Protein 5XSJ (pdb70)

Radius of gyration: 25.09 Å; Cα contacts (8 Å, |Δi|>4): 786; chains: 2; bounding box: 47×67×70 Å

Secondary structure (DSSP, 8-state):
-HHHHHHHHHHHHHHHHHHHHHHHHHHHH--HHHHHHHHHHHHHHHHHHHHHHHT--TTHHHHHHHHHHHHHHHHHHHHHHHHHHHTT--HHHHHHHHHHHHHHHHHHHHHHHHHHHHHHT-/-PPPEEEEE-SSSS-HHHHHHHHHHHHHHHHHT-EEEEE--SS--HHHHHHHHHHHHHTT-SEEEEE--STTSSHHHHHHHHHTT--EEEESS--SSS--SEEES--HHHHHHHHHHHHHHHH-SSSEEEEEES-TT-HHHHHHHHHHHHHHHHH---EEEEEEE-TT-HHHHHHHHHHHHTT-S---EEEE-STTHHHHHHHHHHHS--TTTSEEEEE---HHHHHHHHTTS--EEEE--HHHHHHHHHHHHHHHHTT------EEE-TTT-

Foldseek 3Di:
DDAAEEEEEDQAQVDVLVVLLVLLQCVLCVVLVHHYDYYYHHFGDQVVQVVVLVVCLVVLGLEYEYEHFAEPSCQVSQQVSVVVPHAYEYEQADHVNHVHPYYFWAPLLVLLLVLLVVVCVVPHQEFEEEEEFQDPRTGSRVSSPNSNVVNSVVPHPYHHDYYDYQVPDQQSLLVVLLVVPPVDDQHQEYEEEDDNNQVSNLVNCVVVPCVDSYEYEYEADDPSNLVCQLVSSHFKYKHIPSSVSSNVRNVVSSCVSVVHDHGDIDIDHNVRD/DLVVQLVLLVLLLVLLVLLLVLLVVCLVPNDVVSNVSNVVSLVSSLVSLVVQCVVDDDPLVVLSVVLNVLSVLLVVLSVLLVVCSVVVHDCVRNVVSNVVNVVSSVVNNVSSVVSSVVSVPD

Structure (mmCIF, N/CA/C/O backbone):
data_5XSJ
#
_entry.id   5XSJ
#
_cell.length_a   105.681
_cell.length_b   143.688
_cell.length_c   87.133
_cell.angle_alpha   90.00
_cell.angle_beta   90.00
_cell.angle_gamma   90.00
#
_symmetry.space_group_name_H-M   'C 2 2 21'
#
loop_
_entity.id
_entity.type
_entity.pdbx_description
1 polymer 'Periplasmic binding protein/LacI transcriptional regulator'
2 polymer 'Signal transduction histidine kinase, LytS'
3 non-polymer beta-D-xylopyranose
4 water water
#
loop_
_atom_site.group_PDB
_atom_site.id
_atom_site.type_symbol
_atom_site.label_atom_id
_atom_site.label_alt_id
_atom_site.label_comp_id
_atom_site.label_asym_id
_atom_site.label_entity_id
_atom_site.label_seq_id
_atom_site.pdbx_PDB_ins_code
_atom_site.Cartn_x
_atom_site.Cartn_y
_atom_site.Cartn_z
_atom_site.occupancy
_atom_site.B_iso_or_equiv
_atom_site.auth_seq_id
_atom_site.auth_comp_id
_atom_site.auth_asym_id
_atom_site.auth_atom_id
_atom_site.pdbx_PDB_model_num
ATOM 1 N N . PRO A 1 16 ? -26.428 2.556 -23.720 1.00 54.19 12 PRO X N 1
ATOM 2 C CA . PRO A 1 16 ? -26.229 1.513 -24.737 1.00 56.37 12 PRO X CA 1
ATOM 3 C C . PRO A 1 16 ? -26.943 0.225 -24.326 1.00 56.13 12 PRO X C 1
ATOM 4 O O . PRO A 1 16 ? -27.251 0.068 -23.138 1.00 57.35 12 PRO X O 1
ATOM 8 N N . ILE A 1 17 ? -27.216 -0.674 -25.271 1.00 52.82 13 ILE X N 1
ATOM 9 C CA . ILE A 1 17 ? -28.026 -1.847 -24.945 1.00 48.11 13 ILE X CA 1
ATOM 10 C C . ILE A 1 17 ? -27.177 -3.102 -24.742 1.00 45.97 13 ILE X C 1
ATOM 11 O O . ILE A 1 17 ? -26.213 -3.353 -25.468 1.00 48.51 13 ILE X O 1
ATOM 16 N N . LYS A 1 18 ? -27.539 -3.869 -23.720 1.00 42.14 14 LYS X N 1
ATOM 17 C CA . LYS A 1 18 ? -26.796 -5.058 -23.325 1.00 41.19 14 LYS X CA 1
ATOM 18 C C . LYS A 1 18 ? -27.489 -6.338 -23.800 1.00 38.09 14 LYS X C 1
ATOM 19 O O . LYS A 1 18 ? -28.702 -6.347 -24.004 1.00 36.99 14 LYS X O 1
ATOM 25 N N . PRO A 1 19 ? -26.722 -7.429 -23.963 1.00 36.42 15 PRO X N 1
ATOM 26 C CA . PRO A 1 19 ? -27.348 -8.722 -24.241 1.00 37.09 15 PRO X CA 1
ATOM 27 C C . PRO A 1 19 ? -28.273 -9.118 -23.100 1.00 36.77 15 PRO X C 1
ATOM 28 O O . PRO A 1 19 ? -27.959 -8.854 -21.943 1.00 36.35 15 PRO X O 1
ATOM 32 N N . LYS A 1 20 ? -29.398 -9.742 -23.413 1.00 37.01 16 LYS X N 1
ATOM 33 C CA . LYS A 1 20 ? -30.304 -10.178 -22.365 1.00 33.55 16 LYS X CA 1
ATOM 34 C C . LYS A 1 20 ? -30.337 -11.690 -22.282 1.00 33.85 16 LYS X C 1
ATOM 35 O O . LYS A 1 20 ? -30.600 -12.382 -23.264 1.00 31.06 16 LYS X O 1
ATOM 41 N N . ILE A 1 21 ? -30.067 -12.199 -21.091 1.00 33.66 17 ILE X N 1
ATOM 42 C CA . ILE A 1 21 ? -30.069 -13.632 -20.862 1.00 31.16 17 ILE X CA 1
ATOM 43 C C . ILE A 1 21 ? -31.298 -13.978 -20.035 1.00 29.56 17 ILE X C 1
ATOM 44 O O . ILE A 1 21 ? -31.567 -13.347 -19.015 1.00 29.97 17 ILE X O 1
ATOM 49 N N . VAL A 1 22 ? -32.056 -14.964 -20.497 1.00 28.21 18 VAL X N 1
ATOM 50 C CA . VAL A 1 22 ? -33.246 -15.403 -19.783 1.00 27.83 18 VAL X CA 1
A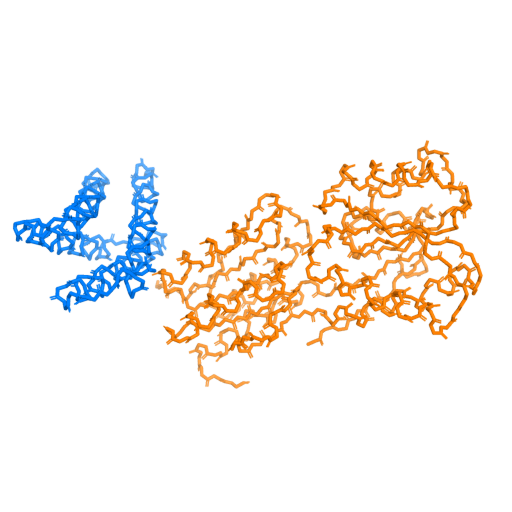TOM 51 C C . VAL A 1 22 ? -32.916 -16.607 -18.905 1.00 28.72 18 VAL X C 1
ATOM 52 O O . VAL A 1 22 ? -32.291 -17.566 -19.362 1.00 28.57 18 VAL X O 1
ATOM 56 N N . LEU A 1 23 ? -33.322 -16.539 -17.642 1.00 25.58 19 LEU X N 1
ATOM 57 C CA . LEU A 1 23 ? -33.113 -17.629 -16.695 1.00 26.35 19 LEU X CA 1
ATOM 58 C C . LEU A 1 23 ? -34.465 -18.173 -16.248 1.00 25.36 19 LEU X C 1
ATOM 59 O O . LEU A 1 23 ? -35.251 -17.453 -15.635 1.00 28.18 19 LEU X O 1
ATOM 64 N N . ILE A 1 24 ? -34.761 -19.435 -16.551 1.00 24.39 20 ILE X N 1
ATOM 65 C CA . ILE A 1 24 ? -36.066 -19.982 -16.186 1.00 24.69 20 ILE X CA 1
ATOM 66 C C . ILE A 1 24 ? -35.936 -21.001 -15.065 1.00 26.11 20 ILE X C 1
ATOM 67 O O . ILE A 1 24 ? -35.284 -22.031 -15.219 1.00 24.42 20 ILE X O 1
ATOM 72 N N . SER A 1 25 ? -36.588 -20.695 -13.946 1.00 27.43 21 SER X N 1
ATOM 73 C CA . SER A 1 25 ? -36.499 -21.475 -12.723 1.00 26.71 21 SER X CA 1
ATOM 74 C C . SER A 1 25 ? -37.619 -22.495 -12.569 1.00 27.67 21 SER X C 1
ATOM 75 O O . SER A 1 25 ? -38.660 -22.416 -13.214 1.00 27.56 21 SER X O 1
ATOM 78 N N . HIS A 1 26 ? -37.381 -23.457 -11.690 1.00 27.92 22 HIS X N 1
ATOM 79 C CA . HIS A 1 26 ? -38.372 -24.453 -11.310 1.00 28.69 22 HIS X CA 1
ATOM 80 C C . HIS A 1 26 ? -39.576 -23.787 -10.643 1.00 29.03 22 HIS X C 1
ATOM 81 O O . HIS A 1 26 ? -40.729 -24.077 -10.952 1.00 29.64 22 HIS X O 1
ATOM 88 N N . ILE A 1 27 ? -39.257 -22.896 -9.717 1.00 28.58 23 ILE X N 1
ATOM 89 C CA . ILE A 1 27 ? -40.201 -22.188 -8.868 1.00 32.89 23 ILE X CA 1
ATOM 90 C C . ILE A 1 27 ? -39.542 -20.860 -8.532 1.00 31.65 23 ILE X C 1
ATOM 91 O O . ILE A 1 27 ? -38.491 -20.831 -7.903 1.00 34.04 23 ILE X O 1
ATOM 96 N N . LYS A 1 28 ? -40.152 -19.763 -8.959 1.00 34.63 24 LYS X N 1
ATOM 97 C CA . LYS A 1 28 ? -39.518 -18.444 -8.893 1.00 36.09 24 LYS X CA 1
ATOM 98 C C . LYS A 1 28 ? -39.245 -17.894 -7.475 1.00 34.69 24 LYS X C 1
ATOM 99 O O . LYS A 1 28 ? -38.242 -17.220 -7.243 1.00 37.45 24 LYS X O 1
ATOM 105 N N . THR A 1 29 ? -40.137 -18.166 -6.533 1.00 36.98 25 THR X N 1
ATOM 106 C CA . THR A 1 29 ? -40.065 -17.543 -5.200 1.00 39.77 25 THR X CA 1
ATOM 107 C C . THR A 1 29 ? -39.105 -18.262 -4.245 1.00 42.01 25 THR X C 1
ATOM 108 O O . THR A 1 29 ? -38.645 -17.708 -3.236 1.00 46.90 25 THR X O 1
ATOM 112 N N . ASN A 1 30 ? -38.858 -19.520 -4.561 1.00 40.05 26 ASN X N 1
ATOM 113 C CA . ASN A 1 30 ? -38.018 -20.414 -3.784 1.00 37.38 26 ASN X CA 1
ATOM 114 C C . ASN A 1 30 ? -36.620 -19.858 -3.478 1.00 36.67 26 ASN X C 1
ATOM 115 O O . ASN A 1 30 ? -35.953 -19.313 -4.353 1.00 37.34 26 ASN X O 1
ATOM 120 N N . PRO A 1 31 ? -36.163 -20.002 -2.224 1.00 37.64 27 PRO X N 1
ATOM 121 C CA . PRO A 1 31 ? -34.870 -19.399 -1.871 1.00 34.16 27 PRO X CA 1
ATOM 122 C C . PRO A 1 31 ? -33.667 -20.093 -2.525 1.00 33.78 27 PRO X C 1
ATOM 123 O O . PRO A 1 31 ? -32.593 -19.495 -2.619 1.00 34.27 27 PRO X O 1
ATOM 127 N N . TYR A 1 32 ? -33.838 -21.325 -2.985 1.00 32.08 28 TYR X N 1
ATOM 128 C CA . TYR A 1 32 ? -32.777 -21.987 -3.736 1.00 31.51 28 TYR X CA 1
ATOM 129 C C . TYR A 1 32 ? -32.591 -21.272 -5.087 1.00 30.20 28 TYR X C 1
ATOM 130 O O . TYR A 1 32 ? -31.475 -20.894 -5.465 1.00 30.11 28 TYR X O 1
ATOM 139 N N . TRP A 1 33 ? -33.687 -21.035 -5.792 1.00 29.80 29 TRP X N 1
ATOM 140 C CA . TRP A 1 33 ? -33.587 -20.341 -7.074 1.00 30.56 29 TRP X CA 1
ATOM 141 C C . TRP A 1 33 ? -33.172 -18.882 -6.919 1.00 33.76 29 TRP X C 1
ATOM 142 O O . TRP A 1 33 ? -32.491 -18.353 -7.800 1.00 31.94 29 TRP X O 1
ATOM 153 N N . LEU A 1 34 ? -33.515 -18.251 -5.788 1.00 30.85 30 LEU X N 1
ATOM 154 C CA . LEU A 1 34 ? -33.044 -16.890 -5.536 1.00 31.76 30 LEU X CA 1
ATOM 155 C C . LEU A 1 34 ? -31.527 -16.873 -5.412 1.00 32.18 30 LEU X C 1
ATOM 156 O O . LEU A 1 34 ? -30.870 -15.913 -5.815 1.00 35.63 30 LEU X O 1
ATOM 161 N N . ASP A 1 35 ? -30.952 -17.947 -4.883 1.00 33.61 31 ASP X N 1
ATOM 162 C CA . ASP A 1 35 ? -29.495 -18.024 -4.789 1.00 31.75 31 ASP X CA 1
ATOM 163 C C . ASP A 1 35 ? -28.860 -18.245 -6.161 1.00 32.29 31 ASP X C 1
ATOM 164 O O . ASP A 1 35 ? -27.772 -17.722 -6.457 1.00 31.07 31 ASP X O 1
ATOM 169 N N . ILE A 1 36 ? -29.539 -19.017 -7.002 1.00 31.14 32 ILE X N 1
ATOM 170 C CA . ILE A 1 36 ? -29.084 -19.194 -8.376 1.00 31.87 32 ILE X CA 1
ATOM 171 C C . ILE A 1 36 ? -29.144 -17.841 -9.105 1.00 32.28 32 ILE X C 1
ATOM 172 O O . ILE A 1 36 ? -28.188 -17.448 -9.779 1.00 32.41 32 ILE X O 1
ATOM 177 N N . LYS A 1 37 ? -30.250 -17.121 -8.923 1.00 33.22 33 LYS X N 1
ATOM 178 C CA . LYS A 1 37 ? -30.428 -15.778 -9.485 1.00 34.76 33 LYS X CA 1
ATOM 179 C C . LYS A 1 37 ? -29.292 -14.842 -9.072 1.00 35.94 33 LYS X C 1
ATOM 180 O O . LYS A 1 37 ? -28.733 -14.130 -9.908 1.00 36.66 33 LYS X O 1
ATOM 186 N N . ALA A 1 38 ? -28.936 -14.859 -7.790 1.00 34.10 34 ALA X N 1
ATOM 187 C CA . ALA A 1 38 ? -27.867 -13.986 -7.289 1.00 34.64 34 ALA X CA 1
ATOM 188 C C . ALA A 1 38 ? -26.557 -14.277 -8.009 1.00 36.88 34 ALA X C 1
ATOM 189 O O . ALA A 1 38 ? -25.848 -13.356 -8.429 1.00 39.76 34 ALA X O 1
ATOM 191 N N . GLY A 1 39 ? -26.248 -15.561 -8.171 1.00 35.82 35 GLY X N 1
ATOM 192 C CA . GLY A 1 39 ? -25.052 -15.962 -8.889 1.00 34.71 35 GLY X CA 1
ATOM 193 C C . GLY A 1 39 ? -25.087 -15.505 -10.340 1.00 36.47 35 GLY X C 1
ATOM 194 O O . GLY A 1 39 ? -24.069 -15.103 -10.903 1.00 36.22 35 GLY X O 1
ATOM 195 N N . ALA A 1 40 ? -26.264 -15.564 -10.951 1.00 34.97 36 ALA X N 1
ATOM 196 C CA . ALA A 1 40 ? -26.402 -15.126 -12.334 1.00 36.66 36 ALA X CA 1
ATOM 197 C C . ALA A 1 40 ? -26.210 -13.606 -12.450 1.00 36.39 36 ALA X C 1
ATOM 198 O O . ALA A 1 40 ? -25.514 -13.126 -13.347 1.00 38.99 36 ALA X O 1
ATOM 200 N N . GLU A 1 41 ? -26.809 -12.849 -11.536 1.00 37.52 37 GLU X N 1
ATOM 201 C CA . GLU A 1 41 ? -26.656 -11.394 -11.542 1.00 40.02 37 GLU X CA 1
ATOM 202 C C . GLU A 1 41 ? -25.203 -10.979 -11.361 1.00 41.57 37 GLU X C 1
ATOM 203 O O . GLU A 1 41 ? -24.763 -9.995 -11.955 1.00 42.81 37 GLU X O 1
ATOM 209 N N . ARG A 1 42 ? -24.458 -11.718 -10.539 1.00 40.52 38 ARG X N 1
ATOM 210 C CA . ARG A 1 42 ? -23.048 -11.389 -10.314 1.00 41.89 38 ARG X CA 1
ATOM 211 C C . ARG A 1 42 ? -22.263 -11.543 -11.613 1.00 38.69 38 ARG X C 1
ATOM 212 O O . ARG A 1 42 ? -21.539 -10.634 -12.022 1.00 42.09 38 ARG X O 1
ATOM 220 N N . ALA A 1 43 ? -22.424 -12.689 -12.268 1.00 38.31 39 ALA X N 1
ATOM 221 C CA . ALA A 1 43 ? -21.738 -12.946 -13.530 1.00 40.51 39 ALA X CA 1
ATOM 222 C C . ALA A 1 43 ? -22.164 -11.945 -14.600 1.00 40.75 39 ALA X C 1
ATOM 223 O O . ALA A 1 43 ? -21.341 -11.486 -15.397 1.00 40.58 39 ALA X O 1
ATOM 225 N N . ALA A 1 44 ? -23.449 -11.607 -14.614 1.00 39.10 40 ALA X N 1
ATOM 226 C CA . ALA A 1 44 ? -23.980 -10.727 -15.653 1.00 38.09 40 ALA X CA 1
ATOM 227 C C . ALA A 1 44 ? -23.417 -9.318 -15.527 1.00 41.28 40 ALA X C 1
ATOM 228 O O . ALA A 1 44 ? -23.100 -8.680 -16.530 1.00 44.64 40 ALA X O 1
ATOM 230 N N . LYS A 1 45 ? -23.292 -8.829 -14.299 1.00 42.25 41 LYS X N 1
ATOM 231 C CA . LYS A 1 45 ? -22.711 -7.505 -14.088 1.00 43.61 41 LYS X CA 1
ATOM 232 C C . LYS A 1 45 ? -21.238 -7.490 -14.497 1.00 43.05 41 LYS X C 1
ATOM 233 O O . LYS A 1 45 ? -20.775 -6.532 -15.105 1.00 46.58 41 LYS X O 1
ATOM 239 N N . GLU A 1 46 ? -20.514 -8.565 -14.195 1.00 43.29 42 GLU X N 1
ATOM 240 C CA . GLU A 1 46 ? -19.115 -8.696 -14.607 1.00 41.84 42 GLU X CA 1
ATOM 241 C C . GLU A 1 46 ? -18.939 -8.754 -16.117 1.00 45.73 42 GLU X C 1
ATOM 242 O O . GLU A 1 46 ? -17.966 -8.227 -16.654 1.00 44.27 42 GLU X O 1
ATOM 248 N N . ARG A 1 47 ? -19.870 -9.407 -16.802 1.00 43.81 43 ARG X N 1
ATOM 249 C CA . ARG A 1 47 ? -19.724 -9.632 -18.233 1.00 44.78 43 ARG X CA 1
ATOM 250 C C . ARG A 1 47 ? -20.451 -8.584 -19.074 1.00 43.36 43 ARG X C 1
ATOM 251 O O . ARG A 1 47 ? -20.272 -8.521 -20.289 1.00 43.99 43 ARG X O 1
ATOM 259 N N . GLY A 1 48 ? -21.273 -7.764 -18.432 1.00 41.33 44 GLY X N 1
ATOM 260 C CA . GLY A 1 48 ? -21.973 -6.714 -19.153 1.00 43.74 44 GLY X CA 1
ATOM 261 C C . GLY A 1 48 ? -23.256 -7.189 -19.813 1.00 42.67 44 GLY X C 1
ATOM 262 O O . GLY A 1 48 ? -23.606 -6.752 -20.905 1.00 41.22 44 GLY X O 1
ATOM 263 N N . ALA A 1 49 ? -23.959 -8.095 -19.140 1.0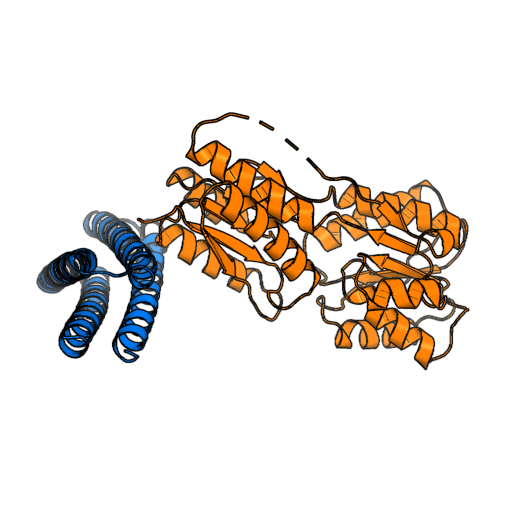0 42.85 45 ALA X N 1
ATOM 264 C CA . ALA A 1 49 ? -25.247 -8.572 -19.610 1.00 39.14 45 ALA X CA 1
ATOM 265 C C . ALA A 1 49 ? -26.335 -8.237 -18.603 1.00 38.51 45 ALA X C 1
ATOM 266 O O . ALA A 1 49 ? -26.065 -7.816 -17.483 1.00 41.78 45 ALA X O 1
ATOM 268 N N . VAL A 1 50 ? -27.571 -8.442 -19.015 1.00 40.26 46 VAL X N 1
ATOM 269 C CA . VAL A 1 50 ? -28.710 -8.298 -18.129 1.00 38.20 46 VAL X CA 1
ATOM 270 C C . VAL A 1 50 ? -29.379 -9.672 -18.035 1.00 37.14 46 VAL X C 1
ATOM 271 O O . VAL A 1 50 ? -29.462 -10.392 -19.034 1.00 36.47 46 VAL X O 1
ATOM 275 N N . VAL A 1 51 ? -29.801 -10.052 -16.834 1.00 36.77 47 VAL X N 1
ATOM 276 C CA . VAL A 1 51 ? -30.514 -11.305 -16.614 1.00 36.90 47 VAL X CA 1
ATOM 277 C C . VAL A 1 51 ? -31.989 -11.044 -16.397 1.00 35.68 47 VAL X C 1
ATOM 278 O O . VAL A 1 51 ? -32.349 -10.216 -15.563 1.00 35.82 47 VAL X O 1
ATOM 282 N N . GLU A 1 52 ? -32.840 -11.738 -17.147 1.00 32.14 48 GLU X N 1
ATOM 283 C CA . GLU A 1 52 ? -34.275 -11.718 -16.877 1.00 32.50 48 GLU X CA 1
ATOM 284 C C . GLU A 1 52 ? -34.653 -13.043 -16.231 1.00 33.12 48 GLU X C 1
ATOM 285 O O . GLU A 1 52 ? -34.487 -14.111 -16.828 1.00 29.38 48 GLU X O 1
ATOM 291 N N . PHE A 1 53 ? -35.156 -12.962 -15.004 1.00 32.04 49 PHE X N 1
ATOM 292 C CA . PHE A 1 53 ? -35.375 -14.139 -14.162 1.00 30.61 49 PHE X CA 1
ATOM 293 C C . PHE A 1 53 ? -36.851 -14.494 -14.135 1.00 31.54 49 PHE X C 1
ATOM 294 O O . PHE A 1 53 ? -37.667 -13.690 -13.716 1.00 33.69 49 PHE X O 1
ATOM 302 N N . LEU A 1 54 ? -37.189 -15.697 -14.588 1.00 29.65 50 LEU X N 1
ATOM 303 C CA . LEU A 1 54 ? -38.572 -16.096 -14.779 1.00 29.64 50 LEU X CA 1
ATOM 304 C C . LEU A 1 54 ? -38.847 -17.423 -14.109 1.00 30.80 50 LEU X C 1
ATOM 305 O O . LEU A 1 54 ? -37.921 -18.153 -13.779 1.00 31.17 50 LEU X O 1
ATOM 310 N N . GLY A 1 55 ? -40.125 -17.744 -13.939 1.00 31.13 51 GLY X N 1
ATOM 311 C CA . GLY A 1 55 ? -40.526 -19.036 -13.418 1.00 29.61 51 GLY X CA 1
ATOM 312 C C . GLY A 1 55 ? -41.961 -18.998 -12.942 1.00 29.76 51 GLY X C 1
ATOM 313 O O . GLY A 1 55 ? -42.483 -17.930 -12.651 1.00 31.46 51 GLY X O 1
ATOM 314 N N . PRO A 1 56 ? -42.615 -20.164 -12.886 1.00 33.84 52 PRO X N 1
ATOM 315 C CA . PRO A 1 56 ? -43.983 -20.238 -12.355 1.00 34.51 52 PRO X CA 1
ATOM 316 C C . PRO A 1 56 ? -43.983 -20.183 -10.827 1.00 39.32 52 PRO X C 1
ATOM 317 O O . PRO A 1 56 ? -42.910 -20.198 -10.201 1.00 36.44 52 PRO X O 1
ATOM 321 N N . THR A 1 57 ? -45.175 -20.098 -10.239 1.00 41.13 53 THR X N 1
ATOM 322 C CA . THR A 1 57 ? -45.329 -20.138 -8.781 1.00 42.37 53 THR X CA 1
ATOM 323 C C . THR A 1 57 ? -45.363 -21.583 -8.298 1.00 40.83 53 THR X C 1
ATOM 324 O O . THR A 1 57 ? -44.658 -21.963 -7.370 1.00 38.76 53 THR X O 1
ATOM 328 N N . THR A 1 58 ? -46.213 -22.380 -8.934 1.00 41.25 54 THR X N 1
ATOM 329 C CA . THR A 1 58 ? -46.259 -23.807 -8.673 1.00 42.34 54 THR X CA 1
ATOM 330 C C . THR A 1 58 ? -45.615 -24.530 -9.854 1.00 40.80 54 THR X C 1
ATOM 331 O O . THR A 1 58 ? -45.787 -24.133 -11.007 1.00 40.64 54 THR X O 1
ATOM 335 N N . ALA A 1 59 ? -44.857 -25.573 -9.555 1.00 36.83 55 ALA X N 1
ATOM 336 C CA . ALA A 1 59 ? -44.107 -26.290 -10.570 1.00 36.80 55 ALA X CA 1
ATOM 337 C C . ALA A 1 59 ? -45.005 -26.721 -11.723 1.00 37.65 55 ALA X C 1
ATOM 338 O O . ALA A 1 59 ? -46.042 -27.353 -11.511 1.00 37.34 55 ALA X O 1
ATOM 340 N N . SER A 1 60 ? -44.605 -26.366 -12.940 1.00 34.89 56 SER X N 1
ATOM 341 C CA . SER A 1 60 ? -45.332 -26.771 -14.132 1.00 34.09 56 SER X CA 1
ATOM 342 C C . SER A 1 60 ? -44.416 -26.804 -15.355 1.00 31.48 56 SER X C 1
ATOM 343 O O . SER A 1 60 ? -43.858 -25.784 -15.754 1.00 32.53 56 SER X O 1
ATOM 346 N N . THR A 1 61 ? -44.255 -27.987 -15.925 1.00 32.00 57 THR X N 1
ATOM 347 C CA . THR A 1 61 ? -43.498 -28.167 -17.154 1.00 32.49 57 THR X CA 1
ATOM 348 C C . THR A 1 61 ? -44.075 -27.301 -18.277 1.00 33.49 57 THR X C 1
ATOM 349 O O . THR A 1 61 ? -43.348 -26.593 -18.987 1.00 31.84 57 THR X O 1
ATOM 353 N N . GLU A 1 62 ? -45.397 -27.358 -18.400 1.00 32.85 58 GLU X N 1
ATOM 354 C CA . GLU A 1 62 ? -46.149 -26.564 -19.362 1.00 34.21 58 GLU X CA 1
ATOM 355 C C . GLU A 1 62 ? -45.843 -25.068 -19.263 1.00 33.52 58 GLU X C 1
ATOM 356 O O . GLU A 1 62 ? -45.614 -24.409 -20.275 1.00 31.08 58 GLU X O 1
ATOM 362 N N . ASP A 1 63 ? -45.854 -24.539 -18.046 1.00 31.48 59 ASP X N 1
ATOM 363 C CA . ASP A 1 63 ? -45.575 -23.121 -17.827 1.00 31.25 59 ASP X CA 1
ATOM 364 C C . ASP A 1 63 ? -44.122 -22.779 -18.105 1.00 30.59 59 ASP X C 1
ATOM 365 O O . ASP A 1 63 ? -43.829 -21.708 -18.626 1.00 29.80 59 ASP X O 1
ATOM 370 N N . GLY A 1 64 ? -43.208 -23.670 -17.729 1.00 28.14 60 GLY X N 1
ATOM 371 C CA . GLY A 1 64 ? -41.810 -23.460 -18.055 1.00 29.24 60 GLY X CA 1
ATOM 372 C C . GLY A 1 64 ? -41.563 -23.446 -19.558 1.00 27.24 60 GLY X C 1
ATOM 373 O O . GLY A 1 64 ? -40.727 -22.700 -20.038 1.00 28.49 60 GLY X O 1
ATOM 374 N N . LEU A 1 65 ? -42.283 -24.275 -20.305 1.00 26.45 61 LEU X N 1
ATOM 375 C CA . LEU A 1 65 ? -42.091 -24.336 -21.749 1.00 28.50 61 LEU X CA 1
ATOM 376 C C . LEU A 1 65 ? -42.659 -23.099 -22.445 1.00 27.27 61 LEU X C 1
ATOM 377 O O . LEU A 1 65 ? -42.099 -22.634 -23.433 1.00 26.77 61 LEU X O 1
ATOM 382 N N . LYS A 1 66 ? -43.761 -22.562 -21.926 1.00 26.90 62 LYS X N 1
ATOM 383 C CA . LYS A 1 66 ? -44.304 -21.337 -22.481 1.00 28.62 62 LYS X CA 1
ATOM 384 C C . LYS A 1 66 ? -43.321 -20.191 -22.306 1.00 27.37 62 LYS X C 1
ATOM 385 O O . LYS A 1 66 ? -43.091 -19.437 -23.240 1.00 26.67 62 LYS X O 1
ATOM 391 N N . LEU A 1 67 ? -42.729 -20.068 -21.120 1.00 25.68 63 LEU X N 1
ATOM 392 C CA . LEU A 1 67 ? -41.685 -19.068 -20.893 1.00 24.37 63 LEU X CA 1
ATOM 393 C C . LEU A 1 67 ? -40.487 -19.270 -21.845 1.00 25.09 63 LEU X C 1
ATOM 394 O O . LEU A 1 67 ? -39.895 -18.310 -22.338 1.00 24.94 63 LEU X O 1
ATOM 399 N N . PHE A 1 68 ? -40.132 -20.526 -22.092 1.00 24.21 64 PHE X N 1
ATOM 400 C CA . PHE A 1 68 ? -39.015 -20.837 -22.970 1.00 24.63 64 PHE X CA 1
ATOM 401 C C . PHE A 1 68 ? -39.388 -20.451 -24.402 1.00 24.94 64 PHE X C 1
ATOM 402 O O . PHE A 1 68 ? -38.570 -19.921 -25.157 1.00 22.20 64 PHE X O 1
ATOM 410 N N . ASP A 1 69 ? -40.635 -20.717 -24.762 1.00 23.34 65 ASP X N 1
ATOM 411 C CA . ASP A 1 69 ? -41.146 -20.325 -26.068 1.00 26.09 65 ASP X CA 1
ATOM 412 C C . ASP A 1 69 ? -41.145 -18.796 -26.266 1.00 27.44 65 ASP X C 1
ATOM 413 O O . ASP A 1 69 ? -40.803 -18.316 -27.349 1.00 25.64 65 ASP X O 1
ATOM 418 N N . MET A 1 70 ? -41.523 -18.042 -25.227 1.00 26.01 66 MET X N 1
ATOM 419 C CA . MET A 1 70 ? -41.511 -16.575 -25.286 1.00 26.95 66 MET X CA 1
ATOM 420 C C . MET A 1 70 ? -40.096 -16.044 -25.524 1.00 27.08 66 MET X C 1
ATOM 421 O O . MET A 1 70 ? -39.887 -15.159 -26.359 1.00 28.57 66 MET X O 1
ATOM 426 N N . ALA A 1 71 ? -39.126 -16.573 -24.789 1.00 23.29 67 ALA X N 1
ATOM 427 C CA . ALA A 1 71 ? -37.729 -16.169 -24.967 1.00 25.35 67 ALA X CA 1
ATOM 428 C C . ALA A 1 71 ? -37.216 -16.536 -26.364 1.00 25.18 67 ALA X C 1
ATOM 429 O O . ALA A 1 71 ? -36.473 -15.782 -26.994 1.00 25.28 67 ALA X O 1
ATOM 431 N N . THR A 1 72 ? -37.601 -17.701 -26.856 1.00 24.38 68 THR X N 1
ATOM 432 C CA . THR A 1 72 ? -37.196 -18.087 -28.199 1.00 24.89 68 THR X CA 1
ATOM 433 C C . THR A 1 72 ? -37.743 -17.082 -29.212 1.00 25.26 68 THR X C 1
ATOM 434 O O . THR A 1 72 ? -36.994 -16.555 -30.011 1.00 25.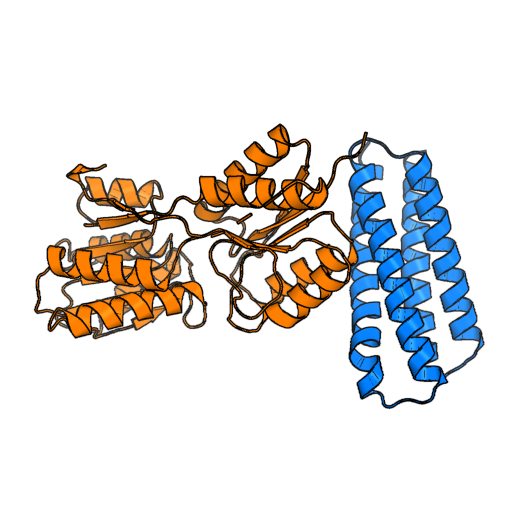65 68 THR X O 1
ATOM 438 N N . SER A 1 73 ? -39.032 -16.769 -29.116 1.00 24.53 69 SER X N 1
ATOM 439 C CA . SER A 1 73 ? -39.675 -15.832 -30.026 1.00 26.55 69 SER X CA 1
ATOM 440 C C . SER A 1 73 ? -39.043 -14.446 -29.987 1.00 28.08 69 SER X C 1
ATOM 441 O O . SER A 1 73 ? -38.922 -13.766 -31.017 1.00 26.77 69 SER X O 1
ATOM 444 N N . ALA A 1 74 ? -38.618 -14.046 -28.797 1.00 24.29 70 ALA X N 1
ATOM 445 C CA . ALA A 1 74 ? -38.020 -12.740 -28.580 1.00 24.61 70 ALA X CA 1
ATOM 446 C C . ALA A 1 74 ? -36.543 -12.727 -29.010 1.00 25.70 70 ALA X C 1
ATOM 447 O O . ALA A 1 74 ? -35.871 -11.687 -28.966 1.00 27.13 70 ALA X O 1
ATOM 449 N N . LYS A 1 75 ? -36.051 -13.891 -29.420 1.00 25.10 71 LYS X N 1
ATOM 450 C CA . LYS A 1 75 ? -34.673 -14.038 -29.881 1.00 26.33 71 LYS X CA 1
ATOM 451 C C . LYS A 1 75 ? -33.706 -13.387 -28.910 1.00 27.16 71 LYS X C 1
ATOM 452 O O . LYS A 1 75 ? -32.900 -12.547 -29.301 1.00 27.88 71 LYS X O 1
ATOM 458 N N . VAL A 1 76 ? -33.817 -13.741 -27.632 1.00 26.30 72 VAL X N 1
ATOM 459 C CA . VAL A 1 76 ? -32.895 -13.229 -26.622 1.00 26.16 72 VAL X CA 1
ATOM 460 C C . VAL A 1 76 ? -31.486 -13.755 -26.903 1.00 27.72 72 VAL X C 1
ATOM 461 O O . VAL A 1 76 ? -31.306 -14.687 -27.690 1.00 26.06 72 VAL X O 1
ATOM 465 N N . SER A 1 77 ? -30.489 -13.170 -26.254 1.00 27.47 73 SER X N 1
ATOM 466 C CA . SER A 1 77 ? -29.103 -13.548 -26.501 1.00 29.87 73 SER X CA 1
ATOM 467 C C . SER A 1 77 ? -28.724 -14.906 -25.918 1.00 28.58 73 SER X C 1
ATOM 468 O O . SER A 1 77 ? -27.742 -15.510 -26.340 1.00 29.64 73 SER X O 1
ATOM 471 N N . GLY A 1 78 ? -29.490 -15.383 -24.938 1.00 30.11 74 GLY X N 1
ATOM 472 C CA . GLY A 1 78 ? -29.229 -16.691 -24.361 1.00 27.89 74 GLY X CA 1
ATOM 473 C C . GLY A 1 78 ? -30.343 -17.132 -23.445 1.00 26.64 74 GLY X C 1
ATOM 474 O O . GLY A 1 78 ? -31.006 -16.306 -22.841 1.00 27.50 74 GLY X O 1
ATOM 475 N N . ILE A 1 79 ? -30.553 -18.438 -23.351 1.00 26.43 75 ILE X N 1
ATOM 476 C CA . ILE A 1 79 ? -31.527 -18.994 -22.424 1.00 26.52 75 ILE X CA 1
ATOM 477 C C . ILE A 1 79 ? -30.860 -20.001 -21.492 1.00 28.66 75 ILE X C 1
ATOM 478 O O . ILE A 1 79 ? -30.153 -20.907 -21.945 1.00 25.78 75 ILE X O 1
ATOM 483 N N . ILE A 1 80 ? -31.082 -19.821 -20.191 1.00 25.53 76 ILE X N 1
ATOM 484 C CA . ILE A 1 80 ? -30.663 -20.770 -19.166 1.00 25.02 76 ILE X CA 1
ATOM 485 C C . ILE A 1 80 ? -31.915 -21.364 -18.548 1.00 23.97 76 ILE X C 1
ATOM 486 O O . ILE A 1 80 ? -32.694 -20.645 -17.925 1.00 25.30 76 ILE X O 1
ATOM 491 N N . THR A 1 81 ? -32.142 -22.659 -18.717 1.00 23.62 77 THR X N 1
ATOM 492 C CA . THR A 1 81 ? -33.421 -23.204 -18.297 1.00 23.66 77 THR X CA 1
ATOM 493 C C . THR A 1 81 ? -33.331 -24.436 -17.391 1.00 25.30 77 THR X C 1
ATOM 494 O O . THR A 1 81 ? -32.493 -25.323 -17.564 1.00 24.12 77 THR X O 1
ATOM 498 N N . TYR A 1 82 ? -34.201 -24.447 -16.388 1.00 26.59 78 TYR X N 1
ATOM 499 C CA . TYR A 1 82 ? -34.466 -25.639 -15.610 1.00 25.50 78 TYR X CA 1
ATOM 500 C C . TYR A 1 82 ? -35.232 -26.651 -16.468 1.00 26.00 78 TYR X C 1
ATOM 501 O O . TYR A 1 82 ? -36.032 -26.263 -17.330 1.00 27.99 78 TYR X O 1
ATOM 510 N N . VAL A 1 83 ? -34.981 -27.939 -16.254 1.00 26.53 79 VAL X N 1
ATOM 511 C CA . VAL A 1 83 ? -35.667 -28.999 -16.992 1.00 26.57 79 VAL X CA 1
ATOM 512 C C . VAL A 1 83 ? -36.482 -29.886 -16.049 1.00 28.72 79 VAL X C 1
ATOM 513 O O . VAL A 1 83 ? -35.927 -30.698 -15.305 1.00 28.30 79 VAL X O 1
ATOM 517 N N . GLN A 1 84 ? -37.801 -29.747 -16.074 1.00 28.55 80 GLN X N 1
ATOM 518 C CA . GLN A 1 84 ? -38.613 -30.429 -15.074 1.00 29.30 80 GLN X CA 1
ATOM 519 C C . GLN A 1 84 ? -38.881 -31.898 -15.393 1.00 30.28 80 GLN X C 1
ATOM 520 O O . GLN A 1 84 ? -38.984 -32.732 -14.490 1.00 31.85 80 GLN X O 1
ATOM 526 N N . GLU A 1 85 ? -39.016 -32.209 -16.675 1.00 29.58 81 GLU X N 1
ATOM 527 C CA . GLU A 1 85 ? -39.419 -33.542 -17.108 1.00 32.35 81 GLU X CA 1
ATOM 528 C C . GLU A 1 85 ? -38.616 -34.005 -18.322 1.00 33.94 81 GLU X C 1
ATOM 529 O O . GLU A 1 85 ? -38.537 -33.297 -19.334 1.00 31.71 81 GLU X O 1
ATOM 535 N N . GLU A 1 86 ? -38.044 -35.201 -18.214 1.00 31.49 82 GLU X N 1
ATOM 536 C CA . GLU A 1 86 ? -37.221 -35.782 -19.265 1.00 32.37 82 GLU X CA 1
ATOM 537 C C . GLU A 1 86 ? -37.938 -35.828 -20.620 1.00 32.53 82 GLU X C 1
ATOM 538 O O . GLU A 1 86 ? -39.104 -36.211 -20.694 1.00 32.56 82 GLU X O 1
ATOM 544 N N . GLY A 1 87 ? -37.244 -35.414 -21.680 1.00 32.01 83 GLY X N 1
ATOM 545 C CA . GLY A 1 87 ? -37.770 -35.534 -23.029 1.00 32.76 83 GLY X CA 1
ATOM 546 C C . GLY A 1 87 ? -38.722 -34.427 -23.443 1.00 33.26 83 GLY X C 1
ATOM 547 O O . GLY A 1 87 ? -39.002 -34.248 -24.629 1.00 32.28 83 GLY X O 1
ATOM 548 N N . GLN A 1 88 ? -39.209 -33.668 -22.467 1.00 32.85 84 GLN X N 1
ATOM 549 C CA . GLN A 1 88 ? -40.223 -32.651 -22.720 1.00 32.27 84 GLN X CA 1
ATOM 550 C C . GLN A 1 88 ? -39.665 -31.309 -23.218 1.00 29.21 84 GLN X C 1
ATOM 551 O O . GLN A 1 88 ? -40.419 -30.465 -23.681 1.00 30.81 84 GLN X O 1
ATOM 557 N N . TYR A 1 89 ? -38.359 -31.109 -23.110 1.00 27.67 85 TYR X N 1
ATOM 558 C CA . TYR A 1 89 ? -37.740 -29.829 -23.458 1.00 29.98 85 TYR X CA 1
ATOM 559 C C . TYR A 1 89 ? -36.928 -29.914 -24.746 1.00 30.04 85 TYR X C 1
ATOM 560 O O . TYR A 1 89 ? -36.587 -28.892 -25.354 1.00 31.58 85 TYR X O 1
ATOM 569 N N . LYS A 1 90 ? -36.601 -31.142 -25.130 1.00 30.81 86 LYS X N 1
ATOM 570 C CA . LYS A 1 90 ? -35.811 -31.416 -26.321 1.00 32.68 86 LYS X CA 1
ATOM 571 C C . LYS A 1 90 ? -36.264 -30.572 -27.512 1.00 31.32 86 LYS X C 1
ATOM 572 O O . LYS A 1 90 ? -35.474 -29.826 -28.085 1.00 30.69 86 LYS X O 1
ATOM 578 N N . LYS A 1 91 ? -37.543 -30.673 -27.859 1.00 32.27 87 LYS X N 1
ATOM 579 C CA . LYS A 1 91 ? -38.053 -29.981 -29.039 1.00 33.74 87 LYS X CA 1
ATOM 580 C C . LYS A 1 91 ? -37.796 -28.468 -28.975 1.00 32.91 87 LYS X C 1
ATOM 581 O O . LYS A 1 91 ? -37.235 -27.890 -29.904 1.00 32.37 87 LYS X O 1
ATOM 587 N N . LYS A 1 92 ? -38.166 -27.825 -27.873 1.00 29.04 88 LYS X N 1
ATOM 588 C CA . LYS A 1 92 ? -37.975 -26.378 -27.792 1.00 30.76 88 LYS X CA 1
ATOM 589 C C . LYS A 1 92 ? -36.505 -25.974 -27.653 1.00 27.98 88 LYS X C 1
ATOM 590 O O . LYS A 1 92 ? -36.077 -24.960 -28.206 1.00 26.71 88 LYS X O 1
ATOM 596 N N . ILE A 1 93 ? -35.720 -26.769 -26.938 1.00 28.55 89 ILE X N 1
ATOM 597 C CA . ILE A 1 93 ? -34.295 -26.465 -26.820 1.00 28.27 89 ILE X CA 1
ATOM 598 C C . ILE A 1 93 ? -33.602 -26.491 -28.184 1.00 27.54 89 ILE X C 1
ATOM 599 O O . ILE A 1 93 ? -32.826 -25.586 -28.525 1.00 27.39 89 ILE X O 1
ATOM 604 N N . ASN A 1 94 ? -33.867 -27.539 -28.959 1.00 29.81 90 ASN X N 1
ATOM 605 C CA . ASN A 1 94 ? -33.213 -27.709 -30.260 1.00 30.23 90 ASN X CA 1
ATOM 606 C C . ASN A 1 94 ? -33.664 -26.656 -31.237 1.00 29.51 90 ASN X C 1
ATOM 607 O O . ASN A 1 94 ? -32.880 -26.139 -32.020 1.00 30.02 90 ASN X O 1
ATOM 612 N N . SER A 1 95 ? -34.943 -26.332 -31.181 1.00 29.94 91 SER X N 1
ATOM 613 C CA . SER A 1 95 ? -35.472 -25.258 -32.002 1.00 29.63 91 SER X CA 1
ATOM 614 C C . SER A 1 95 ? -34.754 -23.928 -31.713 1.00 29.60 91 SER X C 1
ATOM 615 O O . SER A 1 95 ? -34.369 -23.209 -32.643 1.00 30.71 91 SER X O 1
ATOM 618 N N . ALA A 1 96 ? -34.534 -23.612 -30.434 1.00 29.81 92 ALA X N 1
ATOM 619 C CA . ALA A 1 96 ? -33.803 -22.396 -30.072 1.00 27.77 92 ALA X CA 1
ATOM 620 C C . ALA A 1 96 ? -32.348 -22.432 -30.546 1.00 29.91 92 ALA X C 1
ATOM 621 O O . ALA A 1 96 ? -31.814 -21.427 -31.043 1.00 27.74 92 ALA X O 1
ATOM 623 N N . MET A 1 97 ? -31.697 -23.577 -30.360 1.00 26.40 93 MET X N 1
ATOM 624 C CA . MET A 1 97 ? -30.303 -23.731 -30.784 1.00 29.30 93 MET X CA 1
ATOM 625 C C . MET A 1 97 ? -30.202 -23.505 -32.292 1.00 29.88 93 MET X C 1
ATOM 626 O O . MET A 1 97 ? -29.351 -22.752 -32.761 1.00 29.77 93 MET X O 1
ATOM 631 N N . GLU A 1 98 ? -31.115 -24.127 -33.032 1.00 29.23 94 GLU X N 1
ATOM 632 C CA . GLU A 1 98 ? -31.184 -23.990 -34.485 1.00 33.78 94 GLU X CA 1
ATOM 633 C C . GLU A 1 98 ? -31.381 -22.532 -34.919 1.00 34.53 94 GLU X C 1
ATOM 634 O O . GLU A 1 98 ? -30.868 -22.109 -35.957 1.00 35.50 94 GLU X O 1
ATOM 640 N N . LYS A 1 99 ? -32.103 -21.754 -34.112 1.00 33.16 95 LYS X N 1
ATOM 641 C CA . LYS A 1 99 ? -32.340 -20.344 -34.429 1.00 31.51 95 LYS X CA 1
ATOM 642 C C . LYS A 1 99 ? -31.231 -19.435 -33.925 1.00 31.56 95 LYS X C 1
ATOM 643 O O . LYS A 1 99 ? -31.377 -18.218 -33.909 1.00 32.16 95 LYS X O 1
ATOM 649 N N . GLY A 1 100 ? -30.118 -20.014 -33.498 1.00 30.96 96 GLY X N 1
ATOM 650 C CA . GLY A 1 100 ? -28.993 -19.202 -33.074 1.00 32.15 96 GLY X CA 1
ATOM 651 C C . GLY A 1 100 ? -28.980 -18.749 -31.619 1.00 30.67 96 GLY X C 1
ATOM 652 O O . GLY A 1 100 ? -28.151 -17.925 -31.231 1.00 33.19 96 GLY X O 1
ATOM 653 N N . ILE A 1 101 ? -29.885 -19.270 -30.804 1.00 28.19 97 ILE X N 1
ATOM 654 C CA . ILE A 1 101 ? -29.897 -18.886 -29.392 1.00 28.33 97 ILE X CA 1
ATOM 655 C C . ILE A 1 101 ? -29.137 -19.919 -28.565 1.00 28.03 97 ILE X C 1
ATOM 656 O O . ILE A 1 101 ? -29.534 -21.072 -28.506 1.00 27.60 97 ILE X O 1
ATOM 661 N N . PRO A 1 102 ? -28.020 -19.511 -27.951 1.00 28.57 98 PRO X N 1
ATOM 662 C CA . PRO A 1 102 ? -27.315 -20.457 -27.087 1.00 29.24 98 PRO X CA 1
ATOM 663 C C . PRO A 1 102 ? -28.174 -20.816 -25.868 1.00 29.29 98 PRO X C 1
ATOM 664 O O . PRO A 1 102 ? -28.751 -19.940 -25.219 1.00 26.95 98 PRO X O 1
ATOM 668 N N . VAL A 1 103 ? -28.284 -22.112 -25.608 1.00 27.88 99 VAL X N 1
ATOM 669 C CA . VAL A 1 103 ? -29.105 -22.636 -24.523 1.00 28.22 99 VAL X CA 1
ATOM 670 C C . VAL A 1 103 ? -28.258 -23.432 -23.520 1.00 28.86 99 VAL X C 1
ATOM 671 O O . VAL A 1 103 ? -27.491 -24.327 -23.906 1.00 29.49 99 VAL X O 1
ATOM 675 N N . VAL A 1 104 ? -28.385 -23.093 -22.243 1.00 27.67 100 VAL X N 1
ATOM 676 C CA . VAL A 1 104 ? -27.723 -23.844 -21.173 1.00 26.80 100 VAL X CA 1
ATOM 677 C C . VAL A 1 104 ? -28.786 -24.433 -20.261 1.00 25.70 100 VAL X C 1
ATOM 678 O O . VAL A 1 104 ? -29.776 -23.762 -19.954 1.00 26.51 100 VAL X O 1
ATOM 682 N N . THR A 1 105 ? -28.635 -25.689 -19.851 1.00 25.83 101 THR X N 1
ATOM 683 C CA . THR A 1 105 ? -29.572 -26.232 -18.874 1.00 24.76 101 THR X CA 1
ATOM 684 C C . THR A 1 105 ? -28.970 -26.083 -17.482 1.00 26.55 101 THR X C 1
ATOM 685 O O . THR A 1 105 ? -27.749 -26.059 -17.338 1.00 26.75 101 THR X O 1
ATOM 689 N N . ILE A 1 106 ? -29.818 -25.945 -16.463 1.00 27.29 102 ILE X N 1
ATOM 690 C CA . ILE A 1 106 ? -29.344 -25.663 -15.102 1.00 24.64 102 ILE X CA 1
ATOM 691 C C . ILE A 1 106 ? -30.126 -26.474 -14.082 1.00 24.84 102 ILE X C 1
ATOM 692 O O . ILE A 1 106 ? -31.343 -26.654 -14.230 1.00 23.69 102 ILE X O 1
ATOM 697 N N . ASP A 1 107 ? -29.405 -27.026 -13.098 1.00 26.78 103 ASP X N 1
ATOM 698 C CA . ASP A 1 107 ? -30.111 -27.866 -11.933 1.00 24.23 103 ASP X CA 1
ATOM 699 C C . ASP A 1 107 ? -31.062 -28.765 -12.253 1.00 26.45 103 ASP X C 1
ATOM 700 O O . ASP A 1 107 ? -31.879 -29.120 -11.395 1.00 26.45 103 ASP X O 1
ATOM 705 N N . SER A 1 108 ? -31.237 -29.335 -13.529 1.00 29.57 104 SER X N 1
ATOM 706 C CA . SER A 1 108 ? -31.726 -30.600 -14.059 1.00 27.44 104 SER X CA 1
ATOM 707 C C . SER A 1 108 ? -31.402 -30.426 -15.554 1.00 30.06 104 SER X C 1
ATOM 708 O O . SER A 1 108 ? -31.650 -29.402 -16.188 1.00 27.55 104 SER X O 1
ATOM 711 N N . ASP A 1 109 ? -30.957 -31.538 -16.130 1.00 30.17 105 ASP X N 1
ATOM 712 C CA . ASP A 1 109 ? -30.526 -31.547 -17.526 1.00 29.13 105 ASP X CA 1
ATOM 713 C C . ASP A 1 109 ? -31.577 -32.112 -18.488 1.00 30.37 105 ASP X C 1
ATOM 714 O O . ASP A 1 109 ? -32.489 -32.835 -18.079 1.00 28.96 105 ASP X O 1
ATOM 719 N N . GLU A 1 110 ? -31.450 -31.750 -19.767 1.00 30.58 106 GLU X N 1
ATOM 720 C CA . GLU A 1 110 ? -32.082 -32.496 -20.852 1.00 31.98 106 GLU X CA 1
ATOM 721 C C . GLU A 1 110 ? -30.947 -33.068 -21.703 1.00 33.59 106 GLU X C 1
ATOM 722 O O . GLU A 1 110 ? -30.468 -32.411 -22.630 1.00 33.40 106 GLU X O 1
ATOM 728 N N . GLU A 1 111 ? -30.512 -34.282 -21.367 1.00 32.72 107 GLU X N 1
ATOM 729 C CA . GLU A 1 111 ? -29.353 -34.905 -22.015 1.00 35.74 107 GLU X CA 1
ATOM 730 C C . GLU A 1 111 ? -29.550 -35.083 -23.511 1.00 35.48 107 GLU X C 1
ATOM 731 O O . GLU A 1 111 ? -28.623 -34.862 -24.279 1.00 34.64 107 GLU X O 1
ATOM 737 N N . ASP A 1 112 ? -30.750 -35.494 -23.916 1.00 35.53 108 ASP X N 1
ATOM 738 C CA . ASP A 1 112 ? -31.038 -35.690 -25.335 1.00 35.99 108 ASP X CA 1
ATOM 739 C C . ASP A 1 112 ? -31.468 -34.370 -25.954 1.00 37.23 108 ASP X C 1
ATOM 740 O O . ASP A 1 112 ? -32.610 -34.217 -26.368 1.00 41.33 108 ASP X O 1
ATOM 745 N N . SER A 1 113 ? -30.576 -33.391 -25.978 1.00 32.32 109 SER X N 1
ATOM 746 C CA . SER A 1 113 ? -30.892 -32.136 -26.642 1.00 33.22 109 SER X CA 1
ATOM 747 C C . SER A 1 113 ? -29.571 -31.513 -26.985 1.00 31.25 109 SER X C 1
ATOM 748 O O . SER A 1 113 ? -28.538 -31.972 -26.518 1.00 31.74 109 SER X O 1
ATOM 751 N N . ASN A 1 114 ? -29.603 -30.464 -27.791 1.00 30.42 110 ASN X N 1
ATOM 752 C CA . ASN A 1 114 ? -28.374 -29.881 -28.300 1.00 31.72 110 ASN X CA 1
ATOM 753 C C . ASN A 1 114 ? -27.897 -28.668 -27.516 1.00 32.79 110 ASN X C 1
ATOM 754 O O . ASN A 1 114 ? -27.053 -27.924 -28.008 1.00 33.85 110 ASN X O 1
ATOM 759 N N . ARG A 1 115 ? -28.422 -28.489 -26.299 1.00 30.18 111 ARG X N 1
ATOM 760 C CA . ARG A 1 115 ? -27.932 -27.461 -25.380 1.00 28.71 111 ARG X CA 1
ATOM 761 C C . ARG A 1 115 ? -26.418 -27.501 -25.320 1.00 30.87 111 ARG X C 1
ATOM 762 O O . ARG A 1 115 ? -25.844 -28.578 -25.274 1.00 31.87 111 ARG X O 1
ATOM 770 N N . ILE A 1 116 ? -25.778 -26.334 -25.314 1.00 29.49 112 ILE X N 1
ATOM 771 C CA . ILE A 1 116 ? -24.320 -26.260 -25.290 1.00 30.31 112 ILE X CA 1
ATOM 772 C C . ILE A 1 116 ? -23.715 -26.818 -23.997 1.00 32.51 112 ILE X C 1
ATOM 773 O O . ILE A 1 116 ? -22.585 -27.291 -24.007 1.00 33.10 112 ILE X O 1
ATOM 778 N N . ALA A 1 117 ? -24.435 -26.756 -22.878 1.00 33.30 113 ALA X N 1
ATOM 779 C CA . ALA A 1 117 ? -23.874 -27.255 -21.615 1.00 31.45 113 ALA X CA 1
ATOM 780 C C . ALA A 1 117 ? -24.930 -27.428 -20.540 1.00 31.96 113 ALA X C 1
ATOM 781 O O . ALA A 1 117 ? -25.941 -26.724 -20.538 1.00 28.85 113 ALA X O 1
ATOM 783 N N . TYR A 1 118 ? -24.672 -28.360 -19.622 1.00 33.71 114 TYR X N 1
ATOM 784 C CA . TYR A 1 118 ? -25.449 -28.516 -18.398 1.00 30.44 114 TYR X CA 1
ATOM 785 C C . TYR A 1 118 ? -24.657 -28.021 -17.194 1.00 32.46 114 TYR X C 1
ATOM 786 O O . TYR A 1 118 ? -23.553 -28.492 -16.946 1.00 32.59 114 TYR X O 1
ATOM 795 N N . VAL A 1 119 ? -25.215 -27.069 -16.449 1.00 31.58 115 VAL X N 1
ATOM 796 C CA . VAL A 1 119 ? -24.600 -26.585 -15.211 1.00 29.01 115 VAL X CA 1
ATOM 797 C C . VAL A 1 119 ? -25.448 -26.987 -14.014 1.00 31.07 115 VAL X C 1
ATOM 798 O O . VAL A 1 119 ? -26.544 -26.457 -13.812 1.00 29.37 115 VAL X O 1
ATOM 802 N N . GLY A 1 120 ? -24.950 -27.923 -13.218 1.00 30.36 116 GLY X N 1
ATOM 803 C CA . GLY A 1 120 ? -25.694 -28.376 -12.058 1.00 30.31 116 GLY X CA 1
ATOM 804 C C . GLY A 1 120 ? -25.156 -29.659 -11.455 1.00 32.60 116 GLY X C 1
ATOM 805 O O . GLY A 1 120 ? -24.090 -30.140 -11.836 1.00 34.48 116 GLY X O 1
ATOM 806 N N . THR A 1 121 ? -25.904 -30.216 -10.509 1.00 30.85 117 THR X N 1
ATOM 807 C CA . THR A 1 121 ? -25.495 -31.421 -9.813 1.00 29.69 117 THR X CA 1
ATOM 808 C C . THR A 1 121 ? -25.663 -32.655 -10.704 1.00 31.66 117 THR X C 1
ATOM 809 O O . THR A 1 121 ? -26.575 -32.709 -11.535 1.00 29.47 117 THR X O 1
ATOM 813 N N . ASP A 1 122 ? -24.758 -33.621 -10.562 1.00 32.40 118 ASP X N 1
ATOM 814 C CA . ASP A 1 122 ? -24.996 -34.986 -11.040 1.00 31.01 118 ASP X CA 1
ATOM 815 C C . ASP A 1 122 ? -26.000 -35.628 -10.090 1.00 32.43 118 ASP X C 1
ATOM 816 O O . ASP A 1 122 ? -25.622 -36.152 -9.039 1.00 30.66 118 ASP X O 1
ATOM 821 N N . ASN A 1 123 ? -27.278 -35.598 -10.457 1.00 29.95 119 ASN X N 1
ATOM 822 C CA . ASN A 1 123 ? -28.323 -35.902 -9.489 1.00 30.85 119 ASN X CA 1
ATOM 823 C C . ASN A 1 123 ? -28.426 -37.370 -9.053 1.00 30.73 119 ASN X C 1
ATOM 824 O O . ASN A 1 123 ? -28.778 -37.635 -7.902 1.00 30.87 119 ASN X O 1
ATOM 829 N N . VAL A 1 124 ? -28.135 -38.312 -9.947 1.00 29.05 120 VAL X N 1
ATOM 830 C CA . VAL A 1 124 ? -28.090 -39.730 -9.561 1.00 30.06 120 VAL X CA 1
ATOM 831 C C . VAL A 1 124 ? -26.973 -39.965 -8.535 1.00 31.15 120 VAL X C 1
ATOM 832 O O . VAL A 1 124 ? -27.179 -40.641 -7.520 1.00 29.70 120 VAL X O 1
ATOM 836 N N . LEU A 1 125 ? -25.801 -39.388 -8.808 1.00 29.56 121 LEU X N 1
ATOM 837 C CA . LEU A 1 125 ? -24.674 -39.405 -7.879 1.00 31.29 121 LEU X CA 1
ATOM 838 C C . LEU A 1 125 ? -25.043 -38.785 -6.522 1.00 33.59 121 LEU X C 1
ATOM 839 O O . LEU A 1 125 ? -24.744 -39.362 -5.466 1.00 30.57 121 LEU X O 1
ATOM 844 N N . ALA A 1 126 ? -25.706 -37.626 -6.542 1.00 31.08 122 ALA X N 1
ATOM 845 C CA . ALA A 1 126 ? -26.115 -36.969 -5.294 1.00 29.06 122 ALA X CA 1
ATOM 846 C C . ALA A 1 126 ? -27.015 -37.877 -4.482 1.00 28.86 122 ALA X C 1
ATOM 847 O O . ALA A 1 126 ? -26.960 -37.882 -3.255 1.00 29.14 122 ALA X O 1
ATOM 849 N N . GLY A 1 127 ? -27.856 -38.640 -5.174 1.00 29.73 123 GLY X N 1
ATOM 850 C CA . GLY A 1 127 ? -28.668 -39.649 -4.521 1.00 30.20 123 GLY X CA 1
ATOM 851 C C . GLY A 1 127 ? -27.817 -40.729 -3.856 1.00 31.93 123 GLY X C 1
ATOM 852 O O . GLY A 1 127 ? -28.083 -41.108 -2.723 1.00 32.22 123 GLY X O 1
ATOM 853 N N . GLN A 1 128 ? -26.795 -41.221 -4.562 1.00 32.49 124 GLN X N 1
ATOM 854 C CA . GLN A 1 128 ? -25.871 -42.223 -4.012 1.00 34.41 124 GLN X CA 1
ATOM 855 C C . GLN A 1 128 ? -25.141 -41.670 -2.797 1.00 32.45 124 GLN X C 1
ATOM 856 O O . GLN A 1 128 ? -24.943 -42.371 -1.800 1.00 34.10 124 GLN X O 1
ATOM 862 N N . VAL A 1 129 ? -24.748 -40.406 -2.880 1.00 30.25 125 VAL X N 1
ATOM 863 C CA . VAL A 1 129 ? -24.111 -39.739 -1.753 1.00 32.11 125 VAL X CA 1
ATOM 864 C C . VAL A 1 129 ? -25.041 -39.727 -0.528 1.00 32.52 125 VAL X C 1
ATOM 865 O O . VAL A 1 129 ? -24.619 -40.043 0.587 1.00 33.93 125 VAL X O 1
ATOM 869 N N . ALA A 1 130 ? -26.315 -39.405 -0.741 1.00 31.27 126 ALA X N 1
ATOM 870 C CA . ALA A 1 130 ? -27.286 -39.455 0.344 1.00 31.10 126 ALA X CA 1
ATOM 871 C C . ALA A 1 130 ? -27.393 -40.863 0.883 1.00 33.23 126 ALA X C 1
ATOM 872 O O . ALA A 1 130 ? -27.504 -41.051 2.083 1.00 33.96 126 ALA X O 1
ATOM 874 N N . GLY A 1 131 ? -27.372 -41.849 -0.011 1.00 32.27 127 GLY X N 1
ATOM 875 C CA . GLY A 1 131 ? -27.457 -43.240 0.398 1.00 33.16 127 GLY X CA 1
ATOM 876 C C . GLY A 1 131 ? -26.313 -43.669 1.310 1.00 34.33 127 GLY X C 1
ATOM 877 O O . GLY A 1 131 ? -26.517 -44.444 2.236 1.00 35.01 127 GLY X O 1
ATOM 878 N N . LYS A 1 132 ? -25.110 -43.172 1.039 1.00 34.42 128 LYS X N 1
ATOM 879 C CA . LYS A 1 132 ? -23.936 -43.505 1.839 1.00 36.25 128 LYS X CA 1
ATOM 880 C C . LYS A 1 132 ? -24.062 -42.868 3.207 1.00 36.81 128 LYS X C 1
ATOM 881 O O . LYS A 1 132 ? -23.755 -43.474 4.229 1.00 36.27 128 LYS X O 1
ATOM 887 N N . GLU A 1 133 ? -24.545 -41.634 3.219 1.00 36.82 129 GLU X N 1
ATOM 888 C CA . GLU A 1 133 ? -24.736 -40.939 4.466 1.00 33.82 129 GLU X CA 1
ATOM 889 C C . GLU A 1 133 ? -25.876 -41.569 5.263 1.00 36.63 129 GLU X C 1
ATOM 890 O O . GLU A 1 133 ? -25.813 -41.607 6.495 1.00 38.05 129 GLU X O 1
ATOM 896 N N . MET A 1 134 ? -26.894 -42.099 4.583 1.00 33.50 130 MET X N 1
ATOM 897 C CA . MET A 1 134 ? -27.998 -42.737 5.305 1.00 33.96 130 MET X CA 1
ATOM 898 C C . MET A 1 134 ? -27.509 -43.976 6.043 1.00 36.14 130 MET X C 1
ATOM 899 O O . MET A 1 134 ? -27.926 -44.233 7.177 1.00 35.85 130 MET X O 1
ATOM 904 N N . VAL A 1 135 ? -26.625 -44.739 5.404 1.00 33.12 131 VAL X N 1
ATOM 905 C CA . VAL A 1 135 ? -26.074 -45.922 6.035 1.00 35.64 131 VAL X CA 1
ATOM 906 C C . VAL A 1 135 ? -25.234 -45.530 7.260 1.00 35.58 131 VAL X C 1
ATOM 907 O O . VAL A 1 135 ? -25.343 -46.165 8.306 1.00 37.82 131 VAL X O 1
ATOM 911 N N . LYS A 1 136 ? -24.429 -44.477 7.150 1.00 35.01 132 LYS X N 1
ATOM 912 C CA . LYS A 1 136 ? -23.680 -43.973 8.308 1.00 35.92 132 LYS X CA 1
ATOM 913 C C . LYS A 1 136 ? -24.598 -43.547 9.455 1.00 35.62 132 LYS X C 1
ATOM 914 O O . LYS A 1 136 ? -24.246 -43.690 10.628 1.00 36.92 132 LYS X O 1
ATOM 920 N N . GLN A 1 137 ? -25.776 -43.039 9.117 1.00 35.65 133 GLN X N 1
ATOM 921 C CA . GLN A 1 137 ? -26.677 -42.459 10.116 1.00 35.37 133 GLN X CA 1
ATOM 922 C C . GLN A 1 137 ? -27.490 -43.487 10.901 1.00 36.39 133 GLN X C 1
ATOM 923 O O . GLN A 1 137 ? -27.752 -43.307 12.095 1.00 38.58 133 GLN X O 1
ATOM 929 N N . ILE A 1 138 ? -27.904 -44.566 10.250 1.00 35.61 134 ILE X N 1
ATOM 930 C CA . ILE A 1 138 ? -28.768 -45.522 10.924 1.00 35.42 134 ILE X CA 1
ATOM 931 C C . ILE A 1 138 ? -28.298 -46.958 10.749 1.00 35.86 134 ILE X C 1
ATOM 932 O O . ILE A 1 138 ? -28.874 -47.872 11.328 1.00 39.87 134 ILE X O 1
ATOM 937 N N . GLY A 1 139 ? -27.254 -47.161 9.956 1.00 36.20 135 GLY X N 1
ATOM 938 C CA . GLY A 1 139 ? -26.713 -48.498 9.782 1.00 37.01 135 GLY X CA 1
ATOM 939 C C . GLY A 1 139 ? -27.244 -49.226 8.561 1.00 39.86 135 GLY X C 1
ATOM 940 O O . GLY A 1 139 ? -27.782 -48.611 7.628 1.00 41.17 135 GLY X O 1
ATOM 941 N N . THR A 1 140 ? -27.099 -50.545 8.562 1.00 39.44 136 THR X N 1
ATOM 942 C CA . THR A 1 140 ? -27.394 -51.337 7.377 1.00 43.42 136 THR X CA 1
ATOM 943 C C . THR A 1 140 ? -28.749 -52.031 7.451 1.00 42.95 136 THR X C 1
ATOM 944 O O . THR A 1 140 ? -29.167 -52.685 6.493 1.00 44.02 136 THR X O 1
ATOM 948 N N . SER A 1 141 ? -29.437 -51.873 8.574 1.00 41.99 137 SER X N 1
ATOM 949 C CA . SER A 1 141 ? -30.769 -52.440 8.724 1.00 44.83 137 SER X CA 1
ATOM 950 C C . SER A 1 141 ? -31.738 -51.404 9.267 1.00 43.78 137 SER X C 1
ATOM 951 O O . SER A 1 141 ? -31.386 -50.597 10.129 1.00 47.46 137 SER X O 1
ATOM 954 N N . GLY A 1 142 ? -32.961 -51.425 8.748 1.00 46.01 138 GLY X N 1
ATOM 955 C CA . GLY A 1 142 ? -33.980 -50.480 9.162 1.00 45.22 138 GLY X CA 1
ATOM 956 C C . GLY A 1 142 ? -34.887 -50.034 8.026 1.00 46.94 138 GLY X C 1
ATOM 957 O O . GLY A 1 142 ? -34.723 -50.442 6.867 1.00 41.66 138 GLY X O 1
ATOM 958 N N . ASN A 1 143 ? -35.842 -49.177 8.373 1.00 45.38 139 ASN X N 1
ATOM 959 C CA . ASN A 1 143 ? -36.850 -48.715 7.435 1.00 44.89 139 ASN X CA 1
ATOM 960 C C . ASN A 1 143 ? -36.727 -47.228 7.123 1.00 43.42 139 ASN X C 1
ATOM 961 O O . ASN A 1 143 ? -36.613 -46.398 8.022 1.00 41.39 139 ASN X O 1
ATOM 966 N N . VAL A 1 144 ? -36.784 -46.917 5.833 1.00 38.67 140 VAL X N 1
ATOM 967 C CA . VAL A 1 144 ? -36.623 -45.562 5.327 1.00 42.32 140 VAL X CA 1
ATOM 968 C C . VAL A 1 144 ? -37.874 -45.150 4.543 1.00 40.55 140 VAL X C 1
ATOM 969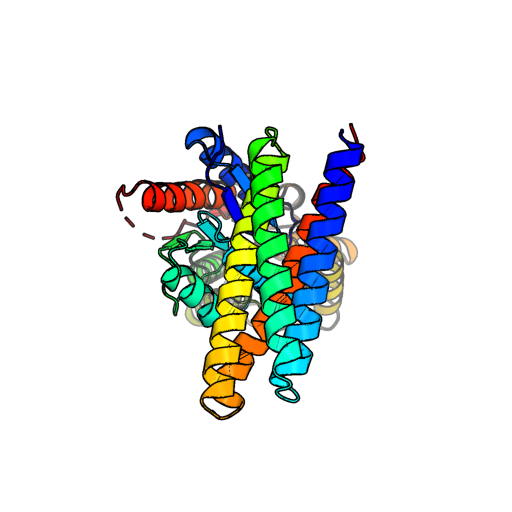 O O . VAL A 1 144 ? -38.489 -45.984 3.867 1.00 39.62 140 VAL X O 1
ATOM 973 N N . ALA A 1 145 ? -38.264 -43.885 4.657 1.00 36.82 141 ALA X N 1
ATOM 974 C CA . ALA A 1 145 ? -39.339 -43.343 3.831 1.00 38.78 141 ALA X CA 1
ATOM 975 C C . ALA A 1 145 ? -38.836 -42.139 3.024 1.00 36.05 141 ALA X C 1
ATOM 976 O O . ALA A 1 145 ? -37.987 -41.384 3.489 1.00 34.68 141 ALA X O 1
ATOM 978 N N . ILE A 1 146 ? -39.349 -41.969 1.811 1.00 34.10 142 ILE X N 1
ATOM 979 C CA . ILE A 1 146 ? -38.859 -40.902 0.943 1.00 35.36 142 ILE X CA 1
ATOM 980 C C . ILE A 1 146 ? -39.916 -39.826 0.697 1.00 33.68 142 ILE X C 1
ATOM 981 O O . ILE A 1 146 ? -41.059 -40.119 0.350 1.00 34.01 142 ILE X O 1
ATOM 986 N N . VAL A 1 147 ? -39.528 -38.576 0.925 1.00 31.58 143 VAL X N 1
ATOM 987 C CA . VAL A 1 147 ? -40.341 -37.440 0.535 1.00 30.64 143 VAL X CA 1
ATOM 988 C C . VAL A 1 147 ? -39.673 -36.744 -0.642 1.00 31.91 143 VAL X C 1
ATOM 989 O O . VAL A 1 147 ? -38.574 -36.198 -0.485 1.00 29.88 143 VAL X O 1
ATOM 993 N N . MET A 1 148 ? -40.317 -36.777 -1.814 1.00 30.85 144 MET X N 1
ATOM 994 C CA . MET A 1 148 ? -39.754 -36.153 -3.013 1.00 27.27 144 MET X CA 1
ATOM 995 C C . MET A 1 148 ? -40.578 -34.942 -3.504 1.00 29.99 144 MET X C 1
ATOM 996 O O . MET A 1 148 ? -41.783 -34.856 -3.279 1.00 30.71 144 MET X O 1
ATOM 1001 N N . GLY A 1 149 ? -39.910 -33.986 -4.150 1.00 31.15 145 GLY X N 1
ATOM 1002 C CA . GLY A 1 149 ? -40.565 -32.770 -4.604 1.00 30.76 145 GLY X CA 1
ATOM 1003 C C . GLY A 1 149 ? -41.228 -32.921 -5.961 1.00 30.29 145 GLY X C 1
ATOM 1004 O O . GLY A 1 149 ? -40.818 -32.294 -6.931 1.00 30.21 145 GLY X O 1
ATOM 1005 N N . GLY A 1 150 ? -42.249 -33.766 -6.036 1.00 32.69 146 GLY X N 1
ATOM 1006 C CA . GLY A 1 150 ? -42.902 -34.052 -7.295 1.00 28.99 146 GLY X CA 1
ATOM 1007 C C . GLY A 1 150 ? -42.527 -35.428 -7.812 1.00 31.80 146 GLY X C 1
ATOM 1008 O O . GLY A 1 150 ? -41.368 -35.712 -8.095 1.00 31.17 146 GLY X O 1
ATOM 1009 N N . LYS A 1 151 ? -43.530 -36.281 -7.947 1.00 32.38 147 LYS X N 1
ATOM 1010 C CA . LYS A 1 151 ? -43.343 -37.652 -8.367 1.00 35.56 147 LYS X CA 1
ATOM 1011 C C . LYS A 1 151 ? -42.711 -37.775 -9.757 1.00 35.87 147 LYS X C 1
ATOM 1012 O O . LYS A 1 151 ? -41.946 -38.710 -10.015 1.00 35.90 147 LYS X O 1
ATOM 1018 N N . ASN A 1 152 ? -43.032 -36.840 -10.650 1.00 35.08 148 ASN X N 1
ATOM 1019 C CA . ASN A 1 152 ? -42.595 -36.941 -12.038 1.00 34.15 148 ASN X CA 1
ATOM 1020 C C . ASN A 1 152 ? -41.579 -35.884 -12.415 1.00 35.16 148 ASN X C 1
ATOM 1021 O O . ASN A 1 152 ? -41.449 -35.528 -13.587 1.00 35.40 148 ASN X O 1
ATOM 1026 N N . VAL A 1 153 ? -40.864 -35.386 -11.417 1.00 31.56 149 VAL X N 1
ATOM 1027 C CA . VAL A 1 153 ? -39.855 -34.367 -11.631 1.00 30.48 149 VAL X CA 1
ATOM 1028 C C . VAL A 1 153 ? -38.493 -35.028 -11.796 1.00 31.06 149 VAL X C 1
ATOM 1029 O O . VAL A 1 153 ? -38.091 -35.855 -10.979 1.00 30.01 149 VAL X O 1
ATOM 1033 N N . LYS A 1 154 ? -37.795 -34.645 -12.861 1.00 28.62 150 LYS X N 1
ATOM 1034 C CA . LYS A 1 154 ? -36.613 -35.350 -13.325 1.00 28.57 150 LYS X CA 1
ATOM 1035 C C . LYS A 1 154 ? -35.520 -35.479 -12.278 1.00 28.93 150 LYS X C 1
ATOM 1036 O O . LYS A 1 154 ? -35.079 -36.588 -11.989 1.00 29.50 150 LYS X O 1
ATOM 1042 N N . ASN A 1 155 ? -35.060 -34.367 -11.709 1.00 28.55 151 ASN X N 1
ATOM 1043 C CA . ASN A 1 155 ? -33.900 -34.480 -10.835 1.00 29.41 151 ASN X CA 1
ATOM 1044 C C . ASN A 1 155 ? -34.284 -35.121 -9.496 1.00 29.22 151 ASN X C 1
ATOM 1045 O O . ASN A 1 155 ? -33.432 -35.657 -8.803 1.00 28.79 151 ASN X O 1
ATOM 1050 N N . GLN A 1 156 ? -35.577 -35.142 -9.186 1.00 27.97 152 GLN X N 1
ATOM 1051 C CA . GLN A 1 156 ? -36.086 -35.839 -8.003 1.00 27.99 152 GLN X CA 1
ATOM 1052 C C . GLN A 1 156 ? -36.043 -37.349 -8.214 1.00 31.50 152 GLN X C 1
ATOM 1053 O O . GLN A 1 156 ? -35.542 -38.101 -7.378 1.00 30.70 152 GLN X O 1
ATOM 1059 N N . LYS A 1 157 ? -36.575 -37.787 -9.344 1.00 28.85 153 LYS X N 1
ATOM 1060 C CA . LYS A 1 157 ? -36.496 -39.189 -9.731 1.00 33.33 153 LYS X CA 1
ATOM 1061 C C . LYS A 1 157 ? -35.050 -39.680 -9.788 1.00 31.02 153 LYS X C 1
ATOM 1062 O O . LYS A 1 157 ? -34.766 -40.803 -9.408 1.00 32.55 153 LYS X O 1
ATOM 1068 N N . GLU A 1 158 ? -34.145 -38.831 -10.259 1.00 28.95 154 GLU X N 1
ATOM 1069 C CA . GLU A 1 158 ? -32.734 -39.175 -10.339 1.00 29.79 154 GLU X CA 1
ATOM 1070 C C . GLU A 1 158 ? -32.106 -39.315 -8.954 1.00 32.25 154 GLU X C 1
ATOM 1071 O O . GLU A 1 158 ? -31.264 -40.186 -8.720 1.00 32.86 154 GLU X O 1
ATOM 1077 N N . ARG A 1 159 ? -32.521 -38.461 -8.029 1.00 30.63 155 ARG X N 1
ATOM 1078 C CA . ARG A 1 159 ? -32.002 -38.527 -6.671 1.00 29.56 155 ARG X CA 1
ATOM 1079 C C . ARG A 1 159 ? -32.509 -39.786 -5.976 1.00 30.80 155 ARG X C 1
ATOM 1080 O O . ARG A 1 159 ? -31.747 -40.517 -5.351 1.00 29.78 155 ARG X O 1
ATOM 1088 N N . VAL A 1 160 ? -33.796 -40.059 -6.131 1.00 29.73 156 VAL X N 1
ATOM 1089 C CA . VAL A 1 160 ? -34.399 -41.263 -5.587 1.00 30.43 156 VAL X CA 1
ATOM 1090 C C . VAL A 1 160 ? -33.758 -42.519 -6.207 1.00 35.28 156 VAL X C 1
ATOM 1091 O O . VAL A 1 160 ? -33.483 -43.496 -5.505 1.00 32.09 156 VAL X O 1
ATOM 1095 N N . GLU A 1 161 ? -33.491 -42.470 -7.512 1.00 30.32 157 GLU X N 1
ATOM 1096 C CA . GLU A 1 161 ? -32.824 -43.567 -8.204 1.00 34.35 157 GLU X CA 1
ATOM 1097 C C . GLU A 1 161 ? -31.427 -43.876 -7.634 1.00 34.52 157 GLU X C 1
ATOM 1098 O O . GLU A 1 161 ? -31.119 -45.028 -7.321 1.00 34.12 157 GLU X O 1
ATOM 1104 N N . GLY A 1 162 ? -30.583 -42.857 -7.504 1.00 32.26 158 GLY X N 1
ATOM 1105 C CA . GLY A 1 162 ? -29.244 -43.047 -6.966 1.00 30.13 158 GLY X CA 1
ATOM 1106 C C . GLY A 1 162 ? -29.256 -43.565 -5.534 1.00 34.18 158 GLY X C 1
ATOM 1107 O O . GLY A 1 162 ? -28.494 -44.464 -5.172 1.00 34.41 158 GLY X O 1
ATOM 1108 N N . PHE A 1 163 ? -30.142 -43.000 -4.722 1.00 30.51 159 PHE X N 1
ATOM 1109 C CA . PHE A 1 163 ? -30.327 -43.415 -3.340 1.00 32.69 159 PHE X CA 1
ATOM 1110 C C . PHE A 1 163 ? -30.737 -44.871 -3.229 1.00 34.92 159 PHE X C 1
ATOM 1111 O O . PHE A 1 163 ? -30.134 -45.645 -2.488 1.00 35.50 159 PHE X O 1
ATOM 1119 N N . THR A 1 164 ? -31.786 -45.229 -3.958 1.00 32.30 160 THR X N 1
ATOM 1120 C CA . THR A 1 164 ? -32.303 -46.588 -3.956 1.00 35.90 160 THR X CA 1
ATOM 1121 C C . THR A 1 164 ? -31.250 -47.597 -4.384 1.00 37.36 160 THR X C 1
ATOM 1122 O O . THR A 1 164 ? -31.037 -48.614 -3.719 1.00 36.37 160 THR X O 1
ATOM 1126 N N . GLN A 1 165 ? -30.596 -47.305 -5.500 1.00 35.56 161 GLN X N 1
ATOM 1127 C CA . GLN A 1 165 ? -29.516 -48.141 -5.990 1.00 37.19 161 GLN X CA 1
ATOM 1128 C C . GLN A 1 165 ? -28.457 -48.340 -4.899 1.00 40.56 161 GLN X C 1
ATOM 1129 O O . GLN A 1 165 ? -28.038 -49.468 -4.644 1.00 41.46 161 GLN X O 1
ATOM 1135 N N . TYR A 1 166 ? -28.046 -47.257 -4.243 1.00 36.61 162 TYR X N 1
ATOM 1136 C CA . TYR A 1 166 ? -26.967 -47.352 -3.270 1.00 37.78 162 TYR X CA 1
ATOM 1137 C C . TYR A 1 166 ? -27.322 -48.244 -2.089 1.00 38.80 162 TYR X C 1
ATOM 1138 O O . TYR A 1 166 ? -26.552 -49.123 -1.718 1.00 39.32 162 TYR X O 1
ATOM 1147 N N . ILE A 1 167 ? -28.477 -48.010 -1.481 1.00 38.99 163 ILE X N 1
ATOM 1148 C CA . ILE A 1 167 ? -28.800 -48.717 -0.256 1.00 40.62 163 ILE X CA 1
ATOM 1149 C C . ILE A 1 167 ? -29.152 -50.177 -0.543 1.00 43.25 163 ILE X C 1
ATOM 1150 O O . ILE A 1 167 ? -29.122 -51.026 0.358 1.00 43.58 163 ILE X O 1
ATOM 1155 N N . LYS A 1 168 ? -29.487 -50.461 -1.797 1.00 40.64 164 LYS X N 1
ATOM 1156 C CA . LYS A 1 168 ? -29.764 -51.826 -2.229 1.00 42.15 164 LYS X CA 1
ATOM 1157 C C . LYS A 1 168 ? -28.455 -52.595 -2.381 1.00 45.15 164 LYS X C 1
ATOM 1158 O O . LYS A 1 168 ? -28.388 -53.779 -2.070 1.00 46.88 164 LYS X O 1
ATOM 1164 N N . SER A 1 169 ? -27.412 -51.913 -2.844 1.00 43.72 165 SER X N 1
ATOM 1165 C CA . SER A 1 169 ? -26.107 -52.542 -3.011 1.00 44.00 165 SER X CA 1
ATOM 1166 C C . SER A 1 169 ? -25.344 -52.677 -1.701 1.00 46.35 165 SER X C 1
ATOM 1167 O O . SER A 1 169 ? -24.562 -53.610 -1.529 1.00 50.98 165 SER X O 1
ATOM 1170 N N . ASN A 1 170 ? -25.562 -51.746 -0.781 1.00 42.43 166 ASN X N 1
ATOM 1171 C CA . ASN A 1 170 ? -24.673 -51.627 0.364 1.00 43.43 166 ASN X CA 1
ATOM 1172 C C . ASN A 1 170 ? -25.335 -51.758 1.723 1.00 41.84 166 ASN X C 1
ATOM 1173 O O . ASN A 1 170 ? -24.736 -51.395 2.736 1.00 41.87 166 ASN X O 1
ATOM 1178 N N . SER A 1 171 ? -26.556 -52.283 1.751 1.00 40.74 167 SER X N 1
ATOM 1179 C CA . SER A 1 171 ? -27.285 -52.417 3.002 1.00 43.44 167 SER X CA 1
ATOM 1180 C C . SER A 1 171 ? -28.485 -53.339 2.854 1.00 43.86 167 SER X C 1
ATOM 1181 O O . SER A 1 171 ? -28.699 -53.932 1.804 1.00 42.71 167 SER X O 1
ATOM 1184 N N . ASN A 1 172 ? -29.261 -53.437 3.928 1.00 43.39 168 ASN X N 1
ATOM 1185 C CA . ASN A 1 172 ? -30.527 -54.148 3.928 1.00 44.12 168 ASN X CA 1
ATOM 1186 C C . ASN A 1 172 ? -31.640 -53.197 4.346 1.00 43.21 168 ASN X C 1
ATOM 1187 O O . ASN A 1 172 ? -32.714 -53.627 4.768 1.00 45.42 168 ASN X O 1
ATOM 1192 N N . LEU A 1 173 ? -31.358 -51.898 4.246 1.00 44.57 169 LEU X N 1
ATOM 1193 C CA . LEU A 1 173 ? -32.363 -50.862 4.482 1.00 43.87 169 LEU X CA 1
ATOM 1194 C C . LEU A 1 173 ? -33.562 -51.056 3.554 1.00 43.23 169 LEU X C 1
ATOM 1195 O O . LEU A 1 173 ? -33.401 -51.303 2.357 1.00 41.99 169 LEU X O 1
ATOM 1200 N N . LYS A 1 174 ? -34.760 -50.976 4.124 1.00 43.72 170 LYS X N 1
ATOM 1201 C CA . LYS A 1 174 ? -35.986 -51.082 3.347 1.00 43.76 170 LYS X CA 1
ATOM 1202 C C . LYS A 1 174 ? -36.652 -49.715 3.183 1.00 42.69 170 LYS X C 1
ATOM 1203 O O . LYS A 1 174 ? -36.909 -49.010 4.165 1.00 42.12 170 LYS X O 1
ATOM 1209 N N . ILE A 1 175 ? -36.911 -49.350 1.934 1.00 40.60 171 ILE X N 1
ATOM 1210 C CA . ILE A 1 175 ? -37.754 -48.208 1.601 1.00 42.31 171 ILE X CA 1
ATOM 1211 C C . ILE A 1 175 ? -39.217 -48.637 1.709 1.00 41.63 171 ILE X C 1
ATOM 1212 O O . ILE A 1 175 ? -39.688 -49.429 0.899 1.00 40.38 171 ILE X O 1
ATOM 1217 N N . VAL A 1 176 ? -39.936 -48.138 2.709 1.00 40.24 172 VAL X N 1
ATOM 1218 C CA . VAL A 1 176 ? -41.284 -48.650 2.953 1.00 43.20 172 VAL X CA 1
ATOM 1219 C C . VAL A 1 176 ? -42.381 -47.716 2.434 1.00 46.66 172 VAL X C 1
ATOM 1220 O O . VAL A 1 176 ? -43.532 -48.135 2.280 1.00 44.82 172 VAL X O 1
ATOM 1224 N N . ASP A 1 177 ? -42.025 -46.464 2.157 1.00 44.17 173 ASP X N 1
ATOM 1225 C CA . ASP A 1 177 ? -42.997 -45.497 1.667 1.00 43.16 173 ASP X CA 1
ATOM 1226 C C . ASP A 1 177 ? -42.311 -44.373 0.887 1.00 42.29 173 ASP X C 1
ATOM 1227 O O . ASP A 1 177 ? -41.275 -43.854 1.307 1.00 41.85 173 ASP X O 1
ATOM 1232 N N . THR A 1 178 ? -42.886 -44.028 -0.262 1.00 41.37 174 THR X N 1
ATOM 1233 C CA . THR A 1 178 ? -42.424 -42.913 -1.088 1.00 39.09 174 THR X CA 1
ATOM 1234 C C . THR A 1 178 ? -43.611 -42.045 -1.472 1.00 40.31 174 THR X C 1
ATOM 1235 O O . THR A 1 178 ? -44.565 -42.526 -2.080 1.00 39.39 174 THR X O 1
ATOM 1239 N N . ASP A 1 179 ? -43.565 -40.769 -1.127 1.00 37.30 175 ASP X N 1
ATOM 1240 C CA . ASP A 1 179 ? -44.611 -39.875 -1.577 1.00 37.18 175 ASP X CA 1
ATOM 1241 C C . ASP A 1 179 ? -44.042 -38.494 -1.898 1.00 37.29 175 ASP X C 1
ATOM 1242 O O . ASP A 1 179 ? -42.827 -38.246 -1.791 1.00 34.32 175 ASP X O 1
ATOM 1247 N N . SER A 1 180 ? -44.930 -37.589 -2.288 1.00 38.88 176 SER X N 1
ATOM 1248 C CA . SER A 1 180 ? -44.503 -36.327 -2.860 1.00 38.03 176 SER X CA 1
ATOM 1249 C C . SER A 1 180 ? -44.999 -35.088 -2.120 1.00 34.45 176 SER X C 1
ATOM 1250 O O . SER A 1 180 ? -46.149 -35.016 -1.684 1.00 35.09 176 SER X O 1
ATOM 1253 N N . SER A 1 181 ? -44.114 -34.106 -2.015 1.00 34.66 177 SER X N 1
ATOM 1254 C CA . SER A 1 181 ? -44.450 -32.795 -1.483 1.00 34.52 177 SER X CA 1
ATOM 1255 C C . SER A 1 181 ? -44.841 -31.787 -2.572 1.00 34.45 177 SER X C 1
ATOM 1256 O O . SER A 1 181 ? -45.201 -30.666 -2.258 1.00 34.03 177 SER X O 1
ATOM 1259 N N . ASP A 1 182 ? -44.726 -32.178 -3.841 1.00 34.59 178 ASP X N 1
ATOM 1260 C CA . ASP A 1 182 ? -44.789 -31.227 -4.968 1.00 34.18 178 ASP X CA 1
ATOM 1261 C C . ASP A 1 182 ? -43.905 -30.007 -4.753 1.00 34.44 178 ASP X C 1
ATOM 1262 O O . ASP A 1 182 ? -44.179 -28.932 -5.287 1.00 32.76 178 ASP X O 1
ATOM 1267 N N . ALA A 1 183 ? -42.845 -30.195 -3.969 1.00 33.61 179 ALA X N 1
ATOM 1268 C CA . ALA A 1 183 ? -41.877 -29.148 -3.636 1.00 34.59 179 ALA X CA 1
ATOM 1269 C C . ALA A 1 183 ? -42.533 -27.964 -2.952 1.00 33.93 179 ALA X C 1
ATOM 1270 O O . ALA A 1 183 ? -42.060 -26.831 -3.078 1.00 35.72 179 ALA X O 1
ATOM 1272 N N . MET A 1 184 ? -43.615 -28.227 -2.222 1.00 32.96 180 MET X N 1
ATOM 1273 C CA . MET A 1 184 ? -44.246 -27.198 -1.396 1.00 36.01 180 MET X CA 1
ATOM 1274 C C . MET A 1 184 ? -43.934 -27.460 0.077 1.00 38.22 180 MET X C 1
ATOM 1275 O O . MET A 1 184 ? -43.873 -28.610 0.506 1.00 36.55 180 MET X O 1
ATOM 1280 N N . LEU A 1 185 ? -43.739 -26.388 0.842 1.00 36.08 181 LEU X N 1
ATOM 1281 C CA . LEU A 1 185 ? -43.377 -26.496 2.245 1.00 37.49 181 LEU X CA 1
ATOM 1282 C C . LEU A 1 185 ? -44.476 -27.123 3.115 1.00 39.54 181 LEU X C 1
ATOM 1283 O O . LEU A 1 185 ? -44.233 -28.100 3.831 1.00 38.32 181 LEU X O 1
ATOM 1288 N N . LEU A 1 186 ? -45.686 -26.573 3.052 1.00 38.28 182 LEU X N 1
ATOM 1289 C CA . LEU A 1 186 ? -46.793 -27.120 3.834 1.00 38.09 182 LEU X CA 1
ATOM 1290 C C . LEU A 1 186 ? -47.076 -28.570 3.462 1.00 38.62 182 LEU X C 1
ATOM 1291 O O . LEU A 1 186 ? -47.310 -29.412 4.340 1.00 38.55 182 LEU X O 1
ATOM 1296 N N . GLU A 1 187 ? -47.044 -28.868 2.167 1.00 39.32 183 GLU X N 1
ATOM 1297 C CA . GLU A 1 187 ? -47.378 -30.214 1.717 1.00 41.47 183 GLU X CA 1
ATOM 1298 C C . GLU A 1 187 ? -46.296 -31.211 2.130 1.00 40.35 183 GLU X C 1
ATOM 1299 O O . GLU A 1 187 ? -46.574 -32.396 2.282 1.00 39.28 183 GLU X O 1
ATOM 1305 N N . ALA A 1 188 ? -45.070 -30.727 2.312 1.00 38.47 184 ALA X N 1
ATOM 1306 C CA . ALA A 1 188 ? -43.982 -31.580 2.791 1.00 41.11 184 ALA X CA 1
ATOM 1307 C C . ALA A 1 188 ? -44.254 -32.031 4.229 1.00 39.38 184 ALA X C 1
ATOM 1308 O O . ALA A 1 188 ? -44.070 -33.199 4.567 1.00 38.43 184 ALA X O 1
ATOM 1310 N N . GLU A 1 189 ? -44.697 -31.098 5.065 1.00 38.14 185 GLU X N 1
ATOM 1311 C CA . GLU A 1 189 ? -45.063 -31.421 6.437 1.00 40.67 185 GLU X CA 1
ATOM 1312 C C . GLU A 1 189 ? -46.203 -32.431 6.482 1.00 43.23 185 GLU X C 1
ATOM 1313 O O . GLU A 1 189 ? -46.118 -33.477 7.150 1.00 42.45 185 GLU X O 1
ATOM 1319 N N . ILE A 1 190 ? -47.258 -32.128 5.741 1.00 40.40 186 ILE X N 1
ATOM 1320 C CA . ILE A 1 190 ? -48.449 -32.957 5.744 1.00 43.94 186 ILE X CA 1
ATOM 1321 C C . ILE A 1 190 ? -48.195 -34.363 5.216 1.00 44.84 186 ILE X C 1
ATOM 1322 O O . ILE A 1 190 ? -48.643 -35.354 5.809 1.00 45.57 186 ILE X O 1
ATOM 1327 N N . ILE A 1 191 ? -47.474 -34.462 4.107 1.00 44.23 187 ILE X N 1
ATOM 1328 C CA . ILE A 1 191 ? -47.215 -35.776 3.540 1.00 43.17 187 ILE X CA 1
ATOM 1329 C C . ILE A 1 191 ? -46.305 -36.586 4.486 1.00 44.38 187 ILE X C 1
ATOM 1330 O O . ILE A 1 191 ? -46.428 -37.806 4.580 1.00 45.16 187 ILE X O 1
ATOM 1335 N N . THR A 1 192 ? -45.423 -35.900 5.207 1.00 39.53 188 THR X N 1
ATOM 1336 C CA . THR A 1 192 ? -44.560 -36.557 6.173 1.00 41.69 188 THR X CA 1
ATOM 1337 C C . THR A 1 192 ? -45.383 -37.068 7.353 1.00 45.52 188 THR X C 1
ATOM 1338 O O . THR A 1 192 ? -45.283 -38.241 7.721 1.00 48.23 188 THR X O 1
ATOM 1342 N N . ARG A 1 193 ? -46.210 -36.190 7.924 1.00 44.52 189 ARG X N 1
ATOM 1343 C CA . ARG A 1 193 ? -47.114 -36.563 9.015 1.00 48.77 189 ARG X CA 1
ATOM 1344 C C . ARG A 1 193 ? -47.953 -37.776 8.600 1.00 51.42 189 ARG X C 1
ATOM 1345 O O . ARG A 1 193 ? -48.198 -38.685 9.394 1.00 53.06 189 ARG X O 1
ATOM 1353 N N . LYS A 1 194 ? -48.357 -37.805 7.336 1.00 50.78 190 LYS X N 1
ATOM 1354 C CA . LYS A 1 194 ? -49.163 -38.904 6.823 1.00 52.65 190 LYS X CA 1
ATOM 1355 C C . LYS A 1 194 ? -48.335 -40.171 6.664 1.00 52.60 190 LYS X C 1
ATOM 1356 O O . LYS A 1 194 ? -48.865 -41.280 6.716 1.00 52.61 190 LYS X O 1
ATOM 1362 N N . ILE A 1 195 ? -47.036 -40.005 6.443 1.00 52.32 191 ILE X N 1
ATOM 1363 C CA . ILE A 1 195 ? -46.166 -41.152 6.198 1.00 52.81 191 ILE X CA 1
ATOM 1364 C C . ILE A 1 195 ? -45.755 -41.801 7.513 1.00 50.95 191 ILE X C 1
ATOM 1365 O O . ILE A 1 195 ? -45.649 -43.026 7.605 1.00 52.88 191 ILE X O 1
ATOM 1370 N N . LEU A 1 196 ? -45.547 -40.970 8.525 1.00 51.04 192 LEU X N 1
ATOM 1371 C CA . LEU A 1 196 ? -45.199 -41.429 9.867 1.00 53.98 192 LEU X CA 1
ATOM 1372 C C . LEU A 1 196 ? -46.365 -42.181 10.507 1.00 58.89 192 LEU X C 1
ATOM 1373 O O . LEU A 1 196 ? -46.199 -43.283 11.030 1.00 58.62 192 LEU X O 1
ATOM 1378 N N . ASN A 1 197 ? -47.544 -41.567 10.465 1.00 58.60 193 ASN X N 1
ATOM 1379 C CA . ASN A 1 197 ? -48.798 -42.303 10.564 1.00 56.02 193 ASN X CA 1
ATOM 1380 C C . ASN A 1 197 ? -48.817 -43.271 9.379 1.00 57.98 193 ASN X C 1
ATOM 1381 O O . ASN A 1 197 ? -48.064 -43.081 8.446 1.00 61.01 193 ASN X O 1
ATOM 1386 N N . ARG A 1 198 ? -49.611 -44.334 9.414 1.00 56.79 194 ARG X N 1
ATOM 1387 C CA . ARG A 1 198 ? -49.664 -45.302 8.296 1.00 53.79 194 ARG X CA 1
ATOM 1388 C C . ARG A 1 198 ? -48.382 -46.143 8.097 1.00 52.14 194 ARG X C 1
ATOM 1389 O O . ARG A 1 198 ? -48.402 -47.116 7.341 1.00 54.81 194 ARG X O 1
ATOM 1397 N N . ASN A 1 199 ? -47.287 -45.809 8.777 1.00 53.92 195 ASN X N 1
ATOM 1398 C CA . ASN A 1 199 ? -46.147 -46.743 8.866 1.00 55.49 195 ASN X CA 1
ATOM 1399 C C . ASN A 1 199 ? -45.659 -46.952 10.306 1.00 58.06 195 ASN X C 1
ATOM 1400 O O . ASN A 1 199 ? -45.452 -45.988 11.055 1.00 55.94 195 ASN X O 1
ATOM 1405 N N . ASP A 1 200 ? -45.448 -48.216 10.670 1.00 58.65 196 ASP X N 1
ATOM 1406 C CA . ASP A 1 200 ? -45.143 -48.580 12.054 1.00 62.69 196 ASP X CA 1
ATOM 1407 C C . ASP A 1 200 ? -43.773 -48.122 12.528 1.00 60.81 196 ASP X C 1
ATOM 1408 O O . ASP A 1 200 ? -43.665 -47.249 13.388 1.00 62.82 196 ASP X O 1
ATOM 1413 N N . ASN A 1 201 ? -42.727 -48.721 11.975 1.00 57.84 197 ASN X N 1
ATOM 1414 C CA . ASN A 1 201 ? -41.384 -48.441 12.457 1.00 58.37 197 ASN X CA 1
ATOM 1415 C C . ASN A 1 201 ? -40.520 -47.823 11.371 1.00 56.93 197 ASN X C 1
ATOM 1416 O O . ASN A 1 201 ? -39.749 -48.523 10.708 1.00 56.07 197 ASN X O 1
ATOM 1421 N N . ILE A 1 202 ? -40.660 -46.511 11.188 1.00 50.29 198 ILE X N 1
ATOM 1422 C CA . ILE A 1 202 ? -39.765 -45.777 10.309 1.00 47.21 198 ILE X CA 1
ATOM 1423 C C . ILE A 1 202 ? -38.609 -45.211 11.117 1.00 44.73 198 ILE X C 1
ATOM 1424 O O . ILE A 1 202 ? -38.810 -44.521 12.109 1.00 43.46 198 ILE X O 1
ATOM 1429 N N . ASN A 1 203 ? -37.396 -45.504 10.662 1.00 43.31 199 ASN X N 1
ATOM 1430 C CA . ASN A 1 203 ? -36.180 -45.042 11.316 1.00 41.86 199 ASN X CA 1
ATOM 1431 C C . ASN A 1 203 ? -35.622 -43.745 10.736 1.00 44.45 199 ASN X C 1
ATOM 1432 O O . ASN A 1 203 ? -34.934 -42.992 11.437 1.00 40.41 199 ASN X O 1
ATOM 1437 N N . ALA A 1 204 ? -35.921 -43.482 9.462 1.00 38.65 200 ALA X N 1
ATOM 1438 C CA . ALA A 1 204 ? -35.328 -42.343 8.777 1.00 38.66 200 ALA X CA 1
ATOM 1439 C C . ALA A 1 204 ? -36.140 -41.847 7.585 1.00 38.74 200 ALA X C 1
ATOM 1440 O O . ALA A 1 204 ? -36.802 -42.617 6.894 1.00 37.79 200 ALA X O 1
ATOM 1442 N N . LEU A 1 205 ? -36.048 -40.545 7.347 1.00 38.36 201 LEU X N 1
ATOM 1443 C CA . LEU A 1 205 ? -36.655 -39.916 6.186 1.00 38.19 201 LEU X CA 1
ATOM 1444 C C . LEU A 1 205 ? -35.567 -39.391 5.264 1.00 35.63 201 LEU X C 1
ATOM 1445 O O . LEU A 1 205 ? -34.596 -38.790 5.722 1.00 35.16 201 LEU X O 1
ATOM 1450 N N . PHE A 1 206 ? -35.726 -39.639 3.968 1.00 35.02 202 PHE X N 1
ATOM 1451 C CA . PHE A 1 206 ? -34.884 -39.030 2.947 1.00 33.32 202 PHE X CA 1
ATOM 1452 C C . PHE A 1 206 ? -35.723 -38.019 2.154 1.00 33.41 202 PHE X C 1
ATOM 1453 O O . PHE A 1 206 ? -36.731 -38.376 1.550 1.00 32.52 202 PHE X O 1
ATOM 1461 N N . CYS A 1 207 ? -35.301 -36.757 2.190 1.00 31.94 203 CYS X N 1
ATOM 1462 C CA . CYS A 1 207 ? -36.037 -35.640 1.602 1.00 31.46 203 CYS X CA 1
ATOM 1463 C C . CYS A 1 207 ? -35.221 -35.025 0.469 1.00 31.11 203 CYS X C 1
ATOM 1464 O O . CYS A 1 207 ? -34.081 -34.606 0.683 1.00 31.60 203 CYS X O 1
ATOM 1467 N N . THR A 1 208 ? -35.787 -34.973 -0.732 1.00 29.90 204 THR X N 1
ATOM 1468 C CA . THR A 1 208 ? -34.950 -34.780 -1.928 1.00 30.01 204 THR X CA 1
ATOM 1469 C C . THR A 1 208 ? -34.984 -33.401 -2.617 1.00 30.00 204 THR X C 1
ATOM 1470 O O . THR A 1 208 ? -34.200 -33.166 -3.542 1.00 31.02 204 THR X O 1
ATOM 1474 N N . SER A 1 209 ? -35.845 -32.488 -2.172 1.00 29.91 205 SER X N 1
ATOM 1475 C CA . SER A 1 209 ? -35.737 -31.087 -2.601 1.00 31.01 205 SER X CA 1
ATOM 1476 C C . SER A 1 209 ? -35.715 -30.123 -1.410 1.00 30.05 205 SER X C 1
ATOM 1477 O O . SER A 1 209 ? -35.980 -30.518 -0.269 1.00 32.59 205 SER X O 1
ATOM 1480 N N . ALA A 1 210 ? -35.395 -28.862 -1.695 1.00 28.24 206 ALA X N 1
ATOM 1481 C CA . ALA A 1 210 ? -34.956 -27.887 -0.693 1.00 33.53 206 ALA X CA 1
ATOM 1482 C C . ALA A 1 210 ? -35.867 -27.672 0.521 1.00 31.59 206 ALA X C 1
ATOM 1483 O O . ALA A 1 210 ? -35.369 -27.450 1.617 1.00 33.03 206 ALA X O 1
ATOM 1485 N N . LEU A 1 211 ? -37.180 -27.694 0.319 1.00 30.16 207 LEU X N 1
ATOM 1486 C CA . LEU A 1 211 ? -38.135 -27.424 1.393 1.00 32.62 207 LEU X CA 1
ATOM 1487 C C . LEU A 1 211 ? -38.624 -28.695 2.086 1.00 35.48 207 LEU X C 1
ATOM 1488 O O . LEU A 1 211 ? -39.244 -28.624 3.156 1.00 36.55 207 LEU X O 1
ATOM 1493 N N . ASP A 1 212 ? -38.350 -29.852 1.490 1.00 30.14 208 ASP X N 1
ATOM 1494 C CA . ASP A 1 212 ? -38.865 -31.105 2.025 1.00 32.55 208 ASP X CA 1
ATOM 1495 C C . ASP A 1 212 ? -38.380 -31.360 3.447 1.00 35.28 208 ASP X C 1
ATOM 1496 O O . ASP A 1 212 ? -39.139 -31.872 4.272 1.00 35.67 208 ASP X O 1
ATOM 1501 N N . GLY A 1 213 ? -37.123 -31.000 3.719 1.00 31.59 209 GLY X N 1
ATOM 1502 C CA . GLY A 1 213 ? -36.492 -31.290 4.995 1.00 35.45 209 GLY X CA 1
ATOM 1503 C C . GLY A 1 213 ? -37.071 -30.444 6.105 1.00 36.90 209 GLY X C 1
ATOM 1504 O O . GLY A 1 213 ? -37.265 -30.903 7.234 1.00 37.03 209 GLY X O 1
ATOM 1505 N N . ILE A 1 214 ? -37.365 -29.198 5.767 1.00 36.33 210 ILE X N 1
ATOM 1506 C CA . ILE A 1 214 ? -37.974 -28.266 6.697 1.00 36.86 210 ILE X CA 1
ATOM 1507 C C . ILE A 1 214 ? -39.387 -28.707 7.067 1.00 38.17 210 ILE X C 1
ATOM 1508 O O . ILE A 1 214 ? -39.767 -28.681 8.236 1.00 41.33 210 ILE X O 1
ATOM 1513 N N . GLY A 1 215 ? -40.163 -29.118 6.069 1.00 38.08 211 GLY X N 1
ATOM 1514 C CA . GLY A 1 215 ? -41.494 -29.657 6.297 1.00 37.85 211 GLY X CA 1
ATOM 1515 C C . GLY A 1 215 ? -41.495 -30.964 7.081 1.00 40.69 211 GLY X C 1
ATOM 1516 O O . GLY A 1 215 ? -42.367 -31.197 7.924 1.00 38.92 211 GLY X O 1
ATOM 1517 N N . ALA A 1 216 ? -40.525 -31.832 6.804 1.00 37.43 212 ALA X N 1
ATOM 1518 C CA . ALA A 1 216 ? -40.412 -33.091 7.542 1.00 37.27 212 ALA X CA 1
ATOM 1519 C C . ALA A 1 216 ? -40.065 -32.841 9.019 1.00 41.21 212 ALA X C 1
ATOM 1520 O O . ALA A 1 216 ? -40.630 -33.485 9.900 1.00 43.04 212 ALA X O 1
ATOM 1522 N N . ALA A 1 217 ? -39.151 -31.903 9.280 1.00 38.55 213 ALA X N 1
ATOM 1523 C CA . ALA A 1 217 ? -38.740 -31.573 10.639 1.00 41.52 213 ALA X CA 1
ATOM 1524 C C . ALA A 1 217 ? -39.930 -31.072 11.441 1.00 46.20 213 ALA X C 1
ATOM 1525 O O . ALA A 1 217 ? -40.103 -31.437 12.603 1.00 48.11 213 ALA X O 1
ATOM 1527 N N . ARG A 1 218 ? -40.762 -30.249 10.815 1.00 44.78 214 ARG X N 1
ATOM 1528 C CA . ARG A 1 218 ? -41.991 -29.791 11.454 1.00 47.22 214 ARG X CA 1
ATOM 1529 C C . ARG A 1 218 ? -42.899 -30.955 11.819 1.00 48.71 214 ARG X C 1
ATOM 1530 O O . ARG A 1 218 ? -43.504 -30.963 12.891 1.00 52.13 214 ARG X O 1
ATOM 1538 N N . ALA A 1 219 ? -43.004 -31.937 10.933 1.00 43.25 215 ALA X N 1
ATOM 1539 C CA . ALA A 1 219 ? -43.888 -33.063 11.190 1.00 45.29 215 ALA X CA 1
ATOM 1540 C C . ALA A 1 219 ? -43.330 -34.011 12.265 1.00 50.44 215 ALA X C 1
ATOM 1541 O O . ALA A 1 219 ? -44.098 -34.603 13.019 1.00 49.07 215 ALA X O 1
ATOM 1543 N N . VAL A 1 220 ? -42.015 -34.145 12.321 1.00 48.85 216 VAL X N 1
ATOM 1544 C CA . VAL A 1 220 ? -41.407 -34.976 13.329 1.00 49.58 216 VAL X CA 1
ATOM 1545 C C . VAL A 1 220 ? -41.453 -34.300 14.675 1.00 55.53 216 VAL X C 1
ATOM 1546 O O . VAL A 1 220 ? -41.842 -34.906 15.613 1.00 56.43 216 VAL X O 1
ATOM 1550 N N . LYS A 1 221 ? -41.094 -33.040 14.755 1.00 53.10 217 LYS X N 1
ATOM 1551 C CA . LYS A 1 221 ? -41.191 -32.318 16.000 1.00 54.85 217 LYS X CA 1
ATOM 1552 C C . LYS A 1 221 ? -42.608 -32.290 16.548 1.00 59.04 217 LYS X C 1
ATOM 1553 O O . LYS A 1 221 ? -42.785 -32.228 17.730 1.00 63.78 217 LYS X O 1
ATOM 1559 N N . ASP A 1 222 ? -43.609 -32.362 15.698 1.00 56.36 218 ASP X N 1
ATOM 1560 C CA . ASP A 1 222 ? -44.972 -32.225 16.145 1.00 60.12 218 ASP X CA 1
ATOM 1561 C C . ASP A 1 222 ? -45.586 -33.491 16.641 1.00 61.62 218 ASP X C 1
ATOM 1562 O O . ASP A 1 222 ? -46.515 -33.455 17.422 1.00 62.73 218 ASP X O 1
ATOM 1567 N N . LEU A 1 223 ? -45.103 -34.613 16.159 1.00 60.67 219 LEU X N 1
ATOM 1568 C CA . LEU A 1 223 ? -45.585 -35.870 16.657 1.00 61.73 219 LEU X CA 1
ATOM 1569 C C . LEU A 1 223 ? -44.729 -36.334 17.792 1.00 63.43 219 LEU X C 1
ATOM 1570 O O . LEU A 1 223 ? -44.848 -37.450 18.229 1.00 65.88 219 LEU X O 1
ATOM 1575 N N . ASN A 1 224 ? -43.728 -35.547 18.152 1.00 60.72 220 ASN X N 1
ATOM 1576 C CA . ASN A 1 224 ? -42.498 -36.086 18.655 1.00 63.17 220 ASN X CA 1
ATOM 1577 C C . ASN A 1 224 ? -41.983 -37.081 17.607 1.00 65.00 220 ASN X C 1
ATOM 1578 O O . ASN A 1 224 ? -42.522 -37.173 16.536 1.00 66.97 220 ASN X O 1
ATOM 1583 N N . TYR A 1 225 ? -40.969 -37.834 17.940 1.00 63.63 221 TYR X N 1
ATOM 1584 C CA . TYR A 1 225 ? -40.239 -38.731 17.046 1.00 63.28 221 TYR X CA 1
ATOM 1585 C C . TYR A 1 225 ? -38.968 -38.033 16.936 1.00 58.89 221 TYR X C 1
ATOM 1586 O O . TYR A 1 225 ? -38.069 -38.491 16.284 1.00 57.83 221 TYR X O 1
ATOM 1595 N N . LYS A 1 226 ? -38.852 -36.935 17.650 1.00 58.54 222 LYS X N 1
ATOM 1596 C CA . LYS A 1 226 ? -37.492 -36.570 17.824 1.00 63.28 222 LYS X CA 1
ATOM 1597 C C . LYS A 1 226 ? -37.185 -37.306 19.169 1.00 72.03 222 LYS X C 1
ATOM 1598 O O . LYS A 1 226 ? -37.720 -36.943 20.232 1.00 74.51 222 LYS X O 1
ATOM 1604 N N . ASP A 1 227 ? -36.350 -38.330 19.156 1.00 66.60 223 ASP X N 1
ATOM 1605 C CA . ASP A 1 227 ? -35.734 -38.806 17.967 1.00 64.88 223 ASP X CA 1
ATOM 1606 C C . ASP A 1 227 ? -35.822 -40.257 17.698 1.00 63.72 223 ASP X C 1
ATOM 1607 O O . ASP A 1 227 ? -34.913 -41.004 17.970 1.00 64.06 223 ASP X O 1
ATOM 1612 N N . ARG A 1 228 ? -36.933 -40.655 17.136 1.00 62.42 224 ARG X N 1
ATOM 1613 C CA . ARG A 1 228 ? -37.042 -42.035 16.708 1.00 57.83 224 ARG X CA 1
ATOM 1614 C C . ARG A 1 228 ? -36.831 -42.041 15.202 1.00 55.41 224 ARG X C 1
ATOM 1615 O O . ARG A 1 228 ? -36.583 -43.087 14.603 1.00 52.45 224 ARG X O 1
ATOM 1623 N N . VAL A 1 229 ? -36.932 -40.856 14.597 1.00 54.94 225 VAL X N 1
ATOM 1624 C CA . VAL A 1 229 ? -36.847 -40.721 13.144 1.00 48.09 225 VAL X CA 1
ATOM 1625 C C . VAL A 1 229 ? -35.765 -39.715 12.760 1.00 47.15 225 VAL X C 1
ATOM 1626 O O . VAL A 1 229 ? -35.848 -38.539 13.119 1.00 44.75 225 VAL X O 1
ATOM 1630 N N . LYS A 1 230 ? -34.744 -40.180 12.038 1.00 41.59 226 LYS X N 1
ATOM 1631 C CA . LYS A 1 230 ? -33.720 -39.271 11.549 1.00 41.50 226 LYS X CA 1
ATOM 1632 C C . LYS A 1 230 ? -34.166 -38.707 10.206 1.00 39.27 226 LYS X C 1
ATOM 1633 O O . LYS A 1 230 ? -35.008 -39.291 9.523 1.00 38.68 226 LYS X O 1
ATOM 1639 N N . ILE A 1 231 ? -33.618 -37.551 9.862 1.00 40.05 227 ILE X N 1
ATOM 1640 C CA . ILE A 1 231 ? -33.896 -36.903 8.588 1.00 39.10 227 ILE X CA 1
ATOM 1641 C C . ILE A 1 231 ? -32.603 -36.630 7.851 1.00 35.53 227 ILE X C 1
ATOM 1642 O O . ILE A 1 231 ? -31.687 -36.012 8.397 1.00 36.17 227 ILE X O 1
ATOM 1647 N N . ILE A 1 232 ? -32.531 -37.110 6.618 1.00 33.71 228 ILE X N 1
ATOM 1648 C CA . ILE A 1 232 ? -31.511 -36.661 5.685 1.00 34.83 228 ILE X CA 1
ATOM 1649 C C . ILE A 1 232 ? -32.217 -35.910 4.568 1.00 34.47 228 ILE X C 1
ATOM 1650 O O . ILE A 1 232 ? -33.132 -36.442 3.926 1.00 33.12 228 ILE X O 1
ATOM 1655 N N . CYS A 1 233 ? -31.827 -34.661 4.355 1.00 29.76 229 CYS X 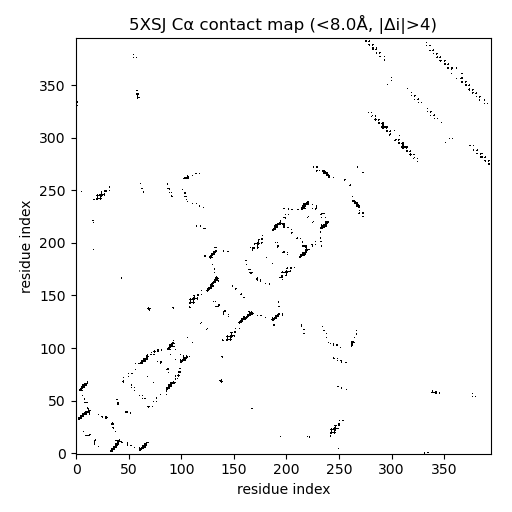N 1
ATOM 1656 C CA . CYS A 1 233 ? -32.532 -33.857 3.370 1.00 31.86 229 CYS X CA 1
ATOM 1657 C C . CYS A 1 233 ? -31.571 -33.151 2.414 1.00 32.26 229 CYS X C 1
ATOM 1658 O O . CYS A 1 233 ? -30.383 -33.491 2.345 1.00 32.95 229 CYS X O 1
ATOM 1661 N N . PHE A 1 234 ? -32.093 -32.222 1.658 1.00 34.22 230 PHE X N 1
ATOM 1662 C CA . PHE A 1 234 ? -31.327 -31.519 0.676 1.00 30.53 230 PHE X CA 1
ATOM 1663 C C . PHE A 1 234 ? -31.261 -30.043 0.883 1.00 31.64 230 PHE X C 1
ATOM 1664 O O . PHE A 1 234 ? -32.163 -29.443 1.372 1.00 30.45 230 PHE X O 1
ATOM 1672 N N . ASP A 1 235 ? -30.129 -29.493 0.553 1.00 31.60 231 ASP X N 1
ATOM 1673 C CA . ASP A 1 235 ? -29.896 -28.083 0.557 1.00 30.98 231 ASP X CA 1
ATOM 1674 C C . ASP A 1 235 ? -29.616 -27.421 1.889 1.00 35.39 231 ASP X C 1
ATOM 1675 O O . ASP A 1 235 ? -29.967 -27.913 2.908 1.00 35.31 231 ASP X O 1
ATOM 1680 N N . ASP A 1 236 ? -29.002 -26.266 1.817 1.00 35.76 232 ASP X N 1
ATOM 1681 C CA . ASP A 1 236 ? -28.595 -25.522 2.976 1.00 38.08 232 ASP X CA 1
ATOM 1682 C C . ASP A 1 236 ? -29.385 -24.281 3.305 1.00 37.17 232 ASP X C 1
ATOM 1683 O O . ASP A 1 236 ? -28.823 -23.272 3.607 1.00 39.26 232 ASP X O 1
ATOM 1688 N N . LEU A 1 237 ? -30.695 -24.371 3.232 1.00 37.63 233 LEU X N 1
ATOM 1689 C CA . LEU A 1 237 ? -31.528 -23.224 3.595 1.00 38.34 233 LEU X CA 1
ATOM 1690 C C . LEU A 1 237 ? -31.385 -22.955 5.093 1.00 39.60 233 LEU X C 1
ATOM 1691 O O . LEU A 1 237 ? -31.120 -23.881 5.869 1.00 38.81 233 LEU X O 1
ATOM 1696 N N . ASP A 1 238 ? -31.565 -21.693 5.481 1.00 40.75 234 ASP X N 1
ATOM 1697 C CA . ASP A 1 238 ? -31.417 -21.236 6.861 1.00 41.05 234 ASP X CA 1
ATOM 1698 C C . ASP A 1 238 ? -32.101 -22.136 7.883 1.00 40.84 234 ASP X C 1
ATOM 1699 O O . ASP A 1 238 ? -31.467 -22.571 8.840 1.00 41.14 234 ASP X O 1
ATOM 1704 N N . ASP A 1 239 ? -33.378 -22.435 7.676 1.00 38.70 235 ASP X N 1
ATOM 1705 C CA . ASP A 1 239 ? -34.105 -23.271 8.627 1.00 42.51 235 ASP X CA 1
ATOM 1706 C C . ASP A 1 239 ? -33.571 -24.692 8.660 1.00 44.57 235 ASP X C 1
ATOM 1707 O O . ASP A 1 239 ? -33.661 -25.356 9.686 1.00 42.11 235 ASP X O 1
ATOM 1712 N N . THR A 1 240 ? -33.041 -25.171 7.532 1.00 40.88 236 THR X N 1
ATOM 1713 C CA . THR A 1 240 ? -32.451 -26.502 7.514 1.00 40.33 236 THR X CA 1
ATOM 1714 C C . THR A 1 240 ? -31.167 -26.497 8.336 1.00 39.01 236 THR X C 1
ATOM 1715 O O . THR A 1 240 ? -30.948 -27.397 9.137 1.00 41.17 236 THR X O 1
ATOM 1719 N N . LEU A 1 241 ? -30.329 -25.483 8.150 1.00 37.53 237 LEU X N 1
ATOM 1720 C CA . LEU A 1 241 ? -29.106 -25.364 8.939 1.00 42.87 237 LEU X CA 1
ATOM 1721 C C . LEU A 1 241 ? -29.420 -25.244 10.428 1.00 46.48 237 LEU X C 1
ATOM 1722 O O . LEU A 1 241 ? -28.681 -25.738 11.280 1.00 47.99 237 LEU X O 1
ATOM 1727 N N . SER A 1 242 ? -30.531 -24.582 10.728 1.00 44.77 238 SER X N 1
ATOM 1728 C CA . SER A 1 242 ? -30.977 -24.400 12.098 1.00 48.16 238 SER X CA 1
ATOM 1729 C C . SER A 1 242 ? -31.455 -25.731 12.680 1.00 46.80 238 SER X C 1
ATOM 1730 O O . SER A 1 242 ? -31.145 -26.062 13.821 1.00 48.93 238 SER X O 1
ATOM 1733 N N . ASN A 1 243 ? -32.187 -26.503 11.881 1.00 45.61 239 ASN X N 1
ATOM 1734 C CA . ASN A 1 243 ? -32.650 -27.822 12.294 1.00 44.16 239 ASN X CA 1
ATOM 1735 C C . ASN A 1 243 ? -31.516 -28.827 12.497 1.00 44.47 239 ASN X C 1
ATOM 1736 O O . ASN A 1 243 ? -31.672 -29.819 13.207 1.00 44.63 239 ASN X O 1
ATOM 1741 N N . ILE A 1 244 ? -30.382 -28.573 11.858 1.00 43.19 240 ILE X N 1
ATOM 1742 C CA . ILE A 1 244 ? -29.216 -29.419 12.032 1.00 43.53 240 ILE X CA 1
ATOM 1743 C C . ILE A 1 244 ? -28.539 -29.098 13.367 1.00 48.56 240 ILE X C 1
ATOM 1744 O O . ILE A 1 244 ? -28.155 -30.005 14.111 1.00 47.95 240 ILE X O 1
ATOM 1749 N N . ARG A 1 245 ? -28.411 -27.808 13.670 1.00 47.28 241 ARG X N 1
ATOM 1750 C CA . ARG A 1 245 ? -27.888 -27.370 14.960 1.00 51.44 241 ARG X CA 1
ATOM 1751 C C . ARG A 1 245 ? -28.755 -27.852 16.122 1.00 52.43 241 ARG X C 1
ATOM 1752 O O . ARG A 1 245 ? -28.235 -28.239 17.159 1.00 52.48 241 ARG X O 1
ATOM 1760 N N . ASN A 1 246 ? -30.073 -27.829 15.944 1.00 51.80 242 ASN X N 1
ATOM 1761 C CA . ASN A 1 246 ? -30.996 -28.239 17.001 1.00 50.78 242 ASN X CA 1
ATOM 1762 C C . ASN A 1 246 ? -31.275 -29.740 17.041 1.00 52.71 242 ASN X C 1
ATOM 1763 O O . ASN A 1 246 ? -32.021 -30.212 17.898 1.00 52.87 242 ASN X O 1
ATOM 1768 N N . GLY A 1 247 ? -30.689 -30.487 16.110 1.00 50.73 243 GLY X N 1
ATOM 1769 C CA . GLY A 1 247 ? -30.763 -31.936 16.134 1.00 47.51 243 GLY X CA 1
ATOM 1770 C C . GLY A 1 247 ? -31.965 -32.566 15.452 1.00 50.37 243 GLY X C 1
ATOM 1771 O O . GLY A 1 247 ? -32.095 -33.793 15.444 1.00 49.93 243 GLY X O 1
ATOM 1772 N N . LEU A 1 248 ? -32.846 -31.747 14.882 1.00 47.69 244 LEU X N 1
ATOM 1773 C CA . LEU A 1 248 ? -34.014 -32.282 14.175 1.00 46.49 244 LEU X CA 1
ATOM 1774 C C . LEU A 1 248 ? -33.625 -32.886 12.822 1.00 44.60 244 LEU X C 1
ATOM 1775 O O . LEU A 1 248 ? -34.261 -33.829 12.357 1.00 44.21 244 LEU X O 1
ATOM 1780 N N . VAL A 1 249 ? -32.571 -32.356 12.204 1.00 40.52 245 VAL X N 1
ATOM 1781 C CA . VAL A 1 249 ? -32.055 -32.923 10.958 1.00 40.95 245 VAL X CA 1
ATOM 1782 C C . VAL A 1 249 ? -30.620 -33.413 11.157 1.00 39.51 245 VAL X C 1
ATOM 1783 O O . VAL A 1 249 ? -29.811 -32.725 11.776 1.00 40.70 245 VAL X O 1
ATOM 1787 N N . SER A 1 250 ? -30.302 -34.598 10.641 1.00 36.27 246 SER X N 1
ATOM 1788 C CA . SER A 1 250 ? -28.992 -35.216 10.900 1.0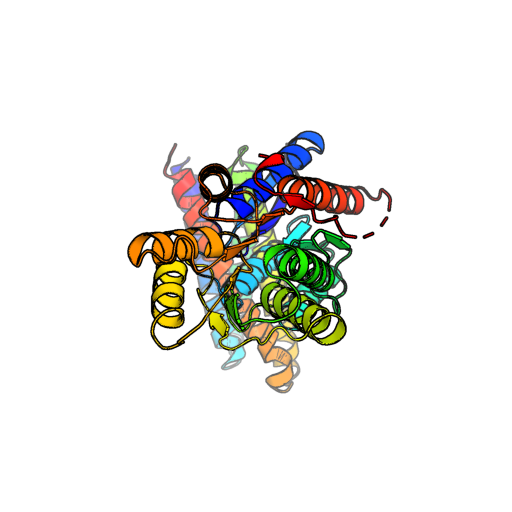0 36.77 246 SER X CA 1
ATOM 1789 C C . SER A 1 250 ? -27.929 -34.861 9.862 1.00 36.49 246 SER X C 1
ATOM 1790 O O . SER A 1 250 ? -26.741 -34.725 10.180 1.00 36.79 246 SER X O 1
ATOM 1793 N N . ALA A 1 251 ? -28.359 -34.751 8.611 1.00 33.30 247 ALA X N 1
ATOM 1794 C CA . ALA A 1 251 ? -27.461 -34.401 7.518 1.00 34.73 247 ALA X CA 1
ATOM 1795 C C . ALA A 1 251 ? -28.236 -33.737 6.397 1.00 33.02 247 ALA X C 1
ATOM 1796 O O . ALA A 1 251 ? -29.394 -34.070 6.145 1.00 30.89 247 ALA X O 1
ATOM 1798 N N . THR A 1 252 ? -27.596 -32.798 5.721 1.00 32.99 248 THR X N 1
ATOM 1799 C CA . THR A 1 252 ? -28.176 -32.291 4.499 1.00 33.36 248 THR X CA 1
ATOM 1800 C C . THR A 1 252 ? -27.155 -32.350 3.355 1.00 34.58 248 THR X C 1
ATOM 1801 O O . THR A 1 252 ? -25.943 -32.214 3.573 1.00 32.60 248 THR X O 1
ATOM 1805 N N . ILE A 1 253 ? -27.657 -32.611 2.146 1.00 33.66 249 ILE X N 1
ATOM 1806 C CA . ILE A 1 253 ? -26.818 -32.644 0.952 1.00 34.25 249 ILE X CA 1
ATOM 1807 C C . ILE A 1 253 ? -26.865 -31.284 0.273 1.00 31.85 249 ILE X C 1
ATOM 1808 O O . ILE A 1 253 ? -27.914 -30.846 -0.191 1.00 33.31 249 ILE X O 1
ATOM 1813 N N . VAL A 1 254 ? -25.718 -30.616 0.239 1.00 30.83 250 VAL X N 1
ATOM 1814 C CA . VAL A 1 254 ? -25.633 -29.213 -0.157 1.00 32.12 250 VAL X CA 1
ATOM 1815 C C . VAL A 1 254 ? -25.167 -29.043 -1.602 1.00 33.50 250 VAL X C 1
ATOM 1816 O O . VAL A 1 254 ? -24.201 -29.680 -2.025 1.00 33.35 250 VAL X O 1
ATOM 1820 N N . GLN A 1 255 ? -25.858 -28.197 -2.362 1.00 32.07 251 GLN X N 1
ATOM 1821 C CA . GLN A 1 255 ? -25.474 -27.933 -3.744 1.00 32.43 251 GLN X CA 1
ATOM 1822 C C . GLN A 1 255 ? -24.911 -26.542 -3.867 1.00 32.93 251 GLN X C 1
ATOM 1823 O O . GLN A 1 255 ? -25.207 -25.682 -3.049 1.00 35.25 251 GLN X O 1
ATOM 1829 N N . LYS A 1 256 ? -24.116 -26.314 -4.901 1.00 32.96 252 LYS X N 1
ATOM 1830 C CA . LYS A 1 256 ? -23.514 -25.009 -5.110 1.00 35.28 252 LYS X CA 1
ATOM 1831 C C . LYS A 1 256 ? -24.387 -24.169 -6.036 1.00 33.31 252 LYS X C 1
ATOM 1832 O O . LYS A 1 256 ? -23.999 -23.840 -7.163 1.00 34.07 252 LYS X O 1
ATOM 1838 N N . SER A 1 257 ? -25.575 -23.835 -5.540 1.00 31.59 253 SER X N 1
ATOM 1839 C CA . SER A 1 257 ? -26.584 -23.128 -6.309 1.00 33.08 253 SER X CA 1
ATOM 1840 C C . SER A 1 257 ? -26.085 -21.797 -6.850 1.00 34.07 253 SER X C 1
ATOM 1841 O O . SER A 1 257 ? -26.285 -21.503 -8.022 1.00 33.01 253 SER X O 1
ATOM 1844 N N . ASN A 1 258 ? -25.437 -21.002 -6.003 1.00 32.50 254 ASN X N 1
ATOM 1845 C CA . ASN A 1 258 ? -24.943 -19.690 -6.417 1.00 32.02 254 ASN X CA 1
ATOM 1846 C C . ASN A 1 258 ? -23.954 -19.824 -7.561 1.00 35.10 254 ASN X C 1
ATOM 1847 O O . ASN A 1 258 ? -23.963 -19.036 -8.507 1.00 36.61 254 ASN X O 1
ATOM 1852 N N . GLU A 1 259 ? -23.119 -20.852 -7.480 1.00 36.21 255 GLU X N 1
ATOM 1853 C CA . GLU A 1 259 ? -22.108 -21.106 -8.488 1.00 36.31 255 GLU X CA 1
ATOM 1854 C C . GLU A 1 259 ? -22.731 -21.571 -9.816 1.00 36.58 255 GLU X C 1
ATOM 1855 O O . GLU A 1 259 ? -22.207 -21.271 -10.884 1.00 33.36 255 GLU X O 1
ATOM 1861 N N . MET A 1 260 ? -23.848 -22.299 -9.743 1.00 36.37 256 MET X N 1
ATOM 1862 C CA . MET A 1 260 ? -24.578 -22.701 -10.949 1.00 32.28 256 MET X CA 1
ATOM 1863 C C . MET A 1 260 ? -24.998 -21.476 -11.759 1.00 32.33 256 MET X C 1
ATOM 1864 O O . MET A 1 260 ? -24.766 -21.409 -12.964 1.00 32.43 256 MET X O 1
ATOM 1869 N N . GLY A 1 261 ? -25.651 -20.525 -11.096 1.00 30.50 257 GLY X N 1
ATOM 1870 C CA . GLY A 1 261 ? -26.105 -19.318 -11.763 1.00 31.90 257 GLY X CA 1
ATOM 1871 C C . GLY A 1 261 ? -24.937 -18.550 -12.352 1.00 32.95 257 GLY X C 1
ATOM 1872 O O . GLY A 1 261 ? -25.009 -18.062 -13.466 1.00 34.38 257 GLY X O 1
ATOM 1873 N N . TYR A 1 262 ? -23.857 -18.448 -11.586 1.00 33.24 258 TYR X N 1
ATOM 1874 C CA . TYR A 1 262 ? -22.649 -17.756 -12.008 1.00 34.34 258 TYR X CA 1
ATOM 1875 C C . TYR A 1 262 ? -22.009 -18.392 -13.251 1.00 36.71 258 TYR X C 1
ATOM 1876 O O . TYR A 1 262 ? -21.717 -17.713 -14.250 1.00 35.19 258 TYR X O 1
ATOM 1885 N N . ARG A 1 263 ? -21.790 -19.698 -13.184 1.00 36.29 259 ARG X N 1
ATOM 1886 C CA . ARG A 1 263 ? -21.134 -20.409 -14.272 1.00 36.32 259 ARG X CA 1
ATOM 1887 C C . ARG A 1 263 ? -21.992 -20.440 -15.550 1.00 34.48 259 ARG X C 1
ATOM 1888 O O . ARG A 1 263 ? -21.476 -20.315 -16.662 1.00 35.51 259 ARG X O 1
ATOM 1896 N N . ALA A 1 264 ? -23.302 -20.604 -15.396 1.00 34.09 260 ALA X N 1
ATOM 1897 C CA . ALA A 1 264 ? -24.195 -20.657 -16.553 1.00 31.32 260 ALA X CA 1
ATOM 1898 C C . ALA A 1 264 ? -24.157 -19.360 -17.360 1.00 33.16 260 ALA X C 1
ATOM 1899 O O . ALA A 1 264 ? -24.101 -19.389 -18.587 1.00 33.63 260 ALA X O 1
ATOM 1901 N N . VAL A 1 265 ? -24.168 -18.218 -16.682 1.00 34.66 261 VAL X N 1
ATOM 1902 C CA . VAL A 1 265 ? -24.111 -16.942 -17.400 1.00 35.79 261 VAL X CA 1
ATOM 1903 C C . VAL A 1 265 ? -22.784 -16.807 -18.159 1.00 37.42 261 VAL X C 1
ATOM 1904 O O . VAL A 1 265 ? -22.761 -16.372 -19.315 1.00 3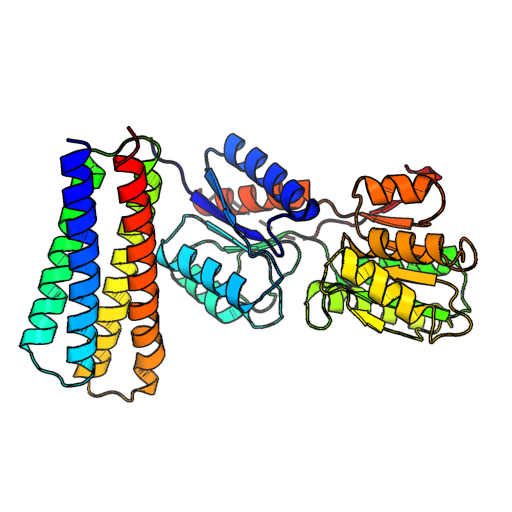6.11 261 VAL X O 1
ATOM 1908 N N . ASN A 1 266 ? -21.685 -17.214 -17.528 1.00 36.98 262 ASN X N 1
ATOM 1909 C CA . ASN A 1 266 ? -20.375 -17.102 -18.165 1.00 36.29 262 ASN X CA 1
ATOM 1910 C C . ASN A 1 266 ? -20.243 -18.022 -19.358 1.00 36.09 262 ASN X C 1
ATOM 1911 O O . ASN A 1 266 ? -19.544 -17.704 -20.312 1.00 37.46 262 ASN X O 1
ATOM 1916 N N . ILE A 1 267 ? -20.906 -19.169 -19.317 1.00 36.05 263 ILE X N 1
ATOM 1917 C CA . ILE A 1 267 ? -20.872 -20.061 -20.476 1.00 36.06 263 ILE X CA 1
ATOM 1918 C C . ILE A 1 267 ? -21.661 -19.449 -21.630 1.00 36.70 263 ILE X C 1
ATOM 1919 O O . ILE A 1 267 ? -21.214 -19.478 -22.780 1.00 38.79 263 ILE X O 1
ATOM 1924 N N . ILE A 1 268 ? -22.827 -18.882 -21.317 1.00 36.00 264 ILE X N 1
ATOM 1925 C CA . ILE A 1 268 ? -23.632 -18.195 -22.315 1.00 35.49 264 ILE X CA 1
ATOM 1926 C C . ILE A 1 268 ? -22.832 -17.041 -22.910 1.00 35.98 264 ILE X C 1
ATOM 1927 O O . ILE A 1 268 ? -22.727 -16.916 -24.124 1.00 39.12 264 ILE X O 1
ATOM 1932 N N . MET A 1 269 ? -22.251 -16.209 -22.060 1.00 34.58 265 MET X N 1
ATOM 1933 C CA . MET A 1 269 ? -21.515 -15.050 -22.558 1.00 38.68 265 MET X CA 1
ATOM 1934 C C . MET A 1 269 ? -20.238 -15.454 -23.308 1.00 40.40 265 MET X C 1
ATOM 1935 O O . MET A 1 269 ? -19.820 -14.764 -24.236 1.00 40.42 265 MET X O 1
ATOM 1940 N N . ASP A 1 270 ? -19.630 -16.575 -22.921 1.00 40.13 266 ASP X N 1
ATOM 1941 C CA . ASP A 1 270 ? -18.500 -17.106 -23.674 1.00 41.72 266 ASP X CA 1
ATOM 1942 C C . ASP A 1 270 ? -18.926 -17.479 -25.096 1.00 43.37 266 ASP X C 1
ATOM 1943 O O . ASP A 1 270 ? -18.222 -17.173 -26.055 1.00 44.20 266 ASP X O 1
ATOM 1948 N N . LYS A 1 271 ? -20.067 -18.157 -25.227 1.00 42.23 267 LYS X N 1
ATOM 1949 C CA . LYS A 1 271 ? -20.572 -18.549 -26.543 1.00 41.38 267 LYS X CA 1
ATOM 1950 C C . LYS A 1 271 ? -20.892 -17.323 -27.394 1.00 41.58 267 LYS X C 1
ATOM 1951 O O . LYS A 1 271 ? -20.472 -17.232 -28.543 1.00 44.86 267 LYS X O 1
ATOM 1957 N N . ILE A 1 272 ? -21.637 -16.389 -26.820 1.00 41.20 268 ILE X N 1
ATOM 1958 C CA . ILE A 1 272 ? -21.945 -15.121 -27.477 1.00 42.55 268 ILE X CA 1
ATOM 1959 C C . ILE A 1 272 ? -20.687 -14.413 -28.003 1.00 46.33 268 ILE X C 1
ATOM 1960 O O . ILE A 1 272 ? -20.666 -13.918 -29.133 1.00 47.39 268 ILE X O 1
ATOM 1965 N N . GLU A 1 273 ? -19.633 -14.388 -27.192 1.00 45.45 269 GLU X N 1
ATOM 1966 C CA . GLU A 1 273 ? -18.429 -13.637 -27.537 1.00 45.49 269 GLU X CA 1
ATOM 1967 C C . GLU A 1 273 ? -17.411 -14.467 -28.313 1.00 50.29 269 GLU X C 1
ATOM 1968 O O . GLU A 1 273 ? -16.318 -13.994 -28.621 1.00 54.37 269 GLU X O 1
ATOM 1974 N N . GLY A 1 274 ? -17.778 -15.703 -28.628 1.00 46.99 270 GLY X N 1
ATOM 1975 C CA . GLY A 1 274 ? -16.922 -16.585 -29.395 1.00 48.92 270 GLY X CA 1
ATOM 1976 C C . GLY A 1 274 ? -15.616 -16.944 -28.706 1.00 56.39 270 GLY X C 1
ATOM 1977 O O . GLY A 1 274 ? -14.604 -17.153 -29.376 1.00 58.74 270 GLY X O 1
ATOM 1978 N N . LYS A 1 275 ? -15.656 -17.078 -27.387 1.00 55.20 271 LYS X N 1
ATOM 1979 C CA . LYS A 1 275 ? -14.524 -17.516 -26.627 1.00 56.70 271 LYS X CA 1
ATOM 1980 C C . LYS A 1 275 ? -14.761 -19.011 -26.566 1.00 59.73 271 LYS X C 1
ATOM 1981 O O . LYS A 1 275 ? -15.515 -19.519 -27.343 1.00 65.12 271 LYS X O 1
ATOM 1987 N N . SER A 1 276 ? -14.129 -19.728 -25.657 1.00 62.95 272 SER X N 1
ATOM 1988 C CA . SER A 1 276 ? -14.025 -21.188 -25.716 1.00 63.37 272 SER X CA 1
ATOM 1989 C C . SER A 1 276 ? -14.448 -21.864 -24.415 1.00 60.64 272 SER X C 1
ATOM 1990 O O . SER A 1 276 ? -13.772 -21.747 -23.393 1.00 64.97 272 SER X O 1
ATOM 1993 N N . LEU A 1 283 ? -20.592 -30.256 -14.169 1.00 43.81 279 LEU X N 1
ATOM 1994 C CA . LEU A 1 283 ? -21.003 -31.113 -13.057 1.00 42.08 279 LEU X CA 1
ATOM 1995 C C . LEU A 1 283 ? -20.330 -30.610 -11.791 1.00 46.54 279 LEU X C 1
ATOM 1996 O O . LEU A 1 283 ? -19.104 -30.664 -11.646 1.00 50.61 279 LEU X O 1
ATOM 2001 N N . ILE A 1 284 ? -21.145 -30.100 -10.883 1.00 43.89 280 ILE X N 1
ATOM 2002 C CA . ILE A 1 284 ? -20.648 -29.441 -9.700 1.00 43.18 280 ILE X CA 1
ATOM 2003 C C . ILE A 1 284 ? -20.885 -30.351 -8.509 1.00 43.17 280 ILE X C 1
ATOM 2004 O O . ILE A 1 284 ? -21.985 -30.874 -8.335 1.00 40.93 280 ILE X O 1
ATOM 2009 N N . ASP A 1 285 ? -19.850 -30.562 -7.708 1.00 42.72 281 ASP X N 1
ATOM 2010 C CA . ASP A 1 285 ? -19.920 -31.547 -6.640 1.00 42.79 281 ASP X CA 1
ATOM 2011 C C . ASP A 1 285 ? -20.943 -31.183 -5.561 1.00 41.33 281 ASP X C 1
ATOM 2012 O O . ASP A 1 285 ? -21.360 -30.041 -5.402 1.00 40.76 281 ASP X O 1
ATOM 2017 N N . VAL A 1 286 ? -21.328 -32.197 -4.815 1.00 41.55 282 VAL X N 1
ATOM 2018 C CA . VAL A 1 286 ? -22.282 -32.084 -3.737 1.00 37.80 282 VAL X CA 1
ATOM 2019 C C . VAL A 1 286 ? -21.529 -32.315 -2.414 1.00 42.39 282 VAL X C 1
ATOM 2020 O O . VAL A 1 286 ? -20.500 -32.991 -2.405 1.00 39.88 282 VAL X O 1
ATOM 2024 N N . ASN A 1 287 ? -22.003 -31.725 -1.316 1.00 38.75 283 ASN X N 1
ATOM 2025 C CA . ASN A 1 287 ? -21.326 -31.852 -0.026 1.00 41.06 283 ASN X CA 1
ATOM 2026 C C . ASN A 1 287 ? -22.266 -32.249 1.094 1.00 38.53 283 ASN X C 1
ATOM 2027 O O . ASN A 1 287 ? -23.331 -31.664 1.243 1.00 36.91 283 ASN X O 1
ATOM 2032 N N . VAL A 1 288 ? -21.872 -33.245 1.882 1.00 37.87 284 VAL X N 1
ATOM 2033 C CA . VAL A 1 288 ? -22.668 -33.624 3.051 1.00 37.40 284 VAL X CA 1
ATOM 2034 C C . VAL A 1 288 ? -22.300 -32.746 4.239 1.00 38.00 284 VAL X C 1
ATOM 2035 O O . VAL A 1 288 ? -21.122 -32.545 4.548 1.00 38.01 284 VAL X O 1
ATOM 2039 N N . ILE A 1 289 ? -23.320 -32.195 4.882 1.00 37.81 285 ILE X N 1
ATOM 2040 C CA . ILE A 1 289 ? -23.119 -31.361 6.054 1.00 39.38 285 ILE X CA 1
ATOM 2041 C C . ILE A 1 289 ? -23.831 -31.960 7.261 1.00 39.06 285 ILE X C 1
ATOM 2042 O O . ILE A 1 289 ? -25.016 -32.305 7.183 1.00 36.91 285 ILE X O 1
ATOM 2047 N N . ASN A 1 290 ? -23.083 -32.117 8.357 1.00 40.61 286 ASN X N 1
ATOM 2048 C CA . ASN A 1 290 ? -23.623 -32.575 9.631 1.00 40.22 286 ASN X CA 1
ATOM 2049 C C . ASN A 1 290 ? -23.546 -31.471 10.691 1.00 43.40 286 ASN X C 1
ATOM 2050 O O . ASN A 1 290 ? -23.060 -30.369 10.419 1.00 41.28 286 ASN X O 1
ATOM 2055 N N . LYS A 1 291 ? -24.007 -31.771 11.903 1.00 43.00 287 LYS X N 1
ATOM 2056 C CA . LYS A 1 291 ? -24.008 -30.774 12.978 1.00 45.93 287 LYS X CA 1
ATOM 2057 C C . LYS A 1 291 ? -22.607 -30.252 13.290 1.00 45.00 287 LYS X C 1
ATOM 2058 O O . LYS A 1 291 ? -22.436 -29.086 13.616 1.00 48.88 287 LYS X O 1
ATOM 2064 N N . SER A 1 292 ? -21.601 -31.104 13.154 1.00 46.78 288 SER X N 1
ATOM 2065 C CA . SER A 1 292 ? -20.237 -30.680 13.434 1.00 49.00 288 SER X CA 1
ATOM 2066 C C . SER A 1 292 ? -19.750 -29.664 12.409 1.00 49.17 288 SER X C 1
ATOM 2067 O O . SER A 1 292 ? -18.813 -28.914 12.670 1.00 52.63 288 SER X O 1
ATOM 2070 N N . ASP A 1 293 ? -20.384 -29.651 11.239 1.00 52.07 289 ASP X N 1
ATOM 2071 C CA . ASP A 1 293 ? -19.993 -28.752 10.155 1.00 51.35 289 ASP X CA 1
ATOM 2072 C C . ASP A 1 293 ? -20.648 -27.385 10.282 1.00 54.50 289 ASP X C 1
ATOM 2073 O O . ASP A 1 293 ? -20.004 -26.365 10.040 1.00 58.09 289 ASP X O 1
ATOM 2078 N N . VAL A 1 294 ? -21.930 -27.366 10.646 1.00 55.35 290 VAL X N 1
ATOM 2079 C CA . VAL A 1 294 ? -22.665 -26.114 10.791 1.00 58.82 290 VAL X CA 1
ATOM 2080 C C . VAL A 1 294 ? -22.007 -25.299 11.897 1.00 66.41 290 VAL X C 1
ATOM 2081 O O . VAL A 1 294 ? -22.581 -25.113 12.974 1.00 67.36 290 VAL X O 1
ATOM 2085 N N . SER B 2 14 ? -46.633 13.912 -25.741 1.00 53.26 134 SER L N 1
ATOM 2086 C CA . SER B 2 14 ? -45.516 13.087 -26.152 1.00 55.35 134 SER L CA 1
ATOM 2087 C C . SER B 2 14 ? -45.539 11.705 -25.539 1.00 57.06 134 SER L C 1
ATOM 2088 O O . SER B 2 14 ? -45.587 10.733 -26.248 1.00 51.00 134 SER L O 1
ATOM 2091 N N . MET B 2 15 ? -45.495 11.631 -24.220 1.00 56.56 135 MET L N 1
ATOM 2092 C CA . MET B 2 15 ? -45.671 10.373 -23.543 1.00 55.30 135 MET L CA 1
ATOM 2093 C C . MET B 2 15 ? -47.032 9.885 -23.926 1.00 53.72 135 MET L C 1
ATOM 2094 O O . MET B 2 15 ? -47.238 8.694 -24.031 1.00 52.15 135 MET L O 1
ATOM 2099 N N . LEU B 2 16 ? -47.954 10.787 -24.182 1.00 55.08 136 LEU L N 1
ATOM 2100 C CA . LEU B 2 16 ? -49.253 10.422 -24.702 1.00 54.20 136 LEU L CA 1
ATOM 2101 C C . LEU B 2 16 ? -49.209 9.986 -26.153 1.00 53.58 136 LEU L C 1
ATOM 2102 O O . LEU B 2 16 ? -49.912 9.105 -26.565 1.00 51.39 136 LEU L O 1
ATOM 2107 N N . ASN B 2 17 ? -48.408 10.656 -26.937 1.00 52.44 137 ASN L N 1
ATOM 2108 C CA . ASN B 2 17 ? -48.177 10.255 -28.321 1.00 51.25 137 ASN L CA 1
ATOM 2109 C C . ASN B 2 17 ? -47.523 8.875 -28.413 1.00 47.16 137 ASN L C 1
ATOM 2110 O O . ASN B 2 17 ? -47.850 8.080 -29.288 1.00 45.57 137 ASN L O 1
ATOM 2115 N N . ASN B 2 18 ? -46.611 8.587 -27.494 1.00 47.92 138 ASN L N 1
ATOM 2116 C CA . ASN B 2 18 ? -45.979 7.278 -27.436 1.00 47.96 138 ASN L CA 1
ATOM 2117 C C . ASN B 2 18 ? -46.959 6.154 -27.130 1.00 45.10 138 ASN L C 1
ATOM 2118 O O . ASN B 2 18 ? -46.831 5.047 -27.648 1.00 40.66 138 ASN L O 1
ATOM 2123 N N . MET B 2 19 ? -47.956 6.422 -26.305 1.00 46.72 139 MET L N 1
ATOM 2124 C CA . MET B 2 19 ? -48.861 5.339 -25.994 1.00 48.87 139 MET L CA 1
ATOM 2125 C C . MET B 2 19 ? -50.002 5.284 -26.998 1.00 46.22 139 MET L C 1
ATOM 2126 O O . MET B 2 19 ? -50.651 4.254 -27.138 1.00 43.09 139 MET L O 1
ATOM 2131 N N . LEU B 2 20 ? -50.230 6.372 -27.724 1.00 43.92 140 LEU L N 1
ATOM 2132 C CA . LEU B 2 20 ? -51.094 6.286 -28.895 1.00 42.45 140 LEU L CA 1
ATOM 2133 C C . LEU B 2 20 ? -50.480 5.337 -29.922 1.00 39.56 140 LEU L C 1
ATOM 2134 O O . LEU B 2 20 ? -51.164 4.476 -30.477 1.00 36.48 140 LEU L O 1
ATOM 2139 N N . ILE B 2 21 ? -49.182 5.503 -30.162 1.00 38.42 141 ILE L N 1
ATOM 2140 C CA . ILE B 2 21 ? -48.471 4.684 -31.138 1.00 37.75 141 ILE L CA 1
ATOM 2141 C C . ILE B 2 21 ? -48.440 3.226 -30.682 1.00 37.03 141 ILE L C 1
ATOM 2142 O O . ILE B 2 21 ? -48.654 2.308 -31.484 1.00 37.01 141 ILE L O 1
ATOM 2147 N N . THR B 2 22 ? -48.199 3.030 -29.390 1.00 36.55 142 THR L N 1
ATOM 2148 C CA . THR B 2 22 ? -48.160 1.704 -28.789 1.00 36.14 142 THR L CA 1
ATOM 2149 C C . THR B 2 22 ? -49.519 1.029 -28.934 1.00 34.84 142 THR L C 1
ATOM 2150 O O . THR B 2 22 ? -49.603 -0.152 -29.260 1.00 33.76 142 THR L O 1
ATOM 2154 N N . ASN B 2 23 ? -50.588 1.787 -28.729 1.00 34.44 143 ASN L N 1
ATOM 2155 C CA . ASN B 2 23 ? -51.912 1.238 -28.946 1.00 34.28 143 ASN L CA 1
ATOM 2156 C C . ASN B 2 23 ? -52.161 0.926 -30.431 1.00 34.71 143 ASN L C 1
ATOM 2157 O O . ASN B 2 23 ? -52.844 -0.039 -30.763 1.00 33.53 143 ASN L O 1
ATOM 2162 N N . GLU B 2 24 ? -51.603 1.729 -31.331 1.00 33.08 144 GLU L N 1
ATOM 2163 C CA . GLU B 2 24 ? -51.791 1.472 -32.751 1.00 32.57 144 GLU L CA 1
ATOM 2164 C C . GLU B 2 24 ? -51.111 0.175 -33.149 1.00 29.93 144 GLU L C 1
ATOM 2165 O O . GLU B 2 24 ? -51.657 -0.610 -33.917 1.00 30.53 144 GLU L O 1
ATOM 2171 N N . ILE B 2 25 ? -49.906 -0.035 -32.630 1.00 30.60 145 ILE L N 1
ATOM 2172 C CA . ILE B 2 25 ? -49.150 -1.265 -32.864 1.00 30.24 145 ILE L CA 1
ATOM 2173 C C . ILE B 2 25 ? -49.929 -2.505 -32.410 1.00 28.85 145 ILE L C 1
ATOM 2174 O O . ILE B 2 25 ? -50.019 -3.500 -33.122 1.00 28.25 145 ILE L O 1
ATOM 2179 N N . LYS B 2 26 ? -50.511 -2.423 -31.224 1.00 30.85 146 LYS L N 1
ATOM 2180 C CA . LYS B 2 26 ? -51.277 -3.533 -30.662 1.00 31.45 146 LYS L CA 1
ATOM 2181 C C . LYS B 2 26 ? -52.479 -3.863 -31.544 1.00 29.99 146 LYS L C 1
ATOM 2182 O O . LYS B 2 26 ? -52.735 -5.026 -31.843 1.00 29.83 146 LYS L O 1
ATOM 2188 N N . GLN B 2 27 ? -53.196 -2.835 -31.988 1.00 30.92 147 GLN L N 1
ATOM 2189 C CA . GLN B 2 27 ? -54.300 -3.023 -32.929 1.00 30.69 147 GLN L CA 1
ATOM 2190 C C . GLN B 2 27 ? -53.827 -3.626 -34.260 1.00 29.44 147 GLN L C 1
ATOM 2191 O O . GLN B 2 27 ? -54.496 -4.499 -34.829 1.00 29.29 147 GLN L O 1
ATOM 2197 N N . HIS B 2 28 ? -52.691 -3.158 -34.772 1.00 28.27 148 HIS L N 1
ATOM 2198 C CA . HIS B 2 28 ? -52.165 -3.712 -36.035 1.00 28.71 148 HIS L CA 1
ATOM 2199 C C . HIS B 2 28 ? -51.867 -5.199 -35.897 1.00 27.61 148 HIS L C 1
ATOM 2200 O O . HIS B 2 28 ? -52.200 -6.004 -36.770 1.00 27.07 148 HIS L O 1
ATOM 2207 N N . VAL B 2 29 ? -51.198 -5.558 -34.805 1.00 28.14 149 VAL L N 1
ATOM 2208 C CA . VAL B 2 29 ? -50.858 -6.954 -34.568 1.00 29.14 149 VAL L CA 1
ATOM 2209 C C . VAL B 2 29 ? -52.135 -7.780 -34.447 1.00 28.31 149 VAL L C 1
ATOM 2210 O O . VAL B 2 29 ? -52.272 -8.803 -35.108 1.00 28.30 149 VAL L O 1
ATOM 2214 N N . ASP B 2 30 ? -53.072 -7.323 -33.620 1.00 28.68 150 ASP L N 1
ATOM 2215 C CA . ASP B 2 30 ? -54.349 -8.021 -33.463 1.00 29.73 150 ASP L CA 1
ATOM 2216 C C . ASP B 2 30 ? -55.089 -8.146 -34.790 1.00 31.54 150 ASP L C 1
ATOM 2217 O O . ASP B 2 30 ? -55.588 -9.213 -35.130 1.00 30.70 150 ASP L O 1
ATOM 2222 N N . SER B 2 31 ? -55.153 -7.065 -35.556 1.00 29.65 151 SER L N 1
ATOM 2223 C CA . SER B 2 31 ? -55.887 -7.121 -36.813 1.00 27.71 151 SER L CA 1
ATOM 2224 C C . SER B 2 31 ? -55.166 -8.007 -37.828 1.00 29.70 151 SER L C 1
ATOM 2225 O O . SER B 2 31 ? -55.798 -8.711 -38.639 1.00 28.46 151 SER L O 1
ATOM 2228 N N . SER B 2 32 ? -53.837 -7.976 -37.789 1.00 28.31 152 SER L N 1
ATOM 2229 C CA . SER B 2 32 ? -53.051 -8.834 -38.680 1.00 27.29 152 SER L CA 1
ATOM 2230 C C . SER B 2 32 ? -53.351 -10.318 -38.430 1.00 28.89 152 SER L C 1
ATOM 2231 O O . SER B 2 32 ? -53.559 -11.086 -39.380 1.00 29.68 152 SER L O 1
ATOM 2234 N N . LEU B 2 33 ? -53.383 -10.709 -37.153 1.00 27.84 153 LEU L N 1
ATOM 2235 C CA . LEU B 2 33 ? -53.670 -12.086 -36.740 1.00 29.36 153 LEU L CA 1
ATOM 2236 C C . LEU B 2 33 ? -55.057 -12.519 -37.192 1.00 28.33 153 LEU L C 1
ATOM 2237 O O . LEU B 2 33 ? -55.235 -13.600 -37.751 1.00 30.14 153 LEU L O 1
ATOM 2242 N N . ASP B 2 34 ? -56.036 -11.655 -36.953 1.00 29.13 154 ASP L N 1
ATOM 2243 C CA . ASP B 2 34 ? -57.420 -11.943 -37.276 1.00 29.13 154 ASP L CA 1
ATOM 2244 C C . ASP B 2 34 ? -57.605 -12.201 -38.774 1.00 33.51 154 ASP L C 1
ATOM 2245 O O . ASP B 2 34 ? -58.257 -13.174 -39.178 1.00 32.92 154 ASP L O 1
ATOM 2250 N N . ASN B 2 35 ? -57.002 -11.347 -39.600 1.00 29.37 155 ASN L N 1
ATOM 2251 C CA . ASN B 2 35 ? -57.097 -11.511 -41.037 1.00 30.30 155 ASN L CA 1
ATOM 2252 C C . ASN B 2 35 ? -56.343 -12.747 -41.492 1.00 29.80 155 ASN L C 1
ATOM 2253 O O . ASN B 2 35 ? -56.845 -13.506 -42.316 1.00 30.40 155 ASN L O 1
ATOM 2258 N N . PHE B 2 36 ? -55.155 -12.955 -40.925 1.00 28.51 156 PHE L N 1
ATOM 2259 C CA . PHE B 2 36 ? -54.378 -14.180 -41.151 1.00 28.33 156 PHE L CA 1
ATOM 2260 C C . PHE B 2 36 ? -55.209 -15.440 -40.892 1.00 30.43 156 PHE L C 1
ATOM 2261 O O . PHE B 2 36 ? -55.286 -16.321 -41.740 1.00 29.87 156 PHE L O 1
ATOM 2269 N N . ASN B 2 37 ? -55.820 -15.511 -39.707 1.00 30.06 157 ASN L N 1
ATOM 2270 C CA . ASN B 2 37 ? -56.701 -16.615 -39.338 1.00 32.33 157 ASN L CA 1
ATOM 2271 C C . ASN B 2 37 ? -57.796 -16.859 -40.374 1.00 31.75 157 ASN L C 1
ATOM 2272 O O . ASN B 2 37 ? -57.982 -17.981 -40.850 1.00 33.49 157 ASN L O 1
ATOM 2277 N N . GLN B 2 38 ? -58.523 -15.807 -40.725 1.00 31.92 158 GLN L N 1
ATOM 2278 C CA . GLN B 2 38 ? -59.586 -15.928 -41.725 1.00 33.58 158 GLN L CA 1
ATOM 2279 C C . GLN B 2 38 ? -59.052 -16.389 -43.063 1.00 33.81 158 GLN L C 1
ATOM 2280 O O . GLN B 2 38 ? -59.707 -17.165 -43.757 1.00 37.58 158 GLN L O 1
ATOM 2286 N N . TYR B 2 39 ? -57.861 -15.926 -43.432 1.00 30.63 159 TYR L N 1
ATOM 2287 C CA . TYR B 2 39 ? -57.295 -16.327 -44.713 1.00 30.95 159 TYR L CA 1
ATOM 2288 C C . TYR B 2 39 ? -57.008 -17.821 -44.756 1.00 34.19 159 TYR L C 1
ATOM 2289 O O . TYR B 2 39 ? -57.373 -18.495 -45.719 1.00 33.64 159 TYR L O 1
ATOM 2298 N N . ILE B 2 40 ? -56.358 -18.338 -43.714 1.00 32.43 160 ILE L N 1
ATOM 2299 C CA . ILE B 2 40 ? -56.047 -19.763 -43.650 1.00 33.59 160 ILE L CA 1
ATOM 2300 C C . ILE B 2 40 ? -57.320 -20.616 -43.643 1.00 35.11 160 ILE L C 1
ATOM 2301 O O . ILE B 2 40 ? -57.333 -21.721 -44.189 1.00 36.95 160 ILE L O 1
ATOM 2306 N N . LEU B 2 41 ? -58.390 -20.099 -43.037 1.00 34.75 161 LEU L N 1
ATOM 2307 C CA . LEU B 2 41 ? -59.635 -20.855 -42.926 1.00 36.62 161 LEU L CA 1
ATOM 2308 C C . LEU B 2 41 ? -60.524 -20.794 -44.164 1.00 38.74 161 LEU L C 1
ATOM 2309 O O . LEU B 2 41 ? -61.382 -21.654 -44.326 1.00 42.10 161 LEU L O 1
ATOM 2314 N N . ASN B 2 42 ? -60.333 -19.804 -45.039 1.00 40.70 162 ASN L N 1
ATOM 2315 C CA . ASN B 2 42 ? -61.195 -19.690 -46.231 1.00 40.17 162 ASN L CA 1
ATOM 2316 C C . ASN B 2 42 ? -60.515 -19.232 -47.533 1.00 42.12 162 ASN L C 1
ATOM 2317 O O . ASN B 2 42 ? -61.021 -19.477 -48.626 1.00 45.13 162 ASN L O 1
ATOM 2322 N N . GLY B 2 43 ? -59.387 -18.544 -47.424 1.00 40.97 163 GLY L N 1
ATOM 2323 C CA . GLY B 2 43 ? -58.619 -18.186 -48.601 1.00 37.20 163 GLY L CA 1
ATOM 2324 C C . GLY B 2 43 ? -59.033 -16.931 -49.344 1.00 38.53 163 GLY L C 1
ATOM 2325 O O . GLY B 2 43 ? -58.592 -16.721 -50.469 1.00 41.19 163 GLY L O 1
ATOM 2326 N N . THR B 2 44 ? -59.884 -16.106 -48.743 1.00 39.68 164 THR L N 1
ATOM 2327 C CA . THR B 2 44 ? -60.248 -14.828 -49.353 1.00 40.78 164 THR L CA 1
ATOM 2328 C C . THR B 2 44 ? -59.007 -13.933 -49.500 1.00 38.16 164 THR L C 1
ATOM 2329 O O . THR B 2 44 ? -58.401 -13.552 -48.507 1.00 36.85 164 THR L O 1
ATOM 2333 N N . PRO B 2 45 ? -58.623 -13.610 -50.743 1.00 40.23 165 PRO L N 1
ATOM 2334 C CA . PRO B 2 45 ? -57.347 -12.906 -50.947 1.00 38.74 165 PRO L CA 1
ATOM 2335 C C . PRO B 2 45 ? -57.238 -11.557 -50.216 1.00 35.82 165 PRO L C 1
ATOM 2336 O O . PRO B 2 45 ? -56.150 -11.206 -49.776 1.00 34.89 165 PRO L O 1
ATOM 2340 N N . SER B 2 46 ? -58.340 -10.842 -50.042 1.00 36.36 166 SER L N 1
ATOM 2341 C CA . SER B 2 46 ? -58.309 -9.579 -49.319 1.00 35.91 166 SER L CA 1
ATOM 2342 C C . SER B 2 46 ? -57.943 -9.751 -47.837 1.00 36.34 166 SER L C 1
ATOM 2343 O O . SER B 2 46 ? -57.499 -8.802 -47.186 1.00 36.71 166 SER L O 1
ATOM 2346 N N . LYS B 2 47 ? -58.145 -10.951 -47.298 1.00 36.15 167 LYS L N 1
ATOM 2347 C CA . LYS B 2 47 ? -57.802 -11.222 -45.909 1.00 34.59 167 LYS L CA 1
ATOM 2348 C C . LYS B 2 47 ? -56.280 -11.268 -45.759 1.00 33.00 167 LYS L C 1
ATOM 2349 O O . LYS B 2 47 ? -55.729 -10.723 -44.817 1.00 32.82 167 LYS L O 1
ATOM 2355 N N . LYS B 2 48 ? -55.612 -11.901 -46.718 1.00 32.42 168 LYS L N 1
ATOM 2356 C CA . LYS B 2 48 ? -54.152 -11.966 -46.767 1.00 33.12 168 LYS L CA 1
ATOM 2357 C C . LYS B 2 48 ? -53.520 -10.594 -47.002 1.00 33.72 168 LYS L C 1
ATOM 2358 O O . LYS B 2 48 ? -52.498 -10.248 -46.392 1.00 31.01 168 LYS L O 1
ATOM 2364 N N . GLU B 2 49 ? -54.130 -9.817 -47.892 1.00 33.48 169 GLU L N 1
ATOM 2365 C CA . GLU B 2 49 ? -53.721 -8.438 -48.127 1.00 32.96 169 GLU L CA 1
ATOM 2366 C C . GLU B 2 49 ? -53.767 -7.613 -46.846 1.00 31.28 169 GLU L C 1
ATOM 2367 O O . GLU B 2 49 ? -52.834 -6.862 -46.539 1.00 30.68 169 GLU L O 1
ATOM 2373 N N . SER B 2 50 ? -54.857 -7.738 -46.096 1.00 31.97 170 SER L N 1
ATOM 2374 C CA . SER B 2 50 ? -54.975 -7.028 -44.829 1.00 31.93 170 SER L CA 1
ATOM 2375 C C . SER B 2 50 ? -54.010 -7.577 -43.780 1.00 29.55 170 SER L C 1
ATOM 2376 O O . SER B 2 50 ? -53.463 -6.821 -42.980 1.00 28.68 170 SER L O 1
ATOM 2379 N N . TYR B 2 51 ? -53.813 -8.890 -43.767 1.00 29.52 171 TYR L N 1
ATOM 2380 C CA . TYR B 2 51 ? -52.828 -9.495 -42.857 1.00 27.85 171 TYR L CA 1
ATOM 2381 C C . TYR B 2 51 ? -51.477 -8.830 -43.055 1.00 28.07 171 TYR L C 1
ATOM 2382 O O . TYR B 2 51 ? -50.792 -8.455 -42.110 1.00 27.48 171 TYR L O 1
ATOM 2391 N N . ASN B 2 52 ? -51.118 -8.681 -44.321 1.00 28.72 172 ASN L N 1
ATOM 2392 C CA . ASN B 2 52 ? -49.805 -8.201 -44.696 1.00 28.72 172 ASN L CA 1
ATOM 2393 C C . ASN B 2 52 ? -49.644 -6.712 -44.416 1.00 27.85 172 ASN L C 1
ATOM 2394 O O . ASN B 2 52 ? -48.643 -6.291 -43.831 1.00 28.69 172 ASN L O 1
ATOM 2399 N N . ASN B 2 53 ? -50.643 -5.922 -44.805 1.00 28.31 173 ASN L N 1
ATOM 2400 C CA . ASN B 2 53 ? -50.646 -4.485 -44.531 1.00 27.99 173 ASN L CA 1
ATOM 2401 C C . ASN B 2 53 ? -50.534 -4.170 -43.045 1.00 27.03 173 ASN L C 1
ATOM 2402 O O . ASN B 2 53 ? -49.775 -3.287 -42.635 1.00 26.52 173 ASN L O 1
ATOM 2407 N N . GLU B 2 54 ? -51.304 -4.877 -42.227 1.00 26.21 174 GLU L N 1
ATOM 2408 C CA . GLU B 2 54 ? -51.267 -4.613 -40.800 1.00 27.57 174 GLU L CA 1
ATOM 2409 C C . GLU B 2 54 ? -49.910 -4.964 -40.175 1.00 24.26 174 GLU L C 1
ATOM 2410 O O . GLU B 2 54 ? -49.442 -4.210 -39.325 1.00 25.97 174 GLU L O 1
ATOM 2416 N N . VAL B 2 55 ? -49.238 -6.049 -40.583 1.00 26.80 175 VAL L N 1
ATOM 2417 C CA . VAL B 2 55 ? -47.903 -6.262 -39.985 1.00 27.12 175 VAL L CA 1
ATOM 2418 C C . VAL B 2 55 ? -46.863 -5.285 -40.476 1.00 26.73 175 VAL L C 1
ATOM 2419 O O . VAL B 2 55 ? -45.920 -4.994 -39.754 1.00 26.04 175 VAL L O 1
ATOM 2423 N N . ILE B 2 56 ? -47.014 -4.795 -41.702 1.00 26.48 176 ILE L N 1
ATOM 2424 C CA . ILE B 2 56 ? -46.100 -3.772 -42.205 1.00 24.65 176 ILE L CA 1
ATOM 2425 C C . ILE B 2 56 ? -46.179 -2.569 -41.305 1.00 24.55 176 ILE L C 1
ATOM 2426 O O . ILE B 2 56 ? -45.161 -1.996 -40.917 1.00 26.86 176 ILE L O 1
ATOM 2431 N N . LEU B 2 57 ? -47.400 -2.207 -40.931 1.00 25.36 177 LEU L N 1
ATOM 2432 C CA . LEU B 2 57 ? -47.614 -1.020 -40.127 1.00 25.13 177 LEU L CA 1
ATOM 2433 C C . LEU B 2 57 ? -47.116 -1.223 -38.693 1.00 27.69 177 LEU L C 1
ATOM 2434 O O . LEU B 2 57 ? -46.538 -0.311 -38.094 1.00 27.63 177 LEU L O 1
ATOM 2439 N N . ALA B 2 58 ? -47.356 -2.403 -38.126 1.00 25.58 178 ALA L N 1
ATOM 2440 C CA . ALA B 2 58 ? -46.848 -2.693 -36.775 1.00 28.29 178 ALA L CA 1
ATOM 2441 C C . ALA B 2 58 ? -45.314 -2.639 -36.744 1.00 25.32 178 ALA L C 1
ATOM 2442 O O . ALA B 2 58 ? -44.712 -2.048 -35.854 1.00 25.50 178 ALA L O 1
ATOM 2444 N N . LYS B 2 59 ? -44.691 -3.260 -37.738 1.00 25.45 179 LYS L N 1
ATOM 2445 C CA . LYS B 2 59 ? -43.237 -3.259 -37.866 1.00 27.94 179 LYS L CA 1
ATOM 2446 C C . LYS B 2 59 ? -42.629 -1.842 -37.948 1.00 30.84 179 LYS L C 1
ATOM 2447 O O . LYS B 2 59 ? -41.653 -1.530 -37.250 1.00 30.34 179 LYS L O 1
ATOM 2453 N N . GLN B 2 60 ? -43.201 -0.988 -38.795 1.00 28.51 180 GLN L N 1
ATOM 2454 C CA . GLN B 2 60 ? -42.691 0.374 -38.988 1.00 29.12 180 GLN L CA 1
ATOM 2455 C C . GLN B 2 60 ? -42.813 1.199 -37.722 1.00 30.30 180 GLN L C 1
ATOM 2456 O O . GLN B 2 60 ? -41.888 1.916 -37.347 1.00 29.83 180 GLN L O 1
ATOM 2462 N N . LYS B 2 61 ? -43.970 1.113 -37.076 1.00 28.72 181 LYS L N 1
ATOM 2463 C CA . LYS B 2 61 ? -44.207 1.908 -35.875 1.00 31.52 181 LYS L CA 1
ATOM 2464 C C . LYS B 2 61 ? -43.364 1.430 -34.695 1.00 30.21 181 LYS L C 1
ATOM 2465 O O . LYS B 2 61 ? -42.910 2.241 -33.894 1.00 32.47 181 LYS L O 1
ATOM 2471 N N . ILE B 2 62 ? -43.135 0.125 -34.589 1.00 31.29 182 ILE L N 1
ATOM 2472 C CA . ILE B 2 62 ? -42.186 -0.365 -33.586 1.00 32.49 182 ILE L CA 1
ATOM 2473 C C . ILE B 2 62 ? -40.799 0.236 -33.856 1.00 33.03 182 ILE L C 1
ATOM 2474 O O . ILE B 2 62 ? -40.105 0.684 -32.934 1.00 33.71 182 ILE L O 1
ATOM 2479 N N . GLY B 2 63 ? -40.405 0.245 -35.128 1.00 32.55 183 GLY L N 1
ATOM 2480 C CA . GLY B 2 63 ? -39.162 0.877 -35.544 1.00 32.53 183 GLY L CA 1
ATOM 2481 C C . GLY B 2 63 ? -39.124 2.351 -35.168 1.00 34.86 183 GLY L C 1
ATOM 2482 O O . GLY B 2 63 ? -38.099 2.864 -34.737 1.00 38.88 183 GLY L O 1
ATOM 2483 N N . ASN B 2 64 ? -40.252 3.034 -35.311 1.00 34.87 184 ASN L N 1
ATOM 2484 C CA . ASN B 2 64 ? -40.300 4.446 -34.981 1.00 38.50 184 ASN L CA 1
ATOM 2485 C C . ASN B 2 64 ? -40.057 4.683 -33.495 1.00 39.51 184 ASN L C 1
ATOM 2486 O O . ASN B 2 64 ? -39.262 5.539 -33.131 1.00 43.07 184 ASN L O 1
ATOM 2491 N N . LEU B 2 65 ? -40.738 3.923 -32.641 1.00 39.47 185 LEU L N 1
ATOM 2492 C CA . LEU B 2 65 ? -40.537 4.012 -31.188 1.00 39.82 185 LEU L CA 1
ATOM 2493 C C . LEU B 2 65 ? -39.110 3.680 -30.775 1.00 38.94 185 LEU L C 1
ATOM 2494 O O . LEU B 2 65 ? -38.601 4.240 -29.810 1.00 41.13 185 LEU L O 1
ATOM 2499 N N . LYS B 2 66 ? -38.473 2.760 -31.495 1.00 39.48 186 LYS L N 1
ATOM 2500 C CA . LYS B 2 66 ? -37.104 2.349 -31.174 1.00 42.29 186 LYS L CA 1
ATOM 2501 C C . LYS B 2 66 ? -36.132 3.489 -31.386 1.00 48.94 186 LYS L C 1
ATOM 2502 O O . LYS B 2 66 ? -35.083 3.541 -30.747 1.00 49.70 186 LYS L O 1
ATOM 2508 N N . LYS B 2 67 ? -36.484 4.391 -32.298 1.00 47.99 187 LYS L N 1
ATOM 2509 C CA . LYS B 2 67 ? -35.672 5.568 -32.581 1.00 51.56 187 LYS L CA 1
ATOM 2510 C C . LYS B 2 67 ? -35.582 6.468 -31.357 1.00 52.73 187 LYS L C 1
ATOM 2511 O O . LYS B 2 67 ? -34.530 7.046 -31.079 1.00 57.73 187 LYS L O 1
ATOM 2517 N N . ASN B 2 68 ? -36.688 6.579 -30.625 1.00 53.04 188 ASN L N 1
ATOM 2518 C CA . ASN B 2 68 ? -36.769 7.506 -29.495 1.00 57.03 188 ASN L CA 1
ATOM 2519 C C . ASN B 2 68 ? -36.811 6.830 -28.119 1.00 56.33 188 ASN L C 1
ATOM 2520 O O . ASN B 2 68 ? -37.370 7.389 -27.175 1.00 58.90 188 ASN L O 1
ATOM 2525 N N . SER B 2 69 ? -36.227 5.641 -27.991 1.00 55.30 189 SER L N 1
ATOM 2526 C CA . SER B 2 69 ? -36.374 4.876 -26.747 1.00 54.21 189 SER L CA 1
ATOM 2527 C C . SER B 2 69 ? -35.368 5.295 -25.674 1.00 55.85 189 SER L C 1
ATOM 2528 O O . SER B 2 69 ? -34.300 5.823 -25.987 1.00 57.13 189 SER L O 1
ATOM 2531 N N . ASP B 2 70 ? -35.712 5.045 -24.411 1.00 54.35 190 ASP L N 1
ATOM 2532 C CA . ASP B 2 70 ? -34.792 5.284 -23.295 1.00 56.47 190 ASP L CA 1
ATOM 2533 C C . ASP B 2 70 ? -34.117 3.986 -22.845 1.00 55.59 190 ASP L C 1
ATOM 2534 O O . ASP B 2 70 ? -34.122 3.001 -23.575 1.00 54.70 190 ASP L O 1
ATOM 2539 N N . ASP B 2 71 ? -33.557 3.979 -21.636 1.00 58.95 191 ASP L N 1
ATOM 2540 C CA . ASP B 2 71 ? -32.789 2.827 -21.141 1.00 56.38 191 ASP L CA 1
ATOM 2541 C C . ASP B 2 71 ? -33.621 1.574 -20.862 1.00 51.78 191 ASP L C 1
ATOM 2542 O O . ASP B 2 71 ? -33.129 0.461 -21.018 1.00 52.80 191 ASP L O 1
ATOM 2547 N N . VAL B 2 72 ? -34.868 1.748 -20.439 1.00 52.18 192 VAL L N 1
ATOM 2548 C CA . VAL B 2 72 ? -35.697 0.606 -20.058 1.00 47.68 192 VAL L CA 1
ATOM 2549 C C . VAL B 2 72 ? -36.545 0.084 -21.218 1.00 47.74 192 VAL L C 1
ATOM 2550 O O . VAL B 2 72 ? -36.537 -1.121 -21.497 1.00 45.75 192 VAL L O 1
ATOM 2554 N N . ASN B 2 73 ? -37.269 0.983 -21.888 1.00 44.92 193 ASN L N 1
ATOM 2555 C CA . ASN B 2 73 ? -38.160 0.598 -22.976 1.00 41.87 193 ASN L CA 1
ATOM 2556 C C . ASN B 2 73 ? -37.406 -0.025 -24.137 1.00 40.33 193 ASN L C 1
ATOM 2557 O O . ASN B 2 73 ? -37.960 -0.800 -24.898 1.00 39.91 193 ASN L O 1
ATOM 2562 N N . GLN B 2 74 ? -36.146 0.369 -24.272 1.00 41.79 194 GLN L N 1
ATOM 2563 C CA . GLN B 2 74 ? -35.196 -0.192 -25.220 1.00 39.82 194 GLN L CA 1
ATOM 2564 C C . GLN B 2 74 ? -35.230 -1.725 -25.242 1.00 39.23 194 GLN L C 1
ATOM 2565 O O . GLN B 2 74 ? -35.284 -2.343 -26.314 1.00 37.45 194 GLN L O 1
ATOM 2571 N N . TYR B 2 75 ? -35.189 -2.322 -24.049 1.00 35.59 195 TYR L N 1
ATOM 2572 C CA . TYR B 2 75 ? -35.191 -3.778 -23.869 1.00 35.81 195 TYR L CA 1
ATOM 2573 C C . TYR B 2 75 ? -36.518 -4.410 -24.254 1.00 33.77 195 TYR L C 1
ATOM 2574 O O . TYR B 2 75 ? -36.539 -5.467 -24.870 1.00 32.41 195 TYR L O 1
ATOM 2583 N N . ILE B 2 76 ? -37.615 -3.768 -23.871 1.00 34.24 196 ILE L N 1
ATOM 2584 C CA . ILE B 2 76 ? -38.945 -4.257 -24.195 1.00 33.28 196 ILE L CA 1
ATOM 2585 C C . ILE B 2 76 ? -39.209 -4.127 -25.697 1.00 34.12 196 ILE L C 1
ATOM 2586 O O . ILE B 2 76 ? -39.810 -5.010 -26.308 1.00 31.84 196 ILE L O 1
ATOM 2591 N N . LEU B 2 77 ? -38.747 -3.026 -26.288 1.00 31.90 197 LEU L N 1
ATOM 2592 C CA . LEU B 2 77 ? -38.983 -2.767 -27.704 1.00 33.08 197 LEU L CA 1
ATOM 2593 C C . LEU B 2 77 ? -38.217 -3.764 -28.550 1.00 32.26 197 LEU L C 1
ATOM 2594 O O . LEU B 2 77 ? -38.733 -4.260 -29.559 1.00 30.24 197 LEU L O 1
ATOM 2599 N N . ARG B 2 78 ? -36.992 -4.065 -28.133 1.00 30.70 198 ARG L N 1
ATOM 2600 C CA . ARG B 2 78 ? -36.210 -5.084 -28.816 1.00 30.38 198 ARG L CA 1
ATOM 2601 C C . ARG B 2 78 ? -36.910 -6.450 -28.739 1.00 29.67 198 ARG L C 1
ATOM 2602 O O . ARG B 2 78 ? -36.989 -7.159 -29.729 1.00 27.68 198 ARG L O 1
ATOM 2610 N N . ASP B 2 79 ? -37.419 -6.816 -27.564 1.00 31.78 199 ASP L N 1
ATOM 2611 C CA . ASP B 2 79 ? -38.142 -8.081 -27.433 1.00 29.75 199 ASP L CA 1
ATOM 2612 C C . ASP B 2 79 ? -39.386 -8.099 -28.320 1.00 27.92 199 ASP L C 1
ATOM 2613 O O . ASP B 2 79 ? -39.715 -9.107 -28.936 1.00 25.74 199 ASP L O 1
ATOM 2618 N N . LEU B 2 80 ? -40.092 -6.977 -28.349 1.00 27.58 200 LEU L N 1
ATOM 2619 C CA . LEU B 2 80 ? -41.317 -6.883 -29.117 1.00 28.31 200 LEU L CA 1
ATOM 2620 C C . LEU B 2 80 ? -41.009 -6.935 -30.625 1.00 25.88 200 LEU L C 1
ATOM 2621 O O . LEU B 2 80 ? -41.672 -7.634 -31.381 1.00 25.64 200 LEU L O 1
ATOM 2626 N N . ASP B 2 81 ? -39.986 -6.208 -31.048 1.00 28.70 201 ASP L N 1
ATOM 2627 C CA . ASP B 2 81 ? -39.577 -6.176 -32.457 1.00 26.97 201 ASP L CA 1
ATOM 2628 C C . ASP B 2 81 ? -39.159 -7.555 -32.954 1.00 26.91 201 ASP L C 1
ATOM 2629 O O . ASP B 2 81 ? -39.590 -8.013 -34.014 1.00 26.00 201 ASP L O 1
ATOM 2634 N N . ASN B 2 82 ? -38.313 -8.227 -32.181 1.00 28.53 202 ASN L N 1
ATOM 2635 C CA . ASN B 2 82 ? -37.927 -9.593 -32.512 1.00 27.92 202 ASN L CA 1
ATOM 2636 C C . ASN B 2 82 ? -39.091 -10.570 -32.490 1.00 24.85 202 ASN L C 1
ATOM 2637 O O . ASN B 2 82 ? -39.183 -11.449 -33.324 1.00 24.94 202 ASN L O 1
ATOM 2642 N N . THR B 2 83 ? -39.995 -10.403 -31.538 1.00 25.61 203 THR L N 1
ATOM 2643 C CA . THR B 2 83 ? -41.127 -11.308 -31.428 1.00 25.71 203 THR L CA 1
ATOM 2644 C C . THR B 2 83 ? -42.052 -11.119 -32.629 1.00 24.97 203 THR L C 1
ATOM 2645 O O . THR B 2 83 ? -42.607 -12.084 -33.150 1.00 24.25 203 THR L O 1
ATOM 2649 N N . LEU B 2 84 ? -42.209 -9.879 -33.085 1.00 25.44 204 LEU L N 1
ATOM 2650 C CA . LEU B 2 84 ? -42.992 -9.639 -34.296 1.00 27.02 204 LEU L CA 1
ATOM 2651 C C . LEU B 2 84 ? -42.358 -10.327 -35.499 1.00 25.15 204 LEU L C 1
ATOM 2652 O O . LEU B 2 84 ? -43.063 -10.940 -36.305 1.00 25.00 204 LEU L O 1
ATOM 2657 N N . ASP B 2 85 ? -41.033 -10.245 -35.624 1.00 25.30 205 ASP L N 1
ATOM 2658 C CA . ASP B 2 85 ? -40.347 -10.944 -36.710 1.00 24.56 205 ASP L CA 1
ATOM 2659 C C . ASP B 2 85 ? -40.647 -12.448 -36.656 1.00 27.22 205 ASP L C 1
ATOM 2660 O O . ASP B 2 85 ? -40.795 -13.087 -37.705 1.00 25.31 205 ASP L O 1
ATOM 2665 N N . SER B 2 86 ? -40.738 -13.012 -35.445 1.00 25.91 206 SER L N 1
ATOM 2666 C CA . SER B 2 86 ? -41.060 -14.440 -35.303 1.00 26.81 206 SER L CA 1
ATOM 2667 C C . SER B 2 86 ? -42.475 -14.741 -35.772 1.00 24.85 206 SER L C 1
ATOM 2668 O O . SER B 2 86 ? -42.739 -15.762 -36.385 1.00 25.01 206 SER L O 1
ATOM 2671 N N . TYR B 2 87 ? -43.392 -13.854 -35.438 1.00 25.60 207 TYR L N 1
ATOM 2672 C CA . TYR B 2 87 ? -44.757 -13.956 -35.921 1.00 25.83 207 TYR L CA 1
ATOM 2673 C C . TYR B 2 87 ? -44.806 -13.881 -37.436 1.00 26.12 207 TYR L C 1
ATOM 2674 O O . TYR B 2 87 ? -45.518 -14.635 -38.084 1.00 25.51 207 TYR L O 1
ATOM 2683 N N . ILE B 2 88 ? -44.048 -12.942 -37.997 1.00 26.24 208 ILE L N 1
ATOM 2684 C CA . ILE B 2 88 ? -43.991 -12.787 -39.446 1.00 26.53 208 ILE L CA 1
ATOM 2685 C C . ILE B 2 88 ? -43.497 -14.079 -40.090 1.00 28.57 208 ILE L C 1
ATOM 2686 O O . ILE B 2 88 ? -44.061 -14.551 -41.080 1.00 27.56 208 ILE L O 1
ATOM 2691 N N . GLU B 2 89 ? -42.491 -14.691 -39.479 1.00 29.09 209 GLU L N 1
ATOM 2692 C CA . GLU B 2 89 ? -41.908 -15.906 -40.028 1.00 29.05 209 GLU L CA 1
ATOM 2693 C C . GLU B 2 89 ? -42.869 -17.089 -39.910 1.00 32.51 209 GLU L C 1
ATOM 2694 O O . GLU B 2 89 ? -43.013 -17.863 -40.852 1.00 31.65 209 GLU L O 1
ATOM 2700 N N . SER B 2 90 ? -43.526 -17.229 -38.758 1.00 28.76 210 SER L N 1
ATOM 2701 C CA . SER B 2 90 ? -44.475 -18.322 -38.545 1.00 29.57 210 SER L CA 1
ATOM 2702 C C . SER B 2 90 ? -45.710 -18.193 -39.417 1.00 30.00 210 SER L C 1
ATOM 2703 O O . SER B 2 90 ? -46.218 -19.188 -39.943 1.00 31.40 210 SER L O 1
ATOM 2706 N N . SER B 2 91 ? -46.214 -16.968 -39.548 1.00 27.61 211 SER L N 1
ATOM 2707 C CA . SER B 2 91 ? -47.400 -16.741 -40.359 1.00 28.82 211 SER L CA 1
ATOM 2708 C C . SER B 2 91 ? -47.092 -16.884 -41.852 1.00 29.58 211 SER L C 1
ATOM 2709 O O . SER B 2 91 ? -47.918 -17.366 -42.619 1.00 29.46 211 SER L O 1
ATOM 2712 N N . LYS B 2 92 ? -45.901 -16.481 -42.273 1.00 29.40 212 LYS L N 1
ATOM 2713 C CA . LYS B 2 92 ? -45.543 -16.643 -43.683 1.00 30.50 212 LYS L CA 1
ATOM 2714 C C . LYS B 2 92 ? -45.345 -18.115 -44.025 1.00 33.81 212 LYS L C 1
ATOM 2715 O O . LYS B 2 92 ? -45.764 -18.576 -45.095 1.00 33.52 212 LYS L O 1
ATOM 2721 N N . ASN B 2 93 ? -44.713 -18.860 -43.121 1.00 29.73 213 ASN L N 1
ATOM 2722 C CA . ASN B 2 93 ? -44.555 -20.291 -43.339 1.00 32.94 213 ASN L CA 1
ATOM 2723 C C . ASN B 2 93 ? -45.907 -20.992 -43.416 1.00 33.98 213 ASN L C 1
ATOM 2724 O O . ASN B 2 93 ? -46.099 -21.882 -44.243 1.00 35.61 213 ASN L O 1
ATOM 2729 N N . THR B 2 94 ? -46.846 -20.584 -42.568 1.00 31.45 214 THR L N 1
ATOM 2730 C CA . THR B 2 94 ? -48.195 -21.146 -42.618 1.00 31.58 214 THR L CA 1
ATOM 2731 C C . THR B 2 94 ? -48.847 -20.833 -43.965 1.00 32.54 214 THR L C 1
ATOM 2732 O O . THR B 2 94 ? -49.395 -21.715 -44.604 1.00 32.57 214 THR L O 1
ATOM 2736 N N . ILE B 2 95 ? -48.784 -19.574 -44.389 1.00 31.00 215 ILE L N 1
ATOM 2737 C CA . ILE B 2 95 ? -49.410 -19.148 -45.637 1.00 32.84 215 ILE L CA 1
ATOM 2738 C C . ILE B 2 95 ? -48.813 -19.922 -46.809 1.00 35.51 215 ILE L C 1
ATOM 2739 O O . ILE B 2 95 ? -49.514 -20.383 -47.709 1.00 36.27 215 ILE L O 1
ATOM 2744 N N . SER B 2 96 ? -47.501 -20.089 -46.764 1.00 35.07 216 SER L N 1
ATOM 2745 C CA . SER B 2 96 ? -46.788 -20.829 -47.787 1.00 37.72 216 SER L CA 1
ATOM 2746 C C . SER B 2 96 ? -47.237 -22.293 -47.899 1.00 37.33 216 SER L C 1
ATOM 2747 O O . SER B 2 96 ? -47.468 -22.782 -48.995 1.00 39.94 216 SER L O 1
ATOM 2750 N N . ALA B 2 97 ? -47.357 -22.993 -46.779 1.00 37.34 217 ALA L N 1
ATOM 2751 C CA . ALA B 2 97 ? -47.823 -24.378 -46.804 1.00 37.95 217 ALA L CA 1
ATOM 2752 C C . ALA B 2 97 ? -49.285 -24.444 -47.219 1.00 38.17 217 ALA L C 1
ATOM 2753 O O . ALA B 2 97 ? -49.699 -25.348 -47.937 1.00 39.32 217 ALA L O 1
ATOM 2755 N N . TYR B 2 98 ? -50.065 -23.474 -46.758 1.00 36.13 218 TYR L N 1
ATOM 2756 C CA . TYR B 2 98 ? -51.476 -23.396 -47.093 1.00 34.72 218 TYR L CA 1
ATOM 2757 C C . TYR B 2 98 ? -51.691 -23.257 -48.599 1.00 39.63 218 TYR L C 1
ATOM 2758 O O . TYR B 2 98 ? -52.511 -23.963 -49.191 1.00 39.43 218 TYR L O 1
ATOM 2767 N N . GLU B 2 99 ? -50.958 -22.336 -49.215 1.00 39.61 219 GLU L N 1
ATOM 2768 C CA . GLU B 2 99 ? -51.152 -22.039 -50.630 1.00 38.22 219 GLU L CA 1
ATOM 2769 C C . GLU B 2 99 ? -50.609 -23.164 -51.515 1.00 40.95 219 GLU L C 1
ATOM 2770 O O . GLU B 2 99 ? -51.039 -23.327 -52.651 1.00 40.67 219 GLU L O 1
ATOM 2776 N N . ASN B 2 100 ? -49.670 -23.935 -50.974 1.00 40.53 220 ASN L N 1
ATOM 2777 C CA . ASN B 2 100 ? -49.203 -25.177 -51.590 1.00 40.76 220 ASN L CA 1
ATOM 2778 C C . ASN B 2 100 ? -50.164 -26.343 -51.419 1.00 43.03 220 ASN L C 1
ATOM 2779 O O . ASN B 2 100 ? -49.863 -27.462 -51.834 1.00 44.26 220 ASN L O 1
ATOM 2784 N N . LYS B 2 101 ? -51.300 -26.078 -50.779 1.00 42.12 221 LYS L N 1
ATOM 2785 C CA . LYS B 2 101 ? -52.334 -27.085 -50.520 1.00 43.37 221 LYS L CA 1
ATOM 2786 C C . LYS B 2 101 ? -51.776 -28.322 -49.822 1.00 42.11 221 LYS L C 1
ATOM 2787 O O . LYS B 2 101 ? -52.061 -29.453 -50.198 1.00 46.68 221 LYS L O 1
ATOM 2793 N N . GLU B 2 102 ? -50.976 -28.089 -48.789 1.00 42.68 222 GLU L N 1
ATOM 2794 C CA . GLU B 2 102 ? -50.410 -29.172 -48.008 1.00 44.38 222 GLU L CA 1
ATOM 2795 C C . GLU B 2 102 ? -51.337 -29.591 -46.878 1.00 41.00 222 GLU L C 1
ATOM 2796 O O . GLU B 2 102 ? -52.232 -28.843 -46.481 1.00 40.65 222 GLU L O 1
ATOM 2802 N N . GLY B 2 103 ? -51.121 -30.800 -46.374 1.00 44.51 223 GLY L N 1
ATOM 2803 C CA . GLY B 2 103 ? -51.902 -31.321 -45.268 1.00 43.91 223 GLY L CA 1
ATOM 2804 C C . GLY B 2 103 ? -51.749 -30.436 -44.051 1.00 41.75 223 GLY L C 1
ATOM 2805 O O . GLY B 2 103 ? -50.653 -29.922 -43.792 1.00 40.86 223 GLY L O 1
ATOM 2806 N N . TYR B 2 104 ? -52.853 -30.249 -43.324 1.00 44.32 224 TYR L N 1
ATOM 2807 C CA . TYR B 2 104 ? -52.887 -29.483 -42.065 1.00 40.26 224 TYR L CA 1
ATOM 2808 C C . TYR B 2 104 ? -51.747 -29.862 -41.141 1.00 39.31 224 TYR L C 1
ATOM 2809 O O . TYR B 2 104 ? -51.163 -29.005 -40.482 1.00 38.98 224 TYR L O 1
ATOM 2818 N N . VAL B 2 105 ? -51.428 -31.150 -41.113 1.00 39.07 225 VAL L N 1
ATOM 2819 C CA . VAL B 2 105 ? -50.339 -31.673 -40.298 1.00 41.76 225 VAL L CA 1
ATOM 2820 C C . VAL B 2 105 ? -49.019 -30.945 -40.575 1.00 40.52 225 VAL L C 1
ATOM 2821 O O . VAL B 2 105 ? -48.166 -30.828 -39.689 1.00 40.84 225 VAL L O 1
ATOM 2825 N N . PHE B 2 106 ? -48.864 -30.418 -41.785 1.00 40.83 226 PHE L N 1
ATOM 2826 C CA . PHE B 2 106 ? -47.627 -29.730 -42.142 1.00 42.14 226 PHE L CA 1
ATOM 2827 C C . PHE B 2 106 ? -47.556 -28.273 -41.681 1.00 41.59 226 PHE L C 1
ATOM 2828 O O . PHE B 2 106 ? -46.459 -27.734 -41.569 1.00 41.91 226 PHE L O 1
ATOM 2836 N N . TYR B 2 107 ? -48.693 -27.630 -41.408 1.00 40.38 227 TYR L N 1
ATOM 2837 C CA . TYR B 2 107 ? -48.623 -26.257 -40.901 1.00 37.88 227 TYR L CA 1
ATOM 2838 C C . TYR B 2 107 ? -49.312 -26.036 -39.558 1.00 35.84 227 TYR L C 1
ATOM 2839 O O . TYR B 2 107 ? -49.451 -24.895 -39.119 1.00 33.61 227 TYR L O 1
ATOM 2848 N N . TYR B 2 108 ? -49.711 -27.123 -38.902 1.00 35.73 228 TYR L N 1
ATOM 2849 C CA . TYR B 2 108 ? -50.367 -27.041 -37.605 1.00 35.62 228 TYR L CA 1
ATOM 2850 C C . TYR B 2 108 ? -49.523 -26.264 -36.596 1.00 34.31 228 TYR L C 1
ATOM 2851 O O . TYR B 2 108 ? -50.005 -25.323 -35.974 1.00 33.99 228 TYR L O 1
ATOM 2860 N N . ASP B 2 109 ? -48.261 -26.652 -36.459 1.00 35.63 229 ASP L N 1
ATOM 2861 C CA . ASP B 2 109 ? -47.340 -25.996 -35.528 1.00 35.94 229 ASP L CA 1
ATOM 2862 C C . ASP B 2 109 ? -47.148 -24.509 -35.825 1.00 34.24 229 ASP L C 1
ATOM 2863 O O . ASP B 2 109 ? -47.256 -23.678 -34.931 1.00 33.05 229 ASP L O 1
ATOM 2868 N N . ASP B 2 110 ? -46.844 -24.186 -37.081 1.00 34.78 230 ASP L N 1
ATOM 2869 C CA . ASP B 2 110 ? -46.677 -22.794 -37.498 1.00 32.89 230 ASP L CA 1
ATOM 2870 C C . ASP B 2 110 ? -47.940 -21.993 -37.270 1.00 29.78 230 ASP L C 1
ATOM 2871 O O . ASP B 2 110 ? -47.883 -20.839 -36.886 1.00 31.51 230 ASP L O 1
ATOM 2876 N N . PHE B 2 111 ? -49.081 -22.617 -37.530 1.00 31.21 231 PHE L N 1
ATOM 2877 C CA . PHE B 2 111 ? -50.373 -21.957 -37.407 1.00 32.69 231 PHE L CA 1
ATOM 2878 C C . PHE B 2 111 ? -50.623 -21.596 -35.947 1.00 31.04 231 PHE L C 1
ATOM 2879 O O . PHE B 2 111 ? -51.014 -20.475 -35.625 1.00 31.33 231 PHE L O 1
ATOM 2887 N N . VAL B 2 112 ? -50.393 -22.572 -35.076 1.00 32.01 232 VAL L N 1
ATOM 2888 C CA . VAL B 2 112 ? -50.468 -22.384 -33.637 1.00 31.60 232 VAL L CA 1
ATOM 2889 C C . VAL B 2 112 ? -49.447 -21.368 -33.133 1.00 29.27 232 VAL L C 1
ATOM 2890 O O . VAL B 2 112 ? -49.795 -20.461 -32.371 1.00 27.87 232 VAL L O 1
ATOM 2894 N N . ALA B 2 113 ? -48.193 -21.51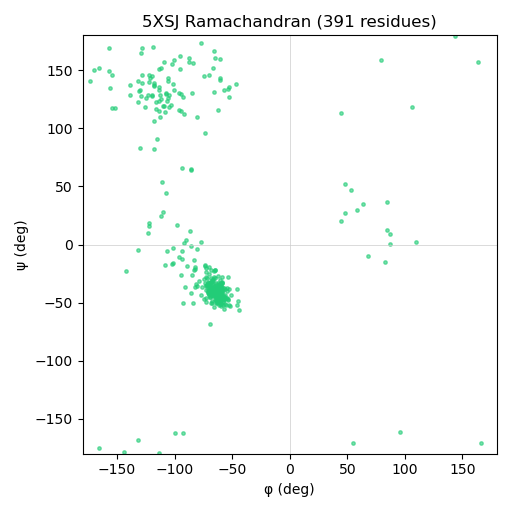0 -33.552 1.00 28.80 233 ALA L N 1
ATOM 2895 C CA . ALA B 2 113 ? -47.152 -20.585 -33.082 1.00 29.24 233 ALA L CA 1
ATOM 2896 C C . ALA B 2 113 ? -47.484 -19.137 -33.445 1.00 29.00 233 ALA L C 1
ATOM 2897 O O . ALA B 2 113 ? -47.312 -18.239 -32.626 1.00 29.26 233 ALA L O 1
ATOM 2899 N N . ALA B 2 114 ? -47.998 -18.910 -34.648 1.00 29.41 234 ALA L N 1
ATOM 2900 C CA . ALA B 2 114 ? -48.393 -17.558 -35.053 1.00 29.39 234 ALA L CA 1
ATOM 2901 C C . ALA B 2 114 ? -49.404 -16.941 -34.087 1.00 28.50 234 ALA L C 1
ATOM 2902 O O . ALA B 2 114 ? -49.280 -15.775 -33.721 1.00 28.52 234 ALA L O 1
ATOM 2904 N N . LYS B 2 115 ? -50.405 -17.716 -33.666 1.00 30.42 235 LYS L N 1
ATOM 2905 C CA . LYS B 2 115 ? -51.368 -17.241 -32.658 1.00 29.42 235 LYS L CA 1
ATOM 2906 C C . LYS B 2 115 ? -50.686 -16.945 -31.339 1.00 29.18 235 LYS L C 1
ATOM 2907 O O . LYS B 2 115 ? -50.941 -15.916 -30.707 1.00 30.93 235 LYS L O 1
ATOM 2913 N N . ASN B 2 116 ? -49.863 -17.891 -30.894 1.00 28.79 236 ASN L N 1
ATOM 2914 C CA . ASN B 2 116 ? -49.145 -17.747 -29.626 1.00 29.03 236 ASN L CA 1
ATOM 2915 C C . ASN B 2 116 ? -48.234 -16.543 -29.670 1.00 27.19 236 ASN L C 1
ATOM 2916 O O . ASN B 2 116 ? -48.214 -15.743 -28.744 1.00 29.00 236 ASN L O 1
ATOM 2921 N N . ILE B 2 117 ? -47.465 -16.420 -30.747 1.00 25.43 237 ILE L N 1
ATOM 2922 C CA . ILE B 2 117 ? -46.505 -15.333 -30.821 1.00 27.28 237 ILE L CA 1
ATOM 2923 C C . ILE B 2 117 ? -47.222 -13.983 -30.885 1.00 26.58 237 ILE L C 1
ATOM 2924 O O . ILE B 2 117 ? -46.782 -13.016 -30.272 1.00 25.56 237 ILE L O 1
ATOM 2929 N N . ALA B 2 118 ? -48.343 -13.923 -31.596 1.00 27.87 238 ALA L N 1
ATOM 2930 C CA . ALA B 2 118 ? -49.105 -12.678 -31.641 1.00 28.16 238 ALA L CA 1
ATOM 2931 C C . ALA B 2 118 ? -49.537 -12.290 -30.225 1.00 30.24 238 ALA L C 1
ATOM 2932 O O . ALA B 2 118 ? -49.500 -11.116 -29.860 1.00 30.43 238 ALA L O 1
ATOM 2934 N N . SER B 2 119 ? -49.890 -13.278 -29.402 1.00 30.18 239 SER L N 1
ATOM 2935 C CA . SER B 2 119 ? -50.295 -12.976 -28.027 1.00 28.75 239 SER L CA 1
ATOM 2936 C C . SER B 2 119 ? -49.127 -12.458 -27.215 1.00 28.07 239 SER L C 1
ATOM 2937 O O . SER B 2 119 ? -49.318 -11.588 -26.379 1.00 29.99 239 SER L O 1
ATOM 2940 N N . TYR B 2 120 ? -47.913 -12.954 -27.454 1.00 29.14 240 TYR L N 1
ATOM 2941 C CA . TYR B 2 120 ? -46.751 -12.375 -26.761 1.00 29.53 240 TYR L CA 1
ATOM 2942 C C . TYR B 2 120 ? -46.609 -10.894 -27.114 1.00 31.43 240 TYR L C 1
ATOM 2943 O O . TYR B 2 120 ? -46.319 -10.076 -26.239 1.00 30.62 240 TYR L O 1
ATOM 2952 N N . CYS B 2 121 ? -46.801 -10.556 -28.399 1.00 28.61 241 CYS L N 1
ATOM 2953 C CA . CYS B 2 121 ? -46.732 -9.159 -28.847 1.00 29.78 241 CYS L CA 1
ATOM 2954 C C . CYS B 2 121 ? -47.728 -8.274 -28.068 1.00 28.79 241 CYS L C 1
ATOM 2955 O O . CYS B 2 121 ? -47.384 -7.189 -27.614 1.00 28.75 241 CYS L O 1
ATOM 2958 N N . ASP B 2 122 ? -48.952 -8.755 -27.893 1.00 30.70 242 ASP L N 1
ATOM 2959 C CA . ASP B 2 122 ? -49.941 -8.046 -27.081 1.00 33.07 242 ASP L CA 1
ATOM 2960 C C . ASP B 2 122 ? -49.479 -7.728 -25.679 1.00 33.82 242 ASP L C 1
ATOM 2961 O O . ASP B 2 122 ? -49.761 -6.641 -25.174 1.00 35.14 242 ASP L O 1
ATOM 2966 N N . ALA B 2 123 ? -48.780 -8.666 -25.043 1.00 32.12 243 ALA L N 1
ATOM 2967 C CA . ALA B 2 123 ? -48.302 -8.440 -23.679 1.00 34.41 243 ALA L CA 1
ATOM 2968 C C . ALA B 2 123 ? -47.166 -7.416 -23.639 1.00 34.25 243 ALA L C 1
ATOM 2969 O O . ALA B 2 123 ? -47.118 -6.581 -22.730 1.00 37.65 243 ALA L O 1
ATOM 2971 N N . TYR B 2 124 ? -46.246 -7.474 -24.603 1.00 32.76 244 TYR L N 1
ATOM 2972 C CA . TYR B 2 124 ? -45.186 -6.460 -24.662 1.00 33.82 244 TYR L CA 1
ATOM 2973 C C . TYR B 2 124 ? -45.803 -5.069 -24.850 1.00 34.48 244 TYR L C 1
ATOM 2974 O O . TYR B 2 124 ? -45.386 -4.097 -24.228 1.00 35.39 244 TYR L O 1
ATOM 2983 N N . ALA B 2 125 ? -46.819 -4.996 -25.700 1.00 35.10 245 ALA L N 1
ATOM 2984 C CA . ALA B 2 125 ? -47.454 -3.731 -26.038 1.00 36.82 245 ALA L CA 1
ATOM 2985 C C . ALA B 2 125 ? -48.164 -3.129 -24.837 1.00 38.39 245 ALA L C 1
ATOM 2986 O O . ALA B 2 125 ? -48.062 -1.940 -24.587 1.00 37.17 245 ALA L O 1
ATOM 2988 N N . SER B 2 126 ? -48.881 -3.954 -24.083 1.00 39.50 246 SER L N 1
ATOM 2989 C CA . SER B 2 126 ? -49.599 -3.426 -22.931 1.00 39.94 246 SER L CA 1
ATOM 2990 C C . SER B 2 126 ? -48.597 -3.042 -21.836 1.00 40.08 246 SER L C 1
ATOM 2991 O O . SER B 2 126 ? -48.810 -2.079 -21.111 1.00 43.51 246 SER L O 1
ATOM 2994 N N . THR B 2 127 ? -47.484 -3.765 -21.741 1.00 40.67 247 THR L N 1
ATOM 2995 C CA . THR B 2 127 ? -46.405 -3.369 -20.833 1.00 39.25 247 THR L CA 1
ATOM 2996 C C . THR B 2 127 ? -45.819 -2.015 -21.227 1.00 43.83 247 THR L C 1
ATOM 2997 O O . THR B 2 127 ? -45.611 -1.139 -20.381 1.00 43.97 247 THR L O 1
ATOM 3001 N N . LEU B 2 128 ? -45.542 -1.844 -22.517 1.00 40.91 248 LEU L N 1
ATOM 3002 C CA . LEU B 2 128 ? -45.047 -0.566 -23.006 1.00 42.18 248 LEU L CA 1
ATOM 3003 C C . LEU B 2 128 ? -46.014 0.560 -22.676 1.00 43.69 248 LEU L C 1
ATOM 3004 O O . LEU B 2 128 ? -45.608 1.618 -22.208 1.00 43.88 248 LEU L O 1
ATOM 3009 N N . MET B 2 129 ? -47.299 0.320 -22.912 1.00 44.55 249 MET L N 1
ATOM 3010 C CA . MET B 2 129 ? -48.309 1.355 -22.723 1.00 46.65 249 MET L CA 1
ATOM 3011 C C . MET B 2 129 ? -48.362 1.795 -21.271 1.00 49.11 249 MET L C 1
ATOM 3012 O O . MET B 2 129 ? -48.555 2.971 -20.975 1.00 51.39 249 MET L O 1
ATOM 3017 N N . GLN B 2 130 ? -48.185 0.841 -20.366 1.00 48.38 250 GLN L N 1
ATOM 3018 C CA . GLN B 2 130 ? -48.148 1.144 -18.946 1.00 50.44 250 GLN L CA 1
ATOM 3019 C C . GLN B 2 130 ? -46.926 1.975 -18.580 1.00 52.62 250 GLN L C 1
ATOM 3020 O O . GLN B 2 130 ? -47.025 2.904 -17.780 1.00 55.99 250 GLN L O 1
ATOM 3026 N N . ASN B 2 131 ? -45.780 1.633 -19.158 1.00 49.77 251 ASN L N 1
ATOM 3027 C CA . ASN B 2 131 ? -44.550 2.378 -18.916 1.00 51.47 251 ASN L CA 1
ATOM 3028 C C . ASN B 2 131 ? -44.622 3.819 -19.403 1.00 54.80 251 ASN L C 1
ATOM 3029 O O . ASN B 2 131 ? -44.187 4.735 -18.710 1.00 57.16 251 ASN L O 1
ATOM 3034 N N . PHE B 2 132 ? -45.160 4.015 -20.603 1.00 52.40 252 PHE L N 1
ATOM 3035 C CA . PHE B 2 132 ? -45.390 5.358 -21.115 1.00 51.79 252 PHE L CA 1
ATOM 3036 C C . PHE B 2 132 ? -46.380 6.117 -20.233 1.00 55.98 252 PHE L C 1
ATOM 3037 O O . PHE B 2 132 ? -46.269 7.326 -20.055 1.00 58.11 252 PHE L O 1
ATOM 3045 N N . LEU B 2 133 ? -47.349 5.395 -19.683 1.00 54.47 253 LEU L N 1
ATOM 3046 C CA . LEU B 2 133 ? -48.360 6.001 -18.832 1.00 57.78 253 LEU L CA 1
ATOM 3047 C C . LEU B 2 133 ? -47.745 6.551 -17.549 1.00 59.97 253 LEU L C 1
ATOM 3048 O O . LEU B 2 133 ? -48.303 7.447 -16.932 1.00 63.07 253 LEU L O 1
ATOM 3053 N N . GLU B 2 134 ? -46.573 6.043 -17.182 1.00 60.23 254 GLU L N 1
ATOM 3054 C CA . GLU B 2 134 ? -45.989 6.317 -15.876 1.00 64.93 254 GLU L CA 1
ATOM 3055 C C . GLU B 2 134 ? -44.738 7.205 -15.901 1.00 69.26 254 GLU L C 1
ATOM 3056 O O . GLU B 2 134 ? -43.701 6.831 -15.347 1.00 70.67 254 GLU L O 1
ATOM 3062 N N . ALA B 2 135 ? -44.837 8.377 -16.527 1.00 70.96 255 ALA L N 1
ATOM 3063 C CA . ALA B 2 135 ? -43.763 9.373 -16.470 1.00 71.63 255 ALA L CA 1
ATOM 3064 C C . ALA B 2 135 ? -43.796 10.144 -15.142 1.00 77.58 255 ALA L C 1
ATOM 3065 O O . ALA B 2 135 ? -44.366 11.239 -15.044 1.00 80.57 255 ALA L O 1
#

B-factor: mean 38.12, std 9.61, range [20.0, 133.5]

Solvent-accessible surface area: 17875 Å² total; per-residue (Å²): 158,71,96,35,19,0,2,0,2,3,19,13,82,94,14,63,16,6,82,53,0,61,49,0,0,64,107,0,2,179,108,58,32,7,51,15,56,16,34,15,16,110,88,30,27,15,137,56,4,26,119,35,1,32,46,5,13,7,2,91,12,31,0,0,0,0,7,0,14,56,127,43,93,4,83,149,67,0,36,34,0,52,156,120,60,7,16,0,0,0,0,8,0,10,2,100,89,17,93,57,51,22,30,4,0,3,48,8,46,81,0,0,54,42,0,0,107,11,0,28,146,34,41,29,72,82,21,38,0,0,0,0,10,1,5,149,95,9,9,7,4,110,31,6,26,101,0,0,50,76,45,4,171,78,76,18,99,9,123,56,67,24,64,48,18,0,81,7,104,55,116,63,0,39,65,11,0,110,84,0,8,72,129,30,157,93,10,40,0,0,0,0,0,14,9,29,0,0,11,0,0,1,103,2,0,138,107,56,92,51,112,82,152,4,70,0,0,0,0,5,61,25,117,72,1,42,31,21,0,121,91,29,17,2,22,0,0,0,20,9,87,8,46,54,0,0,48,99,0,0,30,46,0,4,43,117,66,76,66,122,149,138,11,101,27,76,45,40,44,130,112,86,61,109,74,119,78,26,30,97,24,1,55,64,1,52,106,21,1,54,40,0,36,76,18,0,36,68,16,10,139,116,23,51,105,57,61,71,108,40,4,53,70,39,5,98,73,0,72,116,44,0,29,48,5,84,160,119,40,72,106,94,7,42,36,28,1,54,9,1,15,33,0,0,40,12,0,32,90,13,0,112,67,0,9,61,13,52,84,103,190,79,38,122,121,142,25,107,79,42,13,49,30,0,78,64,9,2,56,10,1,38,52,32,1,42,53,0,46,100,43,10,124,128,114

Nearest PDB structures (foldseek):
  5xsj-assembly1_L  TM=1.008E+00  e=1.286E-16  Clostridium beijerinckii NCIMB 8052
  6s37-assembly1_A  TM=8.130E-01  e=1.421E-02  Pseudomonas putida KT2440
  6s1a-assembly1_B  TM=7.549E-01  e=1.158E-02  Pseudomonas putida KT2440
  6s37-assembly1_B  TM=6.407E-01  e=2.761E-02  Pseudomonas putida KT2440
  2l6f-assembly1_A  TM=5.468E-01  e=4.805E+00  unclassified

Sequence (395 aa):
PIKPKIVLISHIKTNPYWLDIKAGAERAAKERGAVVEFLGPTTASTEDGLKLFDMATSAKVSGIITYVQEEGQYKKKINSAMEKGIPVVTIDSDEEDSNRIAYVGTDNVLAGQVAGKEMVKQIGTSGNVAIVMGGKNVKNQKERVEGFTQYIKSNSNLKIVDTDSSDAMLLEAEIITRKILNRNDNINALFCTSALDGIGAARAVKDLNYKDRVKIICFDDLDDTLSNIRNGLVSATIVQKSNEMGYRAVNIIMDKIEGKSLIDVNVINKSDVSMLNNMLITNEIKQHVDSSLDNFNQYILNGTPSKKESYNNEVILAKQKIGNLKKNSDDVNQYILRDLDNTLDSYIESSKNTISAYENKEGYVFYYDDFVAAKNIASYCDAYASTLMQNFLEA